Protein AF-0000000069048258 (afdb_homodimer)

InterPro domains:
  IPR024989 Major facilitator superfamily associated domain [PF12832] (3-181)
  IPR036259 MFS transporter superfamily [G3DSA:1.20.1250.20] (1-197)
  IPR036259 MFS transporter superfamily [SSF103473] (5-195)
  IPR051717 Major facilitator superfamily MFSD6 [PTHR16172] (2-197)

pLDDT: mean 91.98, std 10.92, range [29.41, 98.94]

Structure (mmCIF, N/CA/C/O backbone):
data_AF-0000000069048258-model_v1
#
loop_
_entity.id
_entity.type
_entity.pdbx_description
1 polymer 'Major facilitator superfamily associated domain-containing protein'
#
loop_
_atom_site.group_PDB
_atom_site.id
_atom_site.type_symbol
_atom_site.label_atom_id
_atom_site.label_alt_id
_atom_site.label_comp_id
_atom_site.label_asym_id
_atom_site.label_entity_id
_atom_site.label_seq_id
_atom_site.pdbx_PDB_ins_code
_atom_site.Cartn_x
_atom_site.Cartn_y
_atom_site.Cartn_z
_atom_site.occupancy
_atom_site.B_iso_or_equiv
_atom_site.auth_seq_id
_atom_site.auth_comp_id
_atom_site.auth_asym_id
_atom_site.auth_atom_id
_atom_site.pdbx_PDB_model_num
ATOM 1 N N . MET A 1 1 ? 6.012 16.172 23.219 1 64.69 1 MET A N 1
ATOM 2 C CA . MET A 1 1 ? 5.602 15.602 21.938 1 64.69 1 MET A CA 1
ATOM 3 C C . MET A 1 1 ? 4.879 14.273 22.125 1 64.69 1 MET A C 1
ATOM 5 O O . MET A 1 1 ? 3.756 14.094 21.656 1 64.69 1 MET A O 1
ATOM 9 N N . THR A 1 2 ? 5.434 13.469 23 1 71.62 2 THR A N 1
ATOM 10 C CA . THR A 1 2 ? 4.832 12.164 23.234 1 71.62 2 THR A CA 1
ATOM 11 C C . THR A 1 2 ? 3.523 12.305 24.016 1 71.62 2 THR A C 1
ATOM 13 O O . THR A 1 2 ? 2.525 11.664 23.672 1 71.62 2 THR A O 1
ATOM 16 N N . LYS A 1 3 ? 3.455 13.188 24.922 1 78.12 3 LYS A N 1
ATOM 17 C CA . LYS A 1 3 ? 2.252 13.359 25.719 1 78.12 3 LYS A CA 1
ATOM 18 C C . LYS A 1 3 ? 1.093 13.883 24.875 1 78.12 3 LYS A C 1
ATOM 20 O O . LYS A 1 3 ? -0.049 13.445 25.047 1 78.12 3 LYS A O 1
ATOM 25 N N . ASP A 1 4 ? 1.399 14.711 23.969 1 84.38 4 ASP A N 1
ATOM 26 C CA . ASP A 1 4 ? 0.374 15.281 23.094 1 84.38 4 ASP A CA 1
ATOM 27 C C . ASP A 1 4 ? -0.186 14.227 22.141 1 84.38 4 ASP A C 1
ATOM 29 O O . ASP A 1 4 ? -1.39 14.195 21.891 1 84.38 4 ASP A O 1
ATOM 33 N N . VAL A 1 5 ? 0.669 13.367 21.734 1 84.38 5 VAL A N 1
ATOM 34 C CA . VAL A 1 5 ? 0.26 12.305 20.828 1 84.38 5 VAL A CA 1
ATOM 35 C C . VAL A 1 5 ? -0.646 11.312 21.547 1 84.38 5 VAL A C 1
ATOM 37 O O . VAL A 1 5 ? -1.666 10.883 21.016 1 84.38 5 VAL A O 1
ATOM 40 N N . ILE A 1 6 ? -0.312 11.039 22.797 1 85.44 6 ILE A N 1
ATOM 41 C CA . ILE A 1 6 ? -1.091 10.094 23.578 1 85.44 6 ILE A CA 1
ATOM 42 C C . ILE A 1 6 ? -2.48 10.672 23.859 1 85.44 6 ILE A C 1
ATOM 44 O O . ILE A 1 6 ? -3.475 9.938 23.828 1 85.44 6 ILE A O 1
ATOM 48 N N . LYS A 1 7 ? -2.508 11.891 24.078 1 87.69 7 LYS A N 1
ATOM 49 C CA . LYS A 1 7 ? -3.789 12.562 24.281 1 87.69 7 LYS A CA 1
ATOM 50 C C . LYS A 1 7 ? -4.668 12.477 23.047 1 87.69 7 LYS A C 1
ATOM 52 O O . LYS A 1 7 ? -5.871 12.227 23.141 1 87.69 7 LYS A O 1
ATOM 57 N N . ILE A 1 8 ? -4.078 12.594 21.953 1 87.62 8 ILE A N 1
ATOM 58 C CA . ILE A 1 8 ? -4.805 12.539 20.688 1 87.62 8 ILE A CA 1
ATOM 59 C C . ILE A 1 8 ? -5.309 11.117 20.438 1 87.62 8 ILE A C 1
ATOM 61 O O . ILE A 1 8 ? -6.43 10.922 19.969 1 87.62 8 ILE A O 1
ATOM 65 N N . LEU A 1 9 ? -4.48 10.195 20.859 1 87 9 LEU A N 1
ATOM 66 C CA . LEU A 1 9 ? -4.824 8.797 20.625 1 87 9 LEU A CA 1
ATOM 67 C C . LEU A 1 9 ? -5.969 8.367 21.531 1 87 9 LEU A C 1
ATOM 69 O O . LEU A 1 9 ? -6.613 7.344 21.281 1 87 9 LEU A O 1
ATOM 73 N N . SER A 1 10 ? -6.238 9.141 22.516 1 89.81 10 SER A N 1
ATOM 74 C CA . SER A 1 10 ? -7.324 8.82 23.438 1 89.81 10 SER A CA 1
ATOM 75 C C . SER A 1 10 ? -8.648 9.414 22.953 1 89.81 10 SER A C 1
ATOM 77 O O . SER A 1 10 ? -9.703 9.094 23.5 1 89.81 10 SER A O 1
ATOM 79 N N . ASP A 1 11 ? -8.578 10.242 21.969 1 90.81 11 ASP A N 1
ATOM 80 C CA . ASP A 1 11 ? -9.781 10.812 21.359 1 90.81 11 ASP A CA 1
ATOM 81 C C . ASP A 1 11 ? -10.602 9.742 20.641 1 90.81 11 ASP A C 1
ATOM 83 O O . ASP A 1 11 ? -10.055 8.938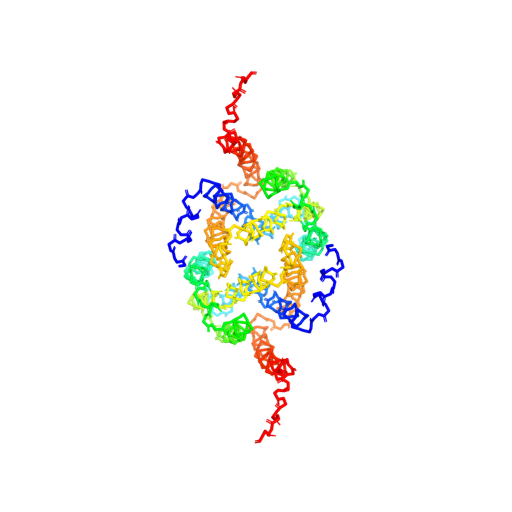 19.891 1 90.81 11 ASP A O 1
ATOM 87 N N . VAL A 1 12 ? -11.883 9.711 20.906 1 90.81 12 VAL A N 1
ATOM 88 C CA . VAL A 1 12 ? -12.773 8.672 20.406 1 90.81 12 VAL A CA 1
ATOM 89 C C . VAL A 1 12 ? -12.812 8.727 18.875 1 90.81 12 VAL A C 1
ATOM 91 O O . VAL A 1 12 ? -12.922 7.688 18.219 1 90.81 12 VAL A O 1
ATOM 94 N N . LYS A 1 13 ? -12.695 9.852 18.297 1 91.5 13 LYS A N 1
ATOM 95 C CA . LYS A 1 13 ? -12.703 10 16.844 1 91.5 13 LYS A CA 1
ATOM 96 C C . LYS A 1 13 ? -11.469 9.359 16.219 1 91.5 13 LYS A C 1
ATOM 98 O O . LYS A 1 13 ? -11.57 8.656 15.219 1 91.5 13 LYS A O 1
ATOM 103 N N . VAL A 1 14 ? -10.375 9.578 16.906 1 92.56 14 VAL A N 1
ATOM 104 C CA . VAL A 1 14 ? -9.109 9.055 16.391 1 92.56 14 VAL A CA 1
ATOM 105 C C . VAL A 1 14 ? -9.07 7.535 16.562 1 92.56 14 VAL A C 1
ATOM 107 O O . VAL A 1 14 ? -8.641 6.812 15.664 1 92.56 14 VAL A O 1
ATOM 110 N N . CYS A 1 15 ? -9.523 7.059 17.625 1 93.56 15 CYS A N 1
ATOM 111 C CA . CYS A 1 15 ? -9.578 5.621 17.875 1 93.56 15 CYS A CA 1
ATOM 112 C C . CYS A 1 15 ? -10.5 4.93 16.875 1 93.56 15 CYS A C 1
ATOM 114 O O . CYS A 1 15 ? -10.164 3.861 16.359 1 93.56 15 CYS A O 1
ATOM 116 N N . SER A 1 16 ? -11.562 5.551 16.656 1 94.44 16 SER A N 1
ATOM 117 C CA . SER A 1 16 ? -12.523 4.984 15.711 1 94.44 16 SER A CA 1
ATOM 118 C C . SER A 1 16 ? -11.938 4.906 14.305 1 94.44 16 SER A C 1
ATOM 120 O O . SER A 1 16 ? -12.117 3.91 13.602 1 94.44 16 SER A O 1
ATOM 122 N N . TYR A 1 17 ? -11.281 5.922 13.906 1 93.75 17 TYR A N 1
ATOM 123 C CA . TYR A 1 17 ? -10.75 5.926 12.547 1 93.75 17 TYR A CA 1
ATOM 124 C C . TYR A 1 17 ? -9.664 4.871 12.375 1 93.75 17 TYR A C 1
ATOM 126 O O . TYR A 1 17 ? -9.531 4.277 11.305 1 93.75 17 TYR A O 1
ATOM 134 N N . LEU A 1 18 ? -8.906 4.594 13.484 1 96.12 18 LEU A N 1
ATOM 135 C CA . LEU A 1 18 ? -7.879 3.561 13.438 1 96.12 18 LEU A CA 1
ATOM 136 C C . LEU A 1 18 ? -8.508 2.178 13.289 1 96.12 18 LEU A C 1
ATOM 138 O O . LEU A 1 18 ? -7.965 1.313 12.602 1 96.12 18 LEU A O 1
ATOM 142 N N . VAL A 1 19 ? -9.586 2.043 13.875 1 97.5 19 VAL A N 1
ATOM 143 C CA . VAL A 1 19 ? -10.32 0.785 13.742 1 97.5 19 VAL A CA 1
ATOM 144 C C . VAL A 1 19 ? -10.781 0.608 12.297 1 97.5 19 VAL A C 1
ATOM 146 O O . VAL A 1 19 ? -10.664 -0.48 11.727 1 97.5 19 VAL A O 1
ATOM 149 N N . TRP A 1 20 ? -11.289 1.69 11.68 1 98.19 20 TRP A N 1
ATOM 150 C CA . TRP A 1 20 ? -11.734 1.623 10.297 1 98.19 20 TRP A CA 1
ATOM 151 C C . TRP A 1 20 ? -10.555 1.355 9.359 1 98.19 20 TRP A C 1
ATOM 153 O O . TRP A 1 20 ? -10.711 0.681 8.336 1 98.19 20 TRP A O 1
ATOM 163 N N . ALA A 1 21 ? -9.414 1.886 9.789 1 98.12 21 ALA A N 1
ATOM 164 C CA . ALA A 1 21 ? -8.211 1.638 9 1 98.12 21 ALA A CA 1
ATOM 165 C C . ALA A 1 21 ? -7.871 0.149 8.969 1 98.12 21 ALA A C 1
ATOM 167 O O . ALA A 1 21 ? -7.469 -0.38 7.934 1 98.12 21 ALA A O 1
ATOM 168 N N . VAL A 1 22 ? -8.07 -0.519 10.055 1 97.94 22 VAL A N 1
ATOM 169 C CA . VAL A 1 22 ? -7.797 -1.95 10.133 1 97.94 22 VAL A CA 1
ATOM 170 C C . VAL A 1 22 ? -8.742 -2.707 9.203 1 97.94 22 VAL A C 1
ATOM 172 O O . VAL A 1 22 ? -8.312 -3.572 8.438 1 97.94 22 VAL A O 1
ATOM 175 N N . PHE A 1 23 ? -9.984 -2.367 9.227 1 98.69 23 PHE A N 1
ATOM 176 C CA . PHE A 1 23 ? -10.961 -3.043 8.375 1 98.69 23 PHE A CA 1
ATOM 177 C C . PHE A 1 23 ? -10.664 -2.781 6.902 1 98.69 23 PHE A C 1
ATOM 179 O O . PHE A 1 23 ? -10.781 -3.682 6.07 1 98.69 23 PHE A O 1
ATOM 186 N N . ALA A 1 24 ? -10.336 -1.526 6.594 1 98.56 24 ALA A N 1
ATOM 187 C CA . ALA A 1 24 ? -9.961 -1.209 5.219 1 98.56 24 ALA A CA 1
ATOM 188 C C . ALA A 1 24 ? -8.758 -2.041 4.777 1 98.56 24 ALA A C 1
ATOM 190 O O . ALA A 1 24 ? -8.695 -2.492 3.631 1 98.56 24 ALA A O 1
ATOM 191 N N . GLY A 1 25 ? -7.805 -2.242 5.727 1 97.12 25 GLY A N 1
ATOM 192 C CA . GLY A 1 25 ? -6.645 -3.076 5.441 1 97.12 25 GLY A CA 1
ATOM 193 C C . GLY A 1 25 ? -7.004 -4.527 5.191 1 97.12 25 GLY A C 1
ATOM 194 O O . GLY A 1 25 ? -6.477 -5.156 4.27 1 97.12 25 GLY A O 1
ATOM 195 N N . ILE A 1 26 ? -7.879 -5.027 5.953 1 97.31 26 ILE A N 1
ATOM 196 C CA . ILE A 1 26 ? -8.328 -6.406 5.793 1 97.31 26 ILE A CA 1
ATOM 197 C C . ILE A 1 26 ? -8.953 -6.59 4.41 1 97.31 26 ILE A C 1
ATOM 199 O O . ILE A 1 26 ? -8.617 -7.527 3.688 1 97.31 26 ILE A O 1
ATOM 203 N N . PHE A 1 27 ? -9.875 -5.707 4.055 1 98.62 27 PHE A N 1
ATOM 204 C CA . PHE A 1 27 ? -10.562 -5.805 2.771 1 98.62 27 PHE A CA 1
ATOM 205 C C . PHE A 1 27 ? -9.57 -5.68 1.62 1 98.62 27 PHE A C 1
ATOM 207 O O . PHE A 1 27 ? -9.656 -6.418 0.637 1 98.62 27 PHE A O 1
ATOM 214 N N . THR A 1 28 ? -8.625 -4.773 1.795 1 96.81 28 THR A N 1
ATOM 215 C CA . THR A 1 28 ? -7.609 -4.555 0.769 1 96.81 28 THR A CA 1
ATOM 216 C C . THR A 1 28 ? -6.723 -5.785 0.609 1 96.81 28 THR A C 1
ATOM 218 O O . THR A 1 28 ? -6.336 -6.137 -0.506 1 96.81 28 THR A O 1
ATOM 221 N N . ALA A 1 29 ? -6.422 -6.465 1.69 1 93.5 29 ALA A N 1
ATOM 222 C CA . ALA A 1 29 ? -5.562 -7.645 1.674 1 93.5 29 ALA A CA 1
ATOM 223 C C . ALA A 1 29 ? -6.164 -8.75 0.814 1 93.5 29 ALA A C 1
ATOM 225 O O . ALA A 1 29 ? -5.445 -9.445 0.093 1 93.5 29 ALA A O 1
ATOM 226 N N . TYR A 1 30 ? -7.457 -8.953 0.876 1 94.75 30 TYR A N 1
ATOM 227 C CA . TYR A 1 30 ? -8.125 -9.969 0.066 1 94.75 30 TYR A CA 1
ATOM 228 C C . TYR A 1 30 ? -7.852 -9.742 -1.417 1 94.75 30 TYR A C 1
ATOM 230 O O . TYR A 1 30 ? -7.625 -10.695 -2.164 1 94.75 30 TYR A O 1
ATOM 238 N N . ILE A 1 31 ? -7.879 -8.492 -1.736 1 95.38 31 ILE A N 1
ATOM 239 C CA . ILE A 1 31 ? -7.711 -8.148 -3.145 1 95.38 31 ILE A CA 1
ATOM 240 C C . ILE A 1 31 ? -6.234 -8.242 -3.527 1 95.38 31 ILE A C 1
ATOM 242 O O . ILE A 1 31 ? -5.891 -8.875 -4.531 1 95.38 31 ILE A O 1
ATOM 246 N N . TRP A 1 32 ? -5.402 -7.699 -2.74 1 89.69 32 TRP A N 1
ATOM 247 C CA . TRP A 1 32 ? -3.979 -7.621 -3.049 1 89.69 32 TRP A CA 1
ATOM 248 C C . TRP A 1 32 ? -3.363 -9.016 -3.133 1 89.69 32 TRP A C 1
ATOM 250 O O . TRP A 1 32 ? -2.523 -9.273 -3.998 1 89.69 32 TRP A O 1
ATOM 260 N N . PHE A 1 33 ? -3.801 -9.922 -2.322 1 85.44 33 PHE A N 1
ATOM 261 C CA . PHE A 1 33 ? -3.053 -11.172 -2.217 1 85.44 33 PHE A CA 1
ATOM 262 C C . PHE A 1 33 ? -3.818 -12.32 -2.867 1 85.44 33 PHE A C 1
ATOM 264 O O . PHE A 1 33 ? -3.229 -13.344 -3.225 1 85.44 33 PHE A O 1
ATOM 271 N N . TYR A 1 34 ? -5.113 -12.125 -3.129 1 91 34 TYR A N 1
ATOM 272 C CA . TYR A 1 34 ? -5.844 -13.312 -3.555 1 91 34 TYR A CA 1
ATOM 273 C C . TYR A 1 34 ? -6.605 -13.047 -4.848 1 91 34 TYR A C 1
ATOM 275 O O . TYR A 1 34 ? -7.309 -13.93 -5.355 1 91 34 TYR A O 1
ATOM 283 N N . LEU A 1 35 ? -6.477 -11.883 -5.375 1 93 35 LEU A N 1
ATOM 284 C CA . LEU A 1 35 ? -7.152 -11.57 -6.629 1 93 35 LEU A CA 1
ATOM 285 C C . LEU A 1 35 ? -6.668 -12.484 -7.75 1 93 35 LEU A C 1
ATOM 287 O O . LEU A 1 35 ? -7.465 -12.961 -8.555 1 93 35 LEU A O 1
ATOM 291 N N . PHE A 1 36 ? -5.406 -12.727 -7.848 1 87.12 36 PHE A N 1
ATOM 292 C CA . PHE A 1 36 ? -4.844 -13.555 -8.906 1 87.12 36 PHE A CA 1
ATOM 293 C C . PHE A 1 36 ? -5.348 -14.984 -8.797 1 87.12 36 PHE A C 1
ATOM 295 O O . PHE A 1 36 ? -5.703 -15.602 -9.805 1 87.12 36 PHE A O 1
ATOM 302 N N . LEU A 1 37 ? -5.348 -15.469 -7.605 1 88 37 LEU A N 1
ATOM 303 C CA . LEU A 1 37 ? -5.867 -16.812 -7.383 1 88 37 LEU A CA 1
ATOM 304 C C . LEU A 1 37 ? -7.348 -16.891 -7.746 1 88 37 LEU A C 1
ATOM 306 O O . LEU A 1 37 ? -7.801 -17.891 -8.305 1 88 37 LEU A O 1
ATOM 310 N N . TYR A 1 38 ? -8.016 -15.883 -7.398 1 96 38 TYR A N 1
ATOM 311 C CA . TYR A 1 38 ? -9.43 -15.781 -7.734 1 96 38 TYR A CA 1
ATOM 312 C C . TYR A 1 38 ? -9.633 -15.836 -9.242 1 96 38 TYR A C 1
ATOM 314 O O . TYR A 1 38 ? -10.477 -16.594 -9.734 1 96 38 TYR A O 1
ATOM 322 N N . ILE A 1 39 ? -8.883 -15.086 -9.992 1 95.56 39 ILE A N 1
ATOM 323 C CA . ILE A 1 39 ? -8.984 -15.047 -11.445 1 95.56 39 ILE A CA 1
ATOM 324 C C . ILE A 1 39 ? -8.664 -16.422 -12.016 1 95.56 39 ILE A C 1
ATOM 326 O O . ILE A 1 39 ? -9.352 -16.906 -12.922 1 95.56 39 ILE A O 1
ATOM 330 N N . GLU A 1 40 ? -7.734 -17.047 -11.492 1 93.62 40 GLU A N 1
ATOM 331 C CA . GLU A 1 40 ? -7.367 -18.391 -11.93 1 93.62 40 GLU A CA 1
ATOM 332 C C . GLU A 1 40 ? -8.484 -19.391 -11.625 1 93.62 40 GLU A C 1
ATOM 334 O O . GLU A 1 40 ? -8.773 -20.266 -12.438 1 93.62 40 GLU A O 1
ATOM 339 N N . ASP A 1 41 ? -9.031 -19.25 -10.484 1 95.44 41 ASP A N 1
ATOM 340 C CA . ASP A 1 41 ? -10.125 -20.141 -10.094 1 95.44 41 ASP A CA 1
ATOM 341 C C . ASP A 1 41 ? -11.305 -20 -11.055 1 95.44 41 ASP A C 1
ATOM 343 O O . ASP A 1 41 ? -11.914 -21 -11.43 1 95.44 41 ASP A O 1
ATOM 347 N N . LEU A 1 42 ? -11.594 -18.812 -11.383 1 96.56 42 LEU A N 1
ATOM 348 C CA . LEU A 1 42 ? -12.695 -18.578 -12.305 1 96.56 42 LEU A CA 1
ATOM 349 C C . LEU A 1 42 ? -12.445 -19.281 -13.641 1 96.56 42 LEU A C 1
ATOM 351 O O . LEU A 1 42 ? -13.352 -19.891 -14.203 1 96.56 42 LEU A O 1
ATOM 355 N N . ALA A 1 43 ? -11.242 -19.141 -14.086 1 96.31 43 ALA A N 1
ATOM 356 C CA . ALA A 1 43 ? -10.891 -19.781 -15.352 1 96.31 43 ALA A CA 1
ATOM 357 C C . ALA A 1 43 ? -10.945 -21.297 -15.234 1 96.31 43 ALA A C 1
ATOM 359 O O . ALA A 1 43 ? -11.508 -21.984 -16.094 1 96.31 43 ALA A O 1
ATOM 360 N N . ASN A 1 44 ? -10.414 -21.844 -14.219 1 95.81 44 ASN A N 1
ATOM 361 C CA . ASN A 1 44 ? -10.359 -23.281 -14.008 1 95.81 44 ASN A CA 1
ATOM 362 C C . ASN A 1 44 ? -11.75 -23.891 -13.875 1 95.81 44 ASN A C 1
ATOM 364 O O . ASN A 1 44 ? -12 -24.984 -14.375 1 95.81 44 ASN A O 1
ATOM 368 N N . ILE A 1 45 ? -12.594 -23.219 -13.25 1 95.38 45 ILE A N 1
ATOM 369 C CA . ILE A 1 45 ? -13.898 -23.781 -12.906 1 95.38 45 ILE A CA 1
ATOM 370 C C . ILE A 1 45 ? -14.875 -23.531 -14.062 1 95.38 45 ILE A C 1
ATOM 372 O O . ILE A 1 45 ? -15.617 -24.438 -14.453 1 95.38 45 ILE A O 1
ATOM 376 N N . TYR A 1 46 ? -14.797 -22.312 -14.648 1 95.88 46 TYR A N 1
ATOM 377 C CA . TYR A 1 46 ? -15.891 -21.938 -15.531 1 95.88 46 TYR A CA 1
ATOM 378 C C . TYR A 1 46 ? -15.391 -21.734 -16.953 1 95.88 46 TYR A C 1
ATOM 380 O O . TYR A 1 46 ? -16.156 -21.891 -17.922 1 95.88 46 TYR A O 1
ATOM 388 N N . HIS A 1 47 ? -14.18 -21.266 -17.125 1 95.06 47 HIS A N 1
ATOM 389 C CA . HIS A 1 47 ? -13.688 -20.875 -18.453 1 95.06 47 HIS A CA 1
ATOM 390 C C . HIS A 1 47 ? -12.258 -21.359 -18.672 1 95.06 47 HIS A C 1
ATOM 392 O O . HIS A 1 47 ? -11.352 -20.547 -18.859 1 95.06 47 HIS A O 1
ATOM 398 N N . GLN A 1 48 ? -12.07 -22.594 -18.922 1 94.5 48 GLN A N 1
ATOM 399 C CA . GLN A 1 48 ? -10.75 -23.219 -19.047 1 94.5 48 GLN A CA 1
ATOM 400 C C . GLN A 1 48 ? -10.031 -22.719 -20.297 1 94.5 48 GLN A C 1
ATOM 402 O O . GLN A 1 48 ? -8.805 -22.688 -20.344 1 94.5 48 GLN A O 1
ATOM 407 N N . GLU A 1 49 ? -10.812 -22.297 -21.266 1 93.31 49 GLU A N 1
ATOM 408 C CA . GLU A 1 49 ? -10.234 -21.812 -22.5 1 93.31 49 GLU A CA 1
ATOM 409 C C . GLU A 1 49 ? -9.398 -20.547 -22.281 1 93.31 49 GLU A C 1
ATOM 411 O O . GLU A 1 49 ? -8.602 -20.156 -23.125 1 93.31 49 GLU A O 1
ATOM 416 N N . ARG A 1 50 ? -9.594 -19.875 -21.125 1 91.69 50 ARG A N 1
ATOM 417 C CA . ARG A 1 50 ? -8.875 -18.641 -20.812 1 91.69 50 ARG A CA 1
ATOM 418 C C . ARG A 1 50 ? -7.559 -18.938 -20.109 1 91.69 50 ARG A C 1
ATOM 420 O O . ARG A 1 50 ? -6.754 -18.031 -19.891 1 91.69 50 ARG A O 1
ATOM 427 N N . LEU A 1 51 ? -7.324 -20.141 -19.828 1 90.94 51 LEU A N 1
ATOM 428 C CA . LEU A 1 51 ? -6.168 -20.5 -19.031 1 90.94 51 LEU A CA 1
ATOM 429 C C . LEU A 1 51 ? -4.871 -20.109 -19.719 1 90.94 51 LEU A C 1
ATOM 431 O O . LEU A 1 51 ? -3.936 -19.625 -19.078 1 90.94 51 LEU A O 1
ATOM 435 N N . PRO A 1 52 ? -4.844 -20.266 -21.094 1 90.62 52 PRO A N 1
ATOM 436 C CA . PRO A 1 52 ? -3.604 -19.844 -21.75 1 90.62 52 PRO A CA 1
ATOM 437 C C . PRO A 1 52 ? -3.354 -18.344 -21.625 1 90.62 52 PRO A C 1
ATOM 439 O O . PRO A 1 52 ? -2.209 -17.891 -21.719 1 90.62 52 PRO A O 1
ATOM 442 N N . LEU A 1 53 ? -4.398 -17.594 -21.359 1 90.25 53 LEU A N 1
ATOM 443 C CA . LEU A 1 53 ? -4.297 -16.141 -21.297 1 90.25 53 LEU A CA 1
ATOM 444 C C . LEU A 1 53 ? -4.41 -15.648 -19.859 1 90.25 53 LEU A C 1
ATOM 446 O O . LEU A 1 53 ? -4.582 -14.445 -19.625 1 90.25 53 LEU A O 1
ATOM 450 N N . ILE A 1 54 ? -4.234 -16.469 -18.938 1 89.62 54 ILE A N 1
ATOM 451 C CA . ILE A 1 54 ? -4.543 -16.156 -17.547 1 89.62 54 ILE A CA 1
ATOM 452 C C . ILE A 1 54 ? -3.559 -15.109 -17.016 1 89.62 54 ILE A C 1
ATOM 454 O O . ILE A 1 54 ? -3.945 -14.195 -16.297 1 89.62 54 ILE A O 1
ATOM 458 N N . LYS A 1 55 ? -2.342 -15.219 -17.375 1 83.25 55 LYS A N 1
ATOM 459 C CA . LYS A 1 55 ? -1.324 -14.273 -16.938 1 83.25 55 LYS A CA 1
ATOM 460 C C . LYS A 1 55 ? -1.577 -12.883 -17.516 1 83.25 55 LYS A C 1
ATOM 462 O O . LYS A 1 55 ? -1.337 -11.875 -16.859 1 83.25 55 LYS A O 1
ATOM 467 N N . THR A 1 56 ? -2 -12.875 -18.734 1 86.25 56 THR A N 1
ATOM 468 C CA . THR A 1 56 ? -2.336 -11.617 -19.375 1 86.25 56 THR A CA 1
ATOM 469 C C . THR A 1 56 ? -3.521 -10.945 -18.688 1 86.25 56 THR A C 1
ATOM 471 O O . THR A 1 56 ? -3.504 -9.734 -18.453 1 86.25 56 THR A O 1
ATOM 474 N N . ILE A 1 57 ? -4.473 -11.734 -18.312 1 91.25 57 ILE A N 1
ATOM 475 C CA . ILE A 1 57 ? -5.648 -11.211 -17.625 1 91.25 57 ILE A CA 1
ATOM 476 C C . ILE A 1 57 ? -5.258 -10.68 -16.25 1 91.25 57 ILE A C 1
ATOM 478 O O . ILE A 1 57 ? -5.688 -9.594 -15.844 1 91.25 57 ILE A O 1
ATOM 482 N N . GLN A 1 58 ? -4.449 -11.383 -15.578 1 87.94 58 GLN A N 1
ATOM 483 C CA . GLN A 1 58 ? -3.955 -10.969 -14.273 1 87.94 58 GLN A CA 1
ATOM 484 C C . GLN A 1 58 ? -3.162 -9.664 -14.375 1 87.94 58 GLN A C 1
ATOM 486 O O . GLN A 1 58 ? -3.371 -8.742 -13.586 1 87.94 58 GLN A O 1
ATOM 491 N N . GLY A 1 59 ? -2.277 -9.539 -15.336 1 83.62 59 GLY A N 1
ATOM 492 C CA . GLY A 1 59 ? -1.519 -8.32 -15.562 1 83.62 59 GLY A CA 1
ATOM 493 C C . GLY A 1 59 ? -2.395 -7.125 -15.875 1 83.62 59 GLY A C 1
ATOM 494 O O . GLY A 1 59 ? -2.178 -6.035 -15.336 1 83.62 59 GLY A O 1
ATOM 495 N N . PHE A 1 60 ? -3.35 -7.301 -16.609 1 89.06 60 PHE A N 1
ATOM 496 C CA . PHE A 1 60 ? -4.266 -6.227 -16.984 1 89.06 60 PHE A CA 1
ATOM 497 C C . PHE A 1 60 ? -5.109 -5.801 -15.789 1 89.06 60 PHE A C 1
ATOM 499 O O . PHE A 1 60 ? -5.457 -4.629 -15.648 1 89.06 60 PHE A O 1
ATOM 506 N N . SER A 1 61 ? -5.449 -6.789 -14.961 1 92.62 61 SER A N 1
ATOM 507 C CA . SER A 1 61 ? -6.23 -6.434 -13.781 1 92.62 61 SER A CA 1
ATOM 508 C C . SER A 1 61 ? -5.473 -5.453 -12.891 1 92.62 61 SER A C 1
ATOM 510 O O . SER A 1 61 ? -6.059 -4.504 -12.375 1 92.62 61 SER A O 1
ATOM 512 N N . VAL A 1 62 ? -4.211 -5.617 -12.797 1 87.62 62 VAL A N 1
ATOM 513 C CA . VAL A 1 62 ? -3.391 -4.727 -11.984 1 87.62 62 VAL A CA 1
ATOM 514 C C . VAL A 1 62 ? -3.281 -3.363 -12.664 1 87.62 62 VAL A C 1
ATOM 516 O O . VAL A 1 62 ? -3.354 -2.324 -12 1 87.62 62 VAL A O 1
ATOM 519 N N . THR A 1 63 ? -3.111 -3.365 -13.953 1 87.25 63 THR A N 1
ATOM 520 C CA . THR A 1 63 ? -3.002 -2.127 -14.719 1 87.25 63 THR A CA 1
ATOM 521 C C . THR A 1 63 ? -4.281 -1.306 -14.609 1 87.25 63 THR A C 1
ATOM 523 O O . THR A 1 63 ? -4.23 -0.098 -14.367 1 87.25 63 THR A O 1
ATOM 526 N N . VAL A 1 64 ? -5.371 -1.978 -14.75 1 92.69 64 VAL A N 1
ATOM 527 C CA . VAL A 1 64 ? -6.656 -1.29 -14.664 1 92.69 64 VAL A CA 1
ATOM 528 C C . VAL A 1 64 ? -6.867 -0.772 -13.242 1 92.69 64 VAL A C 1
ATOM 530 O O . VAL A 1 64 ? -7.309 0.363 -13.047 1 92.69 64 VAL A O 1
ATOM 533 N N . GLU A 1 65 ? -6.527 -1.548 -12.297 1 94.12 65 GLU A N 1
ATOM 534 C CA . GLU A 1 65 ? -6.699 -1.229 -10.883 1 94.12 65 GLU A CA 1
ATOM 535 C C . GLU A 1 65 ? -5.852 -0.023 -10.484 1 94.12 65 GLU A C 1
ATOM 537 O O . GLU A 1 65 ? -6.367 0.937 -9.906 1 94.12 65 GLU A O 1
ATOM 542 N N . CYS A 1 66 ? -4.594 -0.016 -10.797 1 89.44 66 CYS A N 1
ATOM 543 C CA . CYS A 1 66 ? -3.637 0.962 -10.289 1 89.44 66 CYS A CA 1
ATOM 544 C C . CYS A 1 66 ? -3.617 2.209 -11.164 1 89.44 66 CYS A C 1
ATOM 546 O O . CYS A 1 66 ? -3.418 3.318 -10.672 1 89.44 66 CYS A O 1
ATOM 548 N N . CYS A 1 67 ? -3.814 2.072 -12.492 1 88.12 67 CYS A N 1
ATOM 549 C CA . CYS A 1 67 ? -3.732 3.211 -13.398 1 88.12 67 CYS A CA 1
ATOM 550 C C . CYS A 1 67 ? -5.105 3.838 -13.609 1 88.12 67 CYS A C 1
ATOM 552 O O . CYS A 1 67 ? -5.332 4.988 -13.227 1 88.12 67 CYS A O 1
ATOM 554 N N . ILE A 1 68 ? -6.012 3.125 -13.992 1 91.38 68 ILE A N 1
ATOM 555 C CA . ILE A 1 68 ? -7.305 3.699 -14.359 1 91.38 68 ILE A CA 1
ATOM 556 C C . ILE A 1 68 ? -8.18 3.834 -13.117 1 91.38 68 ILE A C 1
ATOM 558 O O . ILE A 1 68 ? -8.922 4.809 -12.977 1 91.38 68 ILE A O 1
ATOM 562 N N . GLY A 1 69 ? -8.102 2.9 -12.227 1 95.56 69 GLY A N 1
ATOM 563 C CA . GLY A 1 69 ? -8.93 2.895 -11.039 1 95.56 69 GLY A CA 1
ATOM 564 C C . GLY A 1 69 ? -8.477 3.885 -9.984 1 95.56 69 GLY A C 1
ATOM 565 O O . GLY A 1 69 ? -9.289 4.602 -9.398 1 95.56 69 GLY A O 1
ATOM 566 N N . GLU A 1 70 ? -7.195 4.027 -9.797 1 96.62 70 GLU A N 1
ATOM 567 C CA . GLU A 1 70 ? -6.676 4.77 -8.656 1 96.62 70 GLU A CA 1
ATOM 568 C C . GLU A 1 70 ? -6.328 6.203 -9.039 1 96.62 70 GLU A C 1
ATOM 570 O O . GLU A 1 70 ? -6.629 7.141 -8.297 1 96.62 70 GLU A O 1
ATOM 575 N N . ILE A 1 71 ? -5.73 6.438 -10.156 1 95.62 71 ILE A N 1
ATOM 576 C CA . ILE A 1 71 ? -5.082 7.699 -10.508 1 95.62 71 ILE A CA 1
ATOM 577 C C . ILE A 1 71 ? -6.109 8.828 -10.492 1 95.62 71 ILE A C 1
ATOM 579 O O . ILE A 1 71 ? -5.879 9.875 -9.875 1 95.62 71 ILE A O 1
ATOM 583 N N . PRO A 1 72 ? -7.297 8.688 -11.094 1 96.38 72 PRO A N 1
ATOM 584 C CA . PRO A 1 72 ? -8.281 9.766 -11.039 1 96.38 72 PRO A CA 1
ATOM 585 C C . PRO A 1 72 ? -8.672 10.148 -9.609 1 96.38 72 PRO A C 1
ATOM 587 O O . PRO A 1 72 ? -8.867 11.328 -9.312 1 96.38 72 PRO A O 1
ATOM 590 N N . ILE A 1 73 ? -8.734 9.156 -8.75 1 97 73 ILE A N 1
ATOM 591 C CA . ILE A 1 73 ? -9.133 9.43 -7.375 1 97 73 ILE A CA 1
ATOM 592 C C . ILE A 1 73 ? -7.977 10.078 -6.621 1 97 73 ILE A C 1
ATOM 594 O O . ILE A 1 73 ? -8.188 10.992 -5.816 1 97 73 ILE A O 1
ATOM 598 N N . TYR A 1 74 ? -6.762 9.641 -6.871 1 95.44 74 TYR A N 1
ATOM 599 C CA . TYR A 1 74 ? -5.598 10.281 -6.262 1 95.44 74 TYR A CA 1
ATOM 600 C C . TYR A 1 74 ? -5.559 11.766 -6.582 1 95.44 74 TYR A C 1
ATOM 602 O O . TYR A 1 74 ? -5.344 12.594 -5.695 1 95.44 74 TYR A O 1
ATOM 610 N N . ILE A 1 75 ? -5.84 12.125 -7.785 1 93.56 75 ILE A N 1
ATOM 611 C CA . ILE A 1 75 ? -5.746 13.5 -8.266 1 93.56 75 ILE A CA 1
ATOM 612 C C . ILE A 1 75 ? -6.859 14.344 -7.645 1 93.56 75 ILE A C 1
ATOM 614 O O . ILE A 1 75 ? -6.648 15.516 -7.324 1 93.56 75 ILE A O 1
ATOM 618 N N . MET A 1 76 ? -7.957 13.711 -7.379 1 95.38 76 MET A N 1
ATOM 619 C CA . MET A 1 76 ? -9.125 14.477 -6.957 1 95.38 76 MET A CA 1
ATOM 620 C C . MET A 1 76 ? -9.344 14.352 -5.449 1 95.38 76 MET A C 1
ATOM 622 O O . MET A 1 76 ? -10.32 14.883 -4.914 1 95.38 76 MET A O 1
ATOM 626 N N . THR A 1 77 ? -8.508 13.742 -4.863 1 91.75 77 THR A N 1
ATOM 627 C CA . THR A 1 77 ? -8.797 13.352 -3.486 1 91.75 77 THR A CA 1
ATOM 628 C C . THR A 1 77 ? -8.906 14.586 -2.59 1 91.75 77 THR A C 1
ATOM 630 O O . THR A 1 77 ? -9.758 14.641 -1.699 1 91.75 77 THR A O 1
ATOM 633 N N . GLY A 1 78 ? -8.023 15.609 -2.775 1 89.94 78 GLY A N 1
ATOM 634 C CA . GLY A 1 78 ? -8.141 16.844 -1.998 1 89.94 78 GLY A CA 1
ATOM 635 C C . GLY A 1 78 ? -9.508 17.484 -2.104 1 89.94 78 GLY A C 1
ATOM 636 O O . GLY A 1 78 ? -10.094 17.875 -1.092 1 89.94 78 GLY A O 1
ATOM 637 N N . TYR A 1 79 ? -9.938 17.516 -3.252 1 93.38 79 TYR A N 1
ATOM 638 C CA . TYR A 1 79 ? -11.25 18.109 -3.521 1 93.38 79 TYR A CA 1
ATOM 639 C C . TYR A 1 79 ? -12.359 17.25 -2.91 1 93.38 79 TYR A C 1
ATOM 641 O O . TYR A 1 79 ? -13.266 17.781 -2.266 1 93.38 79 TYR A O 1
ATOM 649 N N . ILE A 1 80 ? -12.328 16 -3.061 1 95.88 80 ILE A N 1
ATOM 650 C CA . ILE A 1 80 ? -13.336 15.07 -2.578 1 95.88 80 ILE A CA 1
ATOM 651 C C . ILE A 1 80 ? -13.406 15.133 -1.053 1 95.88 80 ILE A C 1
ATOM 653 O O . ILE A 1 80 ? -14.492 15.242 -0.479 1 95.88 80 ILE A O 1
ATOM 657 N N . LEU A 1 81 ? -12.273 15.133 -0.464 1 95.06 81 LEU A N 1
ATOM 658 C CA . LEU A 1 81 ? -12.227 15.086 0.993 1 95.06 81 LEU A CA 1
ATOM 659 C C . LEU A 1 81 ? -12.703 16.406 1.596 1 95.06 81 LEU A C 1
ATOM 661 O O . LEU A 1 81 ? -13.312 16.422 2.666 1 95.06 81 LEU A O 1
ATOM 665 N N . LYS A 1 82 ? -12.414 17.484 0.879 1 93.06 82 LYS A N 1
ATOM 666 C CA . LYS A 1 82 ? -12.906 18.781 1.338 1 93.06 82 LYS A CA 1
ATOM 667 C C . LYS A 1 82 ? -14.438 18.844 1.286 1 93.06 82 LYS A C 1
ATOM 669 O O . LYS A 1 82 ? -15.07 19.469 2.135 1 93.06 82 LYS A O 1
ATOM 674 N N . LYS A 1 83 ? -14.977 18.172 0.39 1 95.62 83 LYS A N 1
ATOM 675 C CA . LYS A 1 83 ? -16.422 18.234 0.172 1 95.62 83 LYS A CA 1
ATOM 676 C C . LYS A 1 83 ? -17.156 17.281 1.098 1 95.62 83 LYS A C 1
ATOM 678 O O . LYS A 1 83 ? -18.203 17.625 1.662 1 95.62 83 LYS A O 1
ATOM 683 N N . ILE A 1 84 ? -16.656 16.078 1.299 1 95.75 84 ILE A N 1
ATOM 684 C CA . ILE A 1 84 ? -17.5 15.078 1.942 1 95.75 84 ILE A CA 1
ATOM 685 C C . ILE A 1 84 ? -16.953 14.773 3.338 1 95.75 84 ILE A C 1
ATOM 687 O O . ILE A 1 84 ? -17.641 14.164 4.156 1 95.75 84 ILE A O 1
ATOM 691 N N . GLY A 1 85 ? -15.688 15.039 3.574 1 94.31 85 GLY A N 1
ATOM 692 C CA . GLY A 1 85 ? -15.07 14.758 4.859 1 94.31 85 GLY A CA 1
ATOM 693 C C . GLY A 1 85 ? -14.43 13.383 4.922 1 94.31 85 GLY A C 1
ATOM 694 O O . GLY A 1 85 ? -14.727 12.516 4.094 1 94.31 85 GLY A O 1
ATOM 695 N N . HIS A 1 86 ? -13.578 13.172 5.875 1 95.31 86 HIS A N 1
ATOM 696 C CA . HIS A 1 86 ? -12.766 11.961 5.988 1 95.31 86 HIS A CA 1
ATOM 697 C C . HIS A 1 86 ? -13.625 10.766 6.387 1 95.31 86 HIS A C 1
ATOM 699 O O . HIS A 1 86 ? -13.484 9.68 5.82 1 95.31 86 HIS A O 1
ATOM 705 N N . MET A 1 87 ? -14.562 10.953 7.34 1 95.5 87 MET A N 1
ATOM 706 C CA . MET A 1 87 ? -15.344 9.836 7.852 1 95.5 87 MET A CA 1
ATOM 707 C C . MET A 1 87 ? -16.344 9.344 6.805 1 95.5 87 MET A C 1
ATOM 709 O O . MET A 1 87 ? -16.562 8.141 6.66 1 95.5 87 MET A O 1
ATOM 713 N N . THR A 1 88 ? -16.875 10.297 6.109 1 96.88 88 THR A N 1
ATOM 714 C CA . THR A 1 88 ? -17.797 9.93 5.043 1 96.88 88 THR A CA 1
ATOM 715 C C . THR A 1 88 ? -17.078 9.188 3.926 1 96.88 88 THR A C 1
ATOM 717 O O . THR A 1 88 ? -17.641 8.289 3.297 1 96.88 88 THR A O 1
ATOM 720 N N . ALA A 1 89 ? -15.859 9.547 3.689 1 97.75 89 ALA A N 1
ATOM 721 C CA . ALA A 1 89 ? -15.047 8.844 2.697 1 97.75 89 ALA A CA 1
ATOM 722 C C . ALA A 1 89 ? -14.891 7.371 3.055 1 97.75 89 ALA A C 1
ATOM 724 O O . ALA A 1 89 ? -14.977 6.504 2.182 1 97.75 89 ALA A O 1
ATOM 725 N N . PHE A 1 90 ? -14.695 7.082 4.328 1 98 90 PHE A N 1
ATOM 726 C CA . PHE A 1 90 ? -14.625 5.695 4.773 1 98 90 PHE A CA 1
ATOM 727 C C . PHE A 1 90 ? -15.945 4.977 4.508 1 98 90 PHE A C 1
ATOM 729 O O . PHE A 1 90 ? -15.953 3.834 4.043 1 98 90 PHE A O 1
ATOM 736 N N . SER A 1 91 ? -17.031 5.664 4.801 1 98.38 91 SER A N 1
ATOM 737 C CA . SER A 1 91 ? -18.344 5.066 4.582 1 98.38 91 SER A CA 1
ATOM 738 C C . SER A 1 91 ? -18.531 4.688 3.115 1 98.38 91 SER A C 1
ATOM 740 O O . SER A 1 91 ? -18.984 3.578 2.809 1 98.38 91 SER A O 1
ATOM 742 N N . ILE A 1 92 ? -18.203 5.586 2.27 1 98.62 92 ILE A N 1
ATOM 743 C CA . ILE A 1 92 ? -18.359 5.371 0.835 1 98.62 92 ILE A CA 1
ATOM 744 C C . ILE A 1 92 ? -17.469 4.219 0.383 1 98.62 92 ILE A C 1
ATOM 746 O O . ILE A 1 92 ? -17.891 3.369 -0.405 1 98.62 92 ILE A O 1
ATOM 750 N N . SER A 1 93 ? -16.266 4.16 0.885 1 98.81 93 SER A N 1
ATOM 751 C CA . SER A 1 93 ? -15.336 3.1 0.526 1 98.81 93 SER A CA 1
ATOM 752 C C . SER A 1 93 ? -15.852 1.735 0.973 1 98.81 93 SER A C 1
ATOM 754 O O . SER A 1 93 ? -15.797 0.766 0.214 1 98.81 93 SER A O 1
ATOM 756 N N . PHE A 1 94 ? -16.359 1.679 2.191 1 98.88 94 PHE A N 1
ATOM 757 C CA . PHE A 1 94 ? -16.828 0.4 2.703 1 98.88 94 PHE A CA 1
ATOM 758 C C . PHE A 1 94 ? -18.062 -0.067 1.931 1 98.88 94 PHE A C 1
ATOM 760 O O . PHE A 1 94 ? -18.234 -1.264 1.687 1 98.88 94 PHE A O 1
ATOM 767 N N . ALA A 1 95 ? -18.891 0.895 1.561 1 98.88 95 ALA A N 1
ATOM 768 C CA . ALA A 1 95 ? -20.031 0.545 0.709 1 98.88 95 ALA A CA 1
ATOM 769 C C . ALA A 1 95 ? -19.562 -0.014 -0.63 1 98.88 95 ALA A C 1
ATOM 771 O O . ALA A 1 95 ? -20.094 -1.015 -1.114 1 98.88 95 ALA A O 1
ATOM 772 N N . MET A 1 96 ? -18.625 0.649 -1.178 1 98.94 96 MET A N 1
ATOM 773 C CA . MET A 1 96 ? -18.109 0.205 -2.467 1 98.94 96 MET A CA 1
ATOM 774 C C . MET A 1 96 ? -17.391 -1.138 -2.332 1 98.94 96 MET A C 1
ATOM 776 O O . MET A 1 96 ? -17.469 -1.972 -3.238 1 98.94 96 MET A O 1
ATOM 780 N N . PHE A 1 97 ? -16.672 -1.356 -1.204 1 98.88 97 PHE A N 1
ATOM 781 C CA . PHE A 1 97 ? -16.078 -2.662 -0.95 1 98.88 97 PHE A CA 1
ATOM 782 C C . PHE A 1 97 ? -17.141 -3.754 -0.957 1 98.88 97 PHE A C 1
ATOM 784 O O . PHE A 1 97 ? -16.938 -4.828 -1.528 1 98.88 97 PHE A O 1
ATOM 791 N N . SER A 1 98 ? -18.188 -3.465 -0.243 1 98.94 98 SER A N 1
ATOM 792 C CA . SER A 1 98 ? -19.266 -4.445 -0.191 1 98.94 98 SER A CA 1
ATOM 793 C C . SER A 1 98 ? -19.766 -4.797 -1.59 1 98.94 98 SER A C 1
ATOM 795 O O . SER A 1 98 ? -19.906 -5.977 -1.928 1 98.94 98 SER A O 1
ATOM 797 N N . MET A 1 99 ? -20 -3.84 -2.406 1 98.88 99 MET A N 1
ATOM 798 C CA . MET A 1 99 ? -20.469 -4.051 -3.775 1 98.88 99 MET A CA 1
ATOM 799 C C . MET A 1 99 ? -19.422 -4.785 -4.602 1 98.88 99 MET A C 1
ATOM 801 O O . MET A 1 99 ? -19.75 -5.695 -5.359 1 98.88 99 MET A O 1
ATOM 805 N N . ARG A 1 100 ? -18.188 -4.383 -4.465 1 98.81 100 ARG A N 1
ATOM 806 C CA . ARG A 1 100 ? -17.078 -4.988 -5.184 1 98.81 100 ARG A CA 1
ATOM 807 C C . ARG A 1 100 ? -16.969 -6.477 -4.875 1 98.81 100 ARG A C 1
ATOM 809 O O . ARG A 1 100 ? -16.859 -7.301 -5.785 1 98.81 100 ARG A O 1
ATOM 816 N N . PHE A 1 101 ? -17.047 -6.789 -3.59 1 98.88 101 PHE A N 1
ATOM 817 C CA . PHE A 1 101 ? -16.938 -8.18 -3.174 1 98.88 101 PHE A CA 1
ATOM 818 C C . PHE A 1 101 ? -18.156 -8.977 -3.627 1 98.88 101 PHE A C 1
ATOM 820 O O . PHE A 1 101 ? -18.031 -10.156 -3.967 1 98.88 101 PHE A O 1
ATOM 827 N N . PHE A 1 102 ? -19.281 -8.336 -3.6 1 98.88 102 PHE A N 1
ATOM 828 C CA . PHE A 1 102 ? -20.484 -9.008 -4.109 1 98.88 102 PHE A CA 1
ATOM 829 C C . PHE A 1 102 ? -20.328 -9.328 -5.59 1 98.88 102 PHE A C 1
ATOM 831 O O . PHE A 1 102 ? -20.656 -10.438 -6.027 1 98.88 102 PHE A O 1
ATOM 838 N N . LEU A 1 103 ? -19.875 -8.391 -6.375 1 98.88 103 LEU A N 1
ATOM 839 C CA . LEU A 1 103 ? -19.656 -8.625 -7.801 1 98.88 103 LEU A CA 1
ATOM 840 C C . LEU A 1 10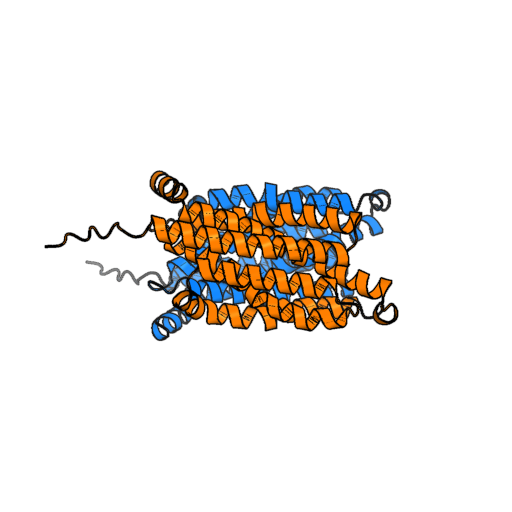3 ? -18.672 -9.773 -8.023 1 98.88 103 LEU A C 1
ATOM 842 O O . LEU A 1 103 ? -18.906 -10.641 -8.867 1 98.88 103 LEU A O 1
ATOM 846 N N . TYR A 1 104 ? -17.609 -9.797 -7.238 1 98.62 104 TYR A N 1
ATOM 847 C CA . TYR A 1 104 ? -16.656 -10.898 -7.344 1 98.62 104 TYR A CA 1
ATOM 848 C C . TYR A 1 104 ? -17.328 -12.234 -7.074 1 98.62 104 TYR A C 1
ATOM 850 O O . TYR A 1 104 ? -16.953 -13.258 -7.645 1 98.62 104 TYR A O 1
ATOM 858 N N . SER A 1 105 ? -18.297 -12.234 -6.188 1 98.62 105 SER A N 1
ATOM 859 C CA . SER A 1 105 ? -18.922 -13.484 -5.77 1 98.62 105 SER A CA 1
ATOM 860 C C . SER A 1 105 ? -19.797 -14.062 -6.883 1 98.62 105 SER A C 1
ATOM 862 O O . SER A 1 105 ? -20.031 -15.273 -6.918 1 98.62 105 SER A O 1
ATOM 864 N N . ILE A 1 106 ? -20.234 -13.273 -7.828 1 98.38 106 ILE A N 1
ATOM 865 C CA . ILE A 1 106 ? -21.188 -13.773 -8.805 1 98.38 106 ILE A CA 1
ATOM 866 C C . ILE A 1 106 ? -20.531 -13.883 -10.172 1 98.38 106 ILE A C 1
ATOM 868 O O . ILE A 1 106 ? -21.078 -14.516 -11.078 1 98.38 106 ILE A O 1
ATOM 872 N N . ILE A 1 107 ? -19.406 -13.227 -10.383 1 98.38 107 ILE A N 1
ATOM 873 C CA . ILE A 1 107 ? -18.688 -13.266 -11.648 1 98.38 107 ILE A CA 1
ATOM 874 C C . ILE A 1 107 ? -18.234 -14.695 -11.938 1 98.38 107 ILE A C 1
ATOM 876 O O . ILE A 1 107 ? -17.766 -15.398 -11.039 1 98.38 107 ILE A O 1
ATOM 880 N N . LYS A 1 108 ? -18.375 -15.078 -13.219 1 97.81 108 LYS A N 1
ATOM 881 C CA . LYS A 1 108 ? -17.953 -16.422 -13.617 1 97.81 108 LYS A CA 1
ATOM 882 C C . LYS A 1 108 ? -16.844 -16.359 -14.664 1 97.81 108 LYS A C 1
ATOM 884 O O . LYS A 1 108 ? -15.984 -17.234 -14.719 1 97.81 108 LYS A O 1
ATOM 889 N N . ASP A 1 109 ? -16.875 -15.312 -15.484 1 97.62 109 ASP A N 1
ATOM 890 C CA . ASP A 1 109 ? -15.836 -15.086 -16.484 1 97.62 109 ASP A CA 1
ATOM 891 C C . ASP A 1 109 ? -14.758 -14.148 -15.945 1 97.62 109 ASP A C 1
ATOM 893 O O . ASP A 1 109 ? -15.039 -13.008 -15.578 1 97.62 109 ASP A O 1
ATOM 897 N N . PRO A 1 110 ? -13.477 -14.633 -15.961 1 97.31 110 PRO A N 1
ATOM 898 C CA . PRO A 1 110 ? -12.391 -13.82 -15.406 1 97.31 110 PRO A CA 1
ATOM 899 C C . PRO A 1 110 ? -12.281 -12.445 -16.078 1 97.31 110 PRO A C 1
ATOM 901 O O . PRO A 1 110 ? -11.805 -11.492 -15.461 1 97.31 110 PRO A O 1
ATOM 904 N N . LEU A 1 111 ? -12.75 -12.289 -17.281 1 96.94 111 LEU A N 1
ATOM 905 C CA . LEU A 1 111 ? -12.656 -11.016 -17.984 1 96.94 111 LEU A CA 1
ATOM 906 C C . LEU A 1 111 ? -13.508 -9.953 -17.297 1 96.94 111 LEU A C 1
ATOM 908 O O . LEU A 1 111 ? -13.211 -8.758 -17.391 1 96.94 111 LEU A O 1
ATOM 912 N N . TRP A 1 112 ? -14.484 -10.352 -16.609 1 97.94 112 TRP A N 1
ATOM 913 C CA . TRP A 1 112 ? -15.406 -9.406 -15.969 1 97.94 112 TRP A CA 1
ATOM 914 C C . TRP A 1 112 ? -14.812 -8.867 -14.672 1 97.94 112 TRP A C 1
ATOM 916 O O . TRP A 1 112 ? -15.352 -7.926 -14.078 1 97.94 112 TRP A O 1
ATOM 926 N N . VAL A 1 113 ? -13.695 -9.367 -14.258 1 98.06 113 VAL A N 1
ATOM 927 C CA . VAL A 1 113 ? -12.977 -8.828 -13.109 1 98.06 113 VAL A CA 1
ATOM 928 C C . VAL A 1 113 ? -12.383 -7.469 -13.461 1 98.06 113 VAL A C 1
ATOM 930 O O . VAL A 1 113 ? -12.273 -6.594 -12.602 1 98.06 113 VAL A O 1
ATOM 933 N N . LEU A 1 114 ? -12.086 -7.25 -14.75 1 97.19 114 LEU A N 1
ATOM 934 C CA . LEU A 1 114 ? -11.367 -6.059 -15.195 1 97.19 114 LEU A CA 1
ATOM 935 C C . LEU A 1 114 ? -12.188 -4.801 -14.93 1 97.19 114 LEU A C 1
ATOM 937 O O . LEU A 1 114 ? -11.695 -3.85 -14.32 1 97.19 114 LEU A O 1
ATOM 941 N N . PRO A 1 115 ? -13.438 -4.73 -15.305 1 97.94 115 PRO A N 1
ATOM 942 C CA . PRO A 1 115 ? -14.203 -3.521 -15 1 97.94 115 PRO A CA 1
ATOM 943 C C . PRO A 1 115 ? -14.406 -3.309 -13.5 1 97.94 115 PRO A C 1
ATOM 945 O O . PRO A 1 115 ? -14.508 -2.168 -13.039 1 97.94 115 PRO A O 1
ATOM 948 N N . VAL A 1 116 ? -14.484 -4.367 -12.711 1 98.5 116 VAL A N 1
ATOM 949 C CA . VAL A 1 116 ? -14.656 -4.254 -11.266 1 98.5 116 VAL A CA 1
ATOM 950 C C . VAL A 1 116 ? -13.422 -3.6 -10.648 1 98.5 116 VAL A C 1
ATOM 952 O O . VAL A 1 116 ? -13.523 -2.881 -9.656 1 98.5 116 VAL A O 1
ATOM 955 N N . GLU A 1 117 ? -12.25 -3.762 -11.305 1 97.75 117 GLU A N 1
ATOM 956 C CA . GLU A 1 117 ? -10.992 -3.211 -10.805 1 97.75 117 GLU A CA 1
ATOM 957 C C . GLU A 1 117 ? -11.008 -1.685 -10.852 1 97.75 117 GLU A C 1
ATOM 959 O O . GLU A 1 117 ? -10.25 -1.033 -10.125 1 97.75 117 GLU A O 1
ATOM 964 N N . LEU A 1 118 ? -11.914 -1.111 -11.633 1 97.38 118 LEU A N 1
ATOM 965 C CA . LEU A 1 118 ? -12.039 0.339 -11.727 1 97.38 118 LEU A CA 1
ATOM 966 C C . LEU A 1 118 ? -12.508 0.933 -10.398 1 97.38 118 LEU A C 1
ATOM 968 O O . LEU A 1 118 ? -12.312 2.123 -10.141 1 97.38 118 LEU A O 1
ATOM 972 N N . THR A 1 119 ? -13.07 0.092 -9.555 1 98.25 119 THR A N 1
ATOM 973 C CA . THR A 1 119 ? -13.633 0.573 -8.297 1 98.25 119 THR A CA 1
ATOM 974 C C . THR A 1 119 ? -12.539 0.717 -7.238 1 98.25 119 THR A C 1
ATOM 976 O O . THR A 1 119 ? -12.789 1.233 -6.148 1 98.25 119 THR A O 1
ATOM 979 N N . ASN A 1 120 ? -11.297 0.337 -7.59 1 97.62 120 ASN A N 1
ATOM 980 C CA . ASN A 1 120 ? -10.211 0.34 -6.613 1 97.62 120 ASN A CA 1
ATOM 981 C C . ASN A 1 120 ? -9.906 1.753 -6.125 1 97.62 120 ASN A C 1
ATOM 983 O O . ASN A 1 120 ? -9.453 1.938 -4.992 1 97.62 120 ASN A O 1
ATOM 987 N N . GLY A 1 121 ? -10.172 2.682 -6.961 1 97.44 121 GLY A N 1
ATOM 988 C CA . GLY A 1 121 ? -10 4.062 -6.539 1 97.44 121 GLY A CA 1
ATOM 989 C C . GLY A 1 121 ? -10.914 4.453 -5.391 1 97.44 121 GLY A C 1
ATOM 990 O O . GLY A 1 121 ? -10.492 5.152 -4.465 1 97.44 121 GLY A O 1
ATOM 991 N N . ILE A 1 122 ? -12.078 4.008 -5.406 1 98.06 122 ILE A N 1
ATOM 992 C CA . ILE A 1 122 ? -13.055 4.359 -4.383 1 98.06 122 ILE A CA 1
ATOM 993 C C . ILE A 1 122 ? -12.867 3.469 -3.158 1 98.06 122 ILE A C 1
ATOM 995 O O . ILE A 1 122 ? -13.039 3.918 -2.023 1 98.06 122 ILE A O 1
ATOM 999 N N . THR A 1 123 ? -12.469 2.23 -3.383 1 98.25 123 THR A N 1
ATOM 1000 C CA . THR A 1 123 ? -12.281 1.32 -2.26 1 98.25 123 THR A CA 1
ATOM 1001 C C . THR A 1 123 ? -10.953 1.596 -1.558 1 98.25 123 THR A C 1
ATOM 1003 O O . THR A 1 123 ? -10.922 2.25 -0.513 1 98.25 123 THR A O 1
ATOM 1006 N N . PHE A 1 124 ? -9.945 1.458 -2.221 1 97.62 124 PHE A N 1
ATOM 1007 C CA . PHE A 1 124 ? -8.625 1.557 -1.603 1 97.62 124 PHE A CA 1
ATOM 1008 C C . PHE A 1 124 ? -8.18 3.01 -1.519 1 97.62 124 PHE A C 1
ATOM 1010 O O . PHE A 1 124 ? -7.953 3.533 -0.425 1 97.62 124 PHE A O 1
ATOM 1017 N N . THR A 1 125 ? -8.086 3.686 -2.627 1 97.75 125 THR A N 1
ATOM 1018 C CA . THR A 1 125 ? -7.441 4.992 -2.695 1 97.75 125 THR A CA 1
ATOM 1019 C C . THR A 1 125 ? -8.164 5.996 -1.802 1 97.75 125 THR A C 1
ATOM 1021 O O . THR A 1 125 ? -7.527 6.707 -1.019 1 97.75 125 THR A O 1
ATOM 1024 N N . LEU A 1 126 ? -9.422 6.027 -1.885 1 97.69 126 LEU A N 1
ATOM 1025 C CA . LEU A 1 126 ? -10.203 6.996 -1.125 1 97.69 126 LEU A CA 1
ATOM 1026 C C . LEU A 1 126 ? -10.078 6.742 0.374 1 97.69 126 LEU A C 1
ATOM 1028 O O . LEU A 1 126 ? -9.844 7.672 1.148 1 97.69 126 LEU A O 1
ATOM 1032 N N . ALA A 1 127 ? -10.18 5.492 0.787 1 97.62 127 ALA A N 1
ATOM 1033 C CA . ALA A 1 127 ? -10.047 5.16 2.203 1 97.62 127 ALA A CA 1
ATOM 1034 C C . ALA A 1 127 ? -8.641 5.449 2.709 1 97.62 127 ALA A C 1
ATOM 1036 O O . ALA A 1 127 ? -8.461 6.023 3.787 1 97.62 127 ALA A O 1
ATOM 1037 N N . PHE A 1 128 ? -7.723 5.152 1.913 1 97.25 128 PHE A N 1
ATOM 1038 C CA . PHE A 1 128 ? -6.332 5.289 2.32 1 97.25 128 PHE A CA 1
ATOM 1039 C C . PHE A 1 128 ? -5.953 6.762 2.467 1 97.25 128 PHE A C 1
ATOM 1041 O O . PHE A 1 128 ? -5.41 7.168 3.494 1 97.25 128 PHE A O 1
ATOM 1048 N N . VAL A 1 129 ? -6.258 7.527 1.455 1 96.38 129 VAL A N 1
ATOM 1049 C CA . VAL A 1 129 ? -5.871 8.938 1.487 1 96.38 129 VAL A CA 1
ATOM 1050 C C . VAL A 1 129 ? -6.684 9.672 2.549 1 96.38 129 VAL A C 1
ATOM 1052 O O . VAL A 1 129 ? -6.176 10.578 3.209 1 96.38 129 VAL A O 1
ATOM 1055 N N . ALA A 1 130 ? -7.957 9.242 2.699 1 96.81 130 ALA A N 1
ATOM 1056 C CA . ALA A 1 130 ? -8.758 9.82 3.777 1 96.81 130 ALA A CA 1
ATOM 1057 C C . ALA A 1 130 ? -8.117 9.562 5.137 1 96.81 130 ALA A C 1
ATOM 1059 O O . ALA A 1 130 ? -8.031 10.461 5.973 1 96.81 130 ALA A O 1
ATOM 1060 N N . GLY A 1 131 ? -7.629 8.367 5.293 1 96.94 131 GLY A N 1
ATOM 1061 C CA . GLY A 1 131 ? -7.02 8 6.566 1 96.94 131 GLY A CA 1
ATOM 1062 C C . GLY A 1 131 ? -5.707 8.719 6.824 1 96.94 131 GLY A C 1
ATOM 1063 O O . GLY A 1 131 ? -5.496 9.273 7.906 1 96.94 131 GLY A O 1
ATOM 1064 N N . ILE A 1 132 ? -4.879 8.727 5.82 1 95.69 132 ILE A N 1
ATOM 1065 C CA . ILE A 1 132 ? -3.543 9.281 6.008 1 95.69 132 ILE A CA 1
ATOM 1066 C C . ILE A 1 132 ? -3.627 10.797 6.152 1 95.69 132 ILE A C 1
ATOM 1068 O O . ILE A 1 132 ? -2.871 11.398 6.918 1 95.69 132 ILE A O 1
ATOM 1072 N N . SER A 1 133 ? -4.512 11.477 5.445 1 95.19 133 SER A N 1
ATOM 1073 C CA . SER A 1 133 ? -4.641 12.922 5.531 1 95.19 133 SER A CA 1
ATOM 1074 C C . SER A 1 133 ? -5.324 13.344 6.824 1 95.19 133 SER A C 1
ATOM 1076 O O . SER A 1 133 ? -5.035 14.406 7.371 1 95.19 133 SER A O 1
ATOM 1078 N N . TYR A 1 134 ? -6.246 12.531 7.309 1 95.06 134 TYR A N 1
ATOM 1079 C CA . TYR A 1 134 ? -6.84 12.797 8.617 1 95.06 134 TYR A CA 1
ATOM 1080 C C . TYR A 1 134 ? -5.781 12.758 9.711 1 95.06 134 TYR A C 1
ATOM 1082 O O . TYR A 1 134 ? -5.762 13.617 10.594 1 95.06 134 TYR A O 1
ATOM 1090 N N . ALA A 1 135 ? -4.918 11.766 9.641 1 94.69 135 ALA A N 1
ATOM 1091 C CA . ALA A 1 135 ? -3.82 11.648 10.594 1 94.69 135 ALA A CA 1
ATOM 1092 C C . ALA A 1 135 ? -2.949 12.906 10.578 1 94.69 135 ALA A C 1
ATOM 1094 O O . ALA A 1 135 ? -2.549 13.398 11.641 1 94.69 135 ALA A O 1
ATOM 1095 N N . ALA A 1 136 ? -2.688 13.383 9.398 1 92.94 136 ALA A N 1
ATOM 1096 C CA . ALA A 1 136 ? -1.874 14.586 9.266 1 92.94 136 ALA A CA 1
ATOM 1097 C C . ALA A 1 136 ? -2.592 15.805 9.844 1 92.94 136 ALA A C 1
ATOM 1099 O O . ALA A 1 136 ? -1.965 16.672 10.461 1 92.94 136 ALA A O 1
ATOM 1100 N N . GLU A 1 137 ? -3.859 15.844 9.641 1 91.69 137 GLU A N 1
ATOM 1101 C CA . GLU A 1 137 ? -4.656 17 10.055 1 91.69 137 GLU A CA 1
ATOM 1102 C C . GLU A 1 137 ? -4.762 17.078 11.578 1 91.69 137 GLU A C 1
ATOM 1104 O O . GLU A 1 137 ? -4.758 18.156 12.156 1 91.69 137 GLU A O 1
ATOM 1109 N N . VAL A 1 138 ? -4.859 15.984 12.242 1 91.62 138 VAL A N 1
ATOM 1110 C CA . VAL A 1 138 ? -5.105 16 13.68 1 91.62 138 VAL A CA 1
ATOM 1111 C C . VAL A 1 138 ? -3.777 15.977 14.43 1 91.62 138 VAL A C 1
ATOM 1113 O O . VAL A 1 138 ? -3.744 16.156 15.648 1 91.62 138 VAL A O 1
ATOM 1116 N N . ALA A 1 139 ? -2.711 15.797 13.68 1 91.31 139 ALA A N 1
ATOM 1117 C CA . ALA A 1 139 ? -1.394 15.719 14.312 1 91.31 139 ALA A CA 1
ATOM 1118 C C . ALA A 1 139 ? -0.945 17.094 14.812 1 91.31 139 ALA A C 1
ATOM 1120 O O . ALA A 1 139 ? -1.115 18.094 14.117 1 91.31 139 ALA A O 1
ATOM 1121 N N . PRO A 1 140 ? -0.439 17.125 16.109 1 88.25 140 PRO A N 1
ATOM 1122 C CA . PRO A 1 140 ? 0.24 18.359 16.516 1 88.25 140 PRO A CA 1
ATOM 1123 C C . PRO A 1 140 ? 1.384 18.734 15.578 1 88.25 140 PRO A C 1
ATOM 1125 O O . PRO A 1 140 ? 1.869 17.891 14.82 1 88.25 140 PRO A O 1
ATOM 1128 N N . SER A 1 141 ? 1.732 19.984 15.617 1 84.12 141 SER A N 1
ATOM 1129 C CA . SER A 1 141 ? 2.785 20.484 14.742 1 84.12 141 SER A CA 1
ATOM 1130 C C . SER A 1 141 ? 4.047 19.641 14.852 1 84.12 141 SER A C 1
ATOM 1132 O O . SER A 1 141 ? 4.508 19.344 15.961 1 84.12 141 SER A O 1
ATOM 1134 N N . GLY A 1 142 ? 4.434 19.094 13.758 1 82.81 142 GLY A N 1
ATOM 1135 C CA . GLY A 1 142 ? 5.684 18.344 13.727 1 82.81 142 GLY A CA 1
ATOM 1136 C C . GLY A 1 142 ? 5.508 16.875 14.008 1 82.81 142 GLY A C 1
ATOM 1137 O O . GLY A 1 142 ? 6.484 16.125 14.055 1 82.81 142 GLY A O 1
ATOM 1138 N N . SER A 1 143 ? 4.23 16.438 14.18 1 88.19 143 SER A N 1
ATOM 1139 C CA . SER A 1 143 ? 4.027 15.039 14.555 1 88.19 143 SER A CA 1
ATOM 1140 C C . SER A 1 143 ? 3.201 14.297 13.508 1 88.19 143 SER A C 1
ATOM 1142 O O . SER A 1 143 ? 2.578 13.273 13.812 1 88.19 143 SER A O 1
ATOM 1144 N N . ALA A 1 144 ? 3.15 14.789 12.312 1 90.56 144 ALA A N 1
ATOM 1145 C CA . ALA A 1 144 ? 2.385 14.141 11.25 1 90.56 144 ALA A CA 1
ATOM 1146 C C . ALA A 1 144 ? 2.9 12.727 10.984 1 90.56 144 ALA A C 1
ATOM 1148 O O . ALA A 1 144 ? 2.113 11.789 10.844 1 90.56 144 ALA A O 1
ATOM 1149 N N . GLY A 1 145 ? 4.207 12.594 10.977 1 91.56 145 GLY A N 1
ATOM 1150 C CA . GLY A 1 145 ? 4.809 11.289 10.734 1 91.56 145 GLY A CA 1
ATOM 1151 C C . GLY A 1 145 ? 4.426 10.25 11.766 1 91.56 145 GLY A C 1
ATOM 1152 O O . GLY A 1 145 ? 4.242 9.078 11.438 1 91.56 145 GLY A O 1
ATOM 1153 N N . THR A 1 146 ? 4.273 10.68 12.953 1 92 146 THR A N 1
ATOM 1154 C CA . THR A 1 146 ? 3.924 9.766 14.039 1 92 146 THR A CA 1
ATOM 1155 C C . THR A 1 146 ? 2.504 9.234 13.867 1 92 146 THR A C 1
ATOM 1157 O O . THR A 1 146 ? 2.277 8.023 13.922 1 92 146 THR A O 1
ATOM 1160 N N . LEU A 1 147 ? 1.589 10.117 13.648 1 93.81 147 LEU A N 1
ATOM 1161 C CA . LEU A 1 147 ? 0.2 9.695 13.516 1 93.81 147 LEU A CA 1
ATOM 1162 C C . LEU A 1 147 ? -0.015 8.945 12.211 1 93.81 147 LEU A C 1
ATOM 1164 O O . LEU A 1 147 ? -0.83 8.023 12.141 1 93.81 147 LEU A O 1
ATOM 1168 N N . GLN A 1 148 ? 0.665 9.336 11.203 1 94.56 148 GLN A N 1
ATOM 1169 C CA . GLN A 1 148 ? 0.58 8.617 9.938 1 94.56 148 GLN A CA 1
ATOM 1170 C C . GLN A 1 148 ? 1.238 7.242 10.039 1 94.56 148 GLN A C 1
ATOM 1172 O O . GLN A 1 148 ? 0.795 6.285 9.398 1 94.56 148 GLN A O 1
ATOM 1177 N N . GLY A 1 149 ? 2.303 7.18 10.836 1 94.38 149 GLY A N 1
ATOM 1178 C CA . GLY A 1 149 ? 2.846 5.871 11.164 1 94.38 149 GLY A CA 1
ATOM 1179 C C . GLY A 1 149 ? 1.842 4.965 11.852 1 94.38 149 GLY A C 1
ATOM 1180 O O . GLY A 1 149 ? 1.73 3.783 11.508 1 94.38 149 GLY A O 1
ATOM 1181 N N . LEU A 1 150 ? 1.101 5.484 12.711 1 94.38 150 LEU A N 1
ATOM 1182 C CA . LEU A 1 150 ? 0.092 4.715 13.43 1 94.38 150 LEU A CA 1
ATOM 1183 C C . LEU A 1 150 ? -1.021 4.266 12.484 1 94.38 150 LEU A C 1
ATOM 1185 O O . LEU A 1 150 ? -1.521 3.143 12.602 1 94.38 150 LEU A O 1
ATOM 1189 N N . PHE A 1 151 ? -1.395 5.184 11.664 1 96.12 151 PHE A N 1
ATOM 1190 C CA . PHE A 1 151 ? -2.355 4.781 10.641 1 96.12 151 PHE A CA 1
ATOM 1191 C C . PHE A 1 151 ? -1.801 3.643 9.797 1 96.12 151 PHE A C 1
ATOM 1193 O O . PHE A 1 151 ? -2.504 2.668 9.516 1 96.12 151 PHE A O 1
ATOM 1200 N N . GLY A 1 152 ? -0.567 3.812 9.312 1 95.44 152 GLY A N 1
ATOM 1201 C CA . GLY A 1 152 ? 0.067 2.764 8.531 1 95.44 152 GLY A CA 1
ATOM 1202 C C . GLY A 1 152 ? 0.119 1.43 9.25 1 95.44 152 GLY A C 1
ATOM 1203 O O . GLY A 1 152 ? -0.104 0.381 8.641 1 95.44 152 GLY A O 1
ATOM 1204 N N . MET A 1 153 ? 0.421 1.496 10.484 1 95.25 153 MET A N 1
ATOM 1205 C CA . MET A 1 153 ? 0.445 0.286 11.305 1 95.25 153 MET A CA 1
ATOM 1206 C C . MET A 1 153 ? -0.932 -0.368 11.344 1 95.25 153 MET A C 1
ATOM 1208 O O . MET A 1 153 ? -1.052 -1.584 11.188 1 95.25 153 MET A O 1
ATOM 1212 N N . ALA A 1 154 ? -1.945 0.39 11.555 1 96.56 154 ALA A N 1
ATOM 1213 C CA . ALA A 1 154 ? -3.307 -0.133 11.633 1 96.56 154 ALA A CA 1
ATOM 1214 C C . ALA A 1 154 ? -3.746 -0.719 10.297 1 96.56 154 ALA A C 1
ATOM 1216 O O . ALA A 1 154 ? -4.254 -1.841 10.234 1 96.56 154 ALA A O 1
ATOM 1217 N N . PHE A 1 155 ? -3.506 0.032 9.258 1 96.38 155 PHE A N 1
ATOM 1218 C CA . PHE A 1 155 ? -3.971 -0.346 7.93 1 96.38 155 PHE A CA 1
ATOM 1219 C C . PHE A 1 155 ? -3.131 -1.487 7.367 1 96.38 155 PHE A C 1
ATOM 1221 O O . PHE A 1 155 ? -3.66 -2.555 7.047 1 96.38 155 PHE A O 1
ATOM 1228 N N . HIS A 1 156 ? -1.867 -1.202 7.266 1 93.31 156 HIS A N 1
ATOM 1229 C CA . HIS A 1 156 ? -0.972 -2.156 6.621 1 93.31 156 HIS A CA 1
ATOM 1230 C C . HIS A 1 156 ? -0.469 -3.199 7.613 1 93.31 156 HIS A C 1
ATOM 1232 O O . HIS A 1 156 ? -0.597 -4.402 7.375 1 93.31 156 HIS A O 1
ATOM 1238 N N . GLY A 1 157 ? 0.036 -2.822 8.734 1 91 157 GLY A N 1
ATOM 1239 C CA . GLY A 1 157 ? 0.624 -3.723 9.719 1 91 157 GLY A CA 1
ATOM 1240 C C . GLY A 1 157 ? -0.369 -4.727 10.273 1 91 157 GLY A C 1
ATOM 1241 O O . GLY A 1 157 ? -0.169 -5.938 10.156 1 91 157 GLY A O 1
ATOM 1242 N N . ILE A 1 158 ? -1.416 -4.246 10.711 1 93.75 158 ILE A N 1
ATOM 1243 C CA . ILE A 1 158 ? -2.398 -5.105 11.359 1 93.75 158 ILE A CA 1
ATOM 1244 C C . ILE A 1 158 ? -3.457 -5.539 10.352 1 93.75 158 ILE A C 1
ATOM 1246 O O . ILE A 1 158 ? -3.707 -6.734 10.18 1 93.75 158 ILE A O 1
ATOM 1250 N N . GLY A 1 159 ? -4.031 -4.602 9.648 1 95.31 159 GLY A N 1
ATOM 1251 C CA . GLY A 1 159 ? -5.133 -4.875 8.734 1 95.31 159 GLY A CA 1
ATOM 1252 C C . GLY A 1 159 ? -4.762 -5.832 7.621 1 95.31 159 GLY A C 1
ATOM 1253 O O . GLY A 1 159 ? -5.348 -6.91 7.5 1 95.31 159 GLY A O 1
ATOM 1254 N N . VAL A 1 160 ? -3.795 -5.457 6.879 1 92.12 160 VAL A N 1
ATOM 1255 C CA . VAL A 1 160 ? -3.406 -6.262 5.727 1 92.12 160 VAL A CA 1
ATOM 1256 C C . VAL A 1 160 ? -2.912 -7.629 6.188 1 92.12 160 VAL A C 1
ATOM 1258 O O . VAL A 1 160 ? -3.217 -8.648 5.566 1 92.12 160 VAL A O 1
ATOM 1261 N N . SER A 1 161 ? -2.184 -7.637 7.301 1 89.19 161 SER A N 1
ATOM 1262 C CA . SER A 1 161 ? -1.702 -8.914 7.828 1 89.19 161 SER A CA 1
ATOM 1263 C C . SER A 1 161 ? -2.861 -9.82 8.219 1 89.19 161 SER A C 1
ATOM 1265 O O . SER A 1 161 ? -2.916 -10.984 7.809 1 89.19 161 SER A O 1
ATOM 1267 N N . LEU A 1 162 ? -3.721 -9.367 8.961 1 92.62 162 LEU A N 1
ATOM 1268 C CA . LEU A 1 162 ? -4.879 -10.148 9.383 1 92.62 162 LEU A CA 1
ATOM 1269 C C . LEU A 1 162 ? -5.727 -10.555 8.18 1 92.62 162 LEU A C 1
ATOM 1271 O O . LEU A 1 162 ? -6.219 -11.68 8.117 1 92.62 162 LEU A O 1
ATOM 1275 N N . GLY A 1 163 ? -5.891 -9.625 7.301 1 93.81 163 GLY A N 1
ATOM 1276 C CA . GLY A 1 163 ? -6.672 -9.906 6.105 1 93.81 163 GLY A CA 1
ATOM 1277 C C . GLY A 1 163 ? -6.082 -11.008 5.25 1 93.81 163 GLY A C 1
ATOM 1278 O O . GLY A 1 163 ? -6.812 -11.836 4.703 1 93.81 163 GLY A O 1
ATOM 1279 N N . SER A 1 164 ? -4.75 -10.938 5.117 1 89 164 SER A N 1
ATOM 1280 C CA . SER A 1 164 ? -4.098 -11.961 4.301 1 89 164 SER A CA 1
ATOM 1281 C C . SER A 1 164 ? -4.312 -13.352 4.887 1 89 164 SER A C 1
ATOM 1283 O O . SER A 1 164 ? -4.531 -14.312 4.148 1 89 164 SER A O 1
ATOM 1285 N N . PHE A 1 165 ? -4.266 -13.438 6.152 1 87.75 165 PHE A N 1
ATOM 1286 C CA . PHE A 1 165 ? -4.492 -14.711 6.816 1 87.75 165 PHE A CA 1
ATOM 1287 C C . PHE A 1 165 ? -5.949 -15.141 6.691 1 87.75 165 PHE A C 1
ATOM 1289 O O . PHE A 1 165 ? -6.238 -16.312 6.434 1 87.75 165 PHE A O 1
ATOM 1296 N N . MET A 1 166 ? -6.805 -14.273 6.875 1 93.19 166 MET A N 1
ATOM 1297 C CA . MET A 1 166 ? -8.234 -14.57 6.762 1 93.19 166 MET A CA 1
ATOM 1298 C C . MET A 1 166 ? -8.586 -15 5.344 1 93.19 166 MET A C 1
ATOM 1300 O O . MET A 1 166 ? -9.367 -15.93 5.152 1 93.19 166 MET A O 1
ATOM 1304 N N . ALA A 1 167 ? -8 -14.281 4.477 1 93.12 167 ALA A N 1
ATOM 1305 C CA . ALA A 1 167 ? -8.25 -14.617 3.076 1 93.12 167 ALA A CA 1
ATOM 1306 C C . ALA A 1 167 ? -7.766 -16.031 2.754 1 93.12 167 ALA A C 1
ATOM 1308 O O . ALA A 1 167 ? -8.477 -16.79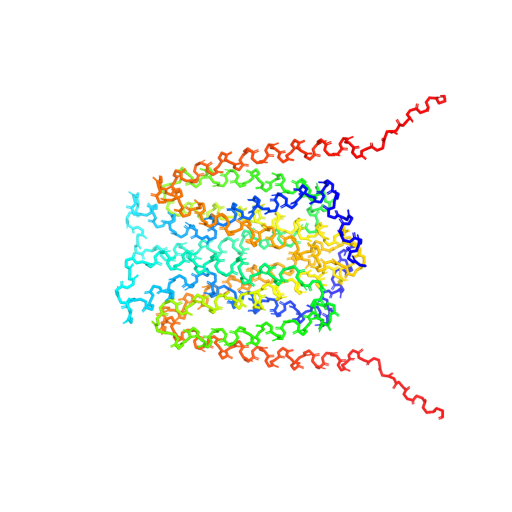7 2.104 1 93.12 167 ALA A O 1
ATOM 1309 N N . GLY A 1 168 ? -6.543 -16.344 3.168 1 88.31 168 GLY A N 1
ATOM 1310 C CA . GLY A 1 168 ? -6.039 -17.688 2.951 1 88.31 168 GLY A CA 1
ATOM 1311 C C . GLY A 1 168 ? -6.922 -18.766 3.568 1 88.31 168 GLY A C 1
ATOM 1312 O O . GLY A 1 168 ? -7.199 -19.781 2.936 1 88.31 168 GLY A O 1
ATOM 1313 N N . TYR A 1 169 ? -7.328 -18.5 4.699 1 91.69 169 TYR A N 1
ATOM 1314 C CA . TYR A 1 169 ? -8.164 -19.453 5.418 1 91.69 169 TYR A CA 1
ATOM 1315 C C . TYR A 1 169 ? -9.5 -19.641 4.715 1 91.69 169 TYR A C 1
ATOM 1317 O O . TYR A 1 169 ? -9.93 -20.781 4.488 1 91.69 169 TYR A O 1
ATOM 1325 N N . THR A 1 170 ? -10.195 -18.641 4.316 1 96 170 THR A N 1
ATOM 1326 C CA . THR A 1 170 ? -11.523 -18.734 3.721 1 96 170 THR A CA 1
ATOM 1327 C C . THR A 1 170 ? -11.438 -19.281 2.299 1 96 170 THR A C 1
ATOM 1329 O O . THR A 1 170 ? -12.305 -20.047 1.866 1 96 170 THR A O 1
ATOM 1332 N N . PHE A 1 171 ? -10.414 -18.906 1.604 1 93.88 171 PHE A N 1
ATOM 1333 C CA . PHE A 1 171 ? -10.234 -19.422 0.254 1 93.88 171 PHE A CA 1
ATOM 1334 C C . PHE A 1 171 ? -10.031 -20.938 0.278 1 93.88 171 PHE A C 1
ATOM 1336 O O . PHE A 1 171 ? -10.555 -21.641 -0.579 1 93.88 171 PHE A O 1
ATOM 1343 N N . GLU A 1 172 ? -9.281 -21.375 1.247 1 91.62 172 GLU A N 1
ATOM 1344 C CA . GLU A 1 172 ? -9.008 -22.797 1.366 1 91.62 172 GLU A CA 1
ATOM 1345 C C . GLU A 1 172 ? -10.258 -23.562 1.809 1 91.62 172 GLU A C 1
ATOM 1347 O O . GLU A 1 172 ? -10.531 -24.656 1.305 1 91.62 172 GLU A O 1
ATOM 1352 N N . ARG A 1 173 ? -11.008 -23.016 2.609 1 94.44 173 ARG A N 1
ATOM 1353 C CA . ARG A 1 173 ? -12.102 -23.75 3.242 1 94.44 173 ARG A CA 1
ATOM 1354 C C . ARG A 1 173 ? -13.367 -23.688 2.389 1 94.44 173 ARG A C 1
ATOM 1356 O O . ARG A 1 173 ? -14.125 -24.656 2.322 1 94.44 173 ARG A O 1
ATOM 1363 N N . MET A 1 174 ? -13.586 -22.547 1.739 1 96.56 174 MET A N 1
ATOM 1364 C CA . MET A 1 174 ? -14.898 -22.438 1.111 1 96.56 174 MET A CA 1
ATOM 1365 C C . MET A 1 174 ? -14.766 -22.062 -0.362 1 96.56 174 MET A C 1
ATOM 1367 O O . MET A 1 174 ? -15.766 -21.984 -1.08 1 96.56 174 MET A O 1
ATOM 1371 N N . GLY A 1 175 ? -13.594 -21.828 -0.798 1 95.44 175 GLY A N 1
ATOM 1372 C CA . GLY A 1 175 ? -13.406 -21.422 -2.182 1 95.44 175 GLY A CA 1
ATOM 1373 C C . GLY A 1 175 ? -13.406 -19.906 -2.365 1 95.44 175 GLY A C 1
ATOM 1374 O O . GLY A 1 175 ? -13.812 -19.172 -1.467 1 95.44 175 GLY A O 1
ATOM 1375 N N . SER A 1 176 ? -13.016 -19.5 -3.525 1 96.69 176 SER A N 1
ATOM 1376 C CA . SER A 1 176 ? -12.773 -18.078 -3.791 1 96.69 176 SER A CA 1
ATOM 1377 C C . SER A 1 176 ? -14.086 -17.312 -3.863 1 96.69 176 SER A C 1
ATOM 1379 O O . SER A 1 176 ? -14.273 -16.328 -3.129 1 96.69 176 SER A O 1
ATOM 1381 N N . SER A 1 177 ? -15.062 -17.734 -4.648 1 98.06 177 SER A N 1
ATOM 1382 C CA . SER A 1 177 ? -16.312 -17 -4.84 1 98.06 177 SER A CA 1
ATOM 1383 C C . SER A 1 177 ? -17.094 -16.906 -3.539 1 98.06 177 SER A C 1
ATOM 1385 O O . SER A 1 177 ? -17.625 -15.836 -3.205 1 98.06 177 SER A O 1
ATOM 1387 N N . ALA A 1 178 ? -17.109 -17.969 -2.799 1 98.25 178 ALA A N 1
ATOM 1388 C CA . ALA A 1 178 ? -17.828 -17.984 -1.525 1 98.25 178 ALA A CA 1
ATOM 1389 C C . ALA A 1 178 ? -17.141 -17.094 -0.501 1 98.25 178 ALA A C 1
ATOM 1391 O O . ALA A 1 178 ? -17.797 -16.469 0.331 1 98.25 178 ALA A O 1
ATOM 1392 N N . SER A 1 179 ? -15.859 -17.094 -0.559 1 98.38 179 SER A N 1
ATOM 1393 C CA . SER A 1 179 ? -15.109 -16.203 0.326 1 98.38 179 SER A CA 1
ATOM 1394 C C . SER A 1 179 ? -15.461 -14.742 0.071 1 98.38 179 SER A C 1
ATOM 1396 O O . SER A 1 179 ? -15.664 -13.977 1.013 1 98.38 179 SER A O 1
ATOM 1398 N N . PHE A 1 180 ? -15.547 -14.391 -1.203 1 98.75 180 PHE A N 1
ATOM 1399 C CA . PHE A 1 180 ? -15.883 -13.016 -1.538 1 98.75 180 PHE A CA 1
ATOM 1400 C C . PHE A 1 180 ? -17.328 -12.711 -1.197 1 98.75 180 PHE A C 1
ATOM 1402 O O . PHE A 1 180 ? -17.672 -11.586 -0.822 1 98.75 180 PHE A O 1
ATOM 1409 N N . GLU A 1 181 ? -18.156 -13.695 -1.269 1 98.81 181 GLU A N 1
ATOM 1410 C CA . GLU A 1 181 ? -19.547 -13.5 -0.842 1 98.81 181 GLU A CA 1
ATOM 1411 C C . GLU A 1 181 ? -19.625 -13.188 0.649 1 98.81 181 GLU A C 1
ATOM 1413 O O . GLU A 1 181 ? -20.281 -12.227 1.055 1 98.81 181 GLU A O 1
ATOM 1418 N N . LEU A 1 182 ? -18.969 -13.984 1.379 1 98.75 182 LEU A N 1
ATOM 1419 C CA . LEU A 1 182 ? -18.922 -13.742 2.818 1 98.75 182 LEU A CA 1
ATOM 1420 C C . LEU A 1 182 ? -18.375 -12.359 3.121 1 98.75 182 LEU A C 1
ATOM 1422 O O . LEU A 1 182 ? -18.922 -11.633 3.953 1 98.75 182 LEU A O 1
ATOM 1426 N N . LEU A 1 183 ? -17.297 -12.023 2.453 1 98.81 183 LEU A N 1
ATOM 1427 C CA . LEU A 1 183 ? -16.656 -10.734 2.686 1 98.81 183 LEU A CA 1
ATOM 1428 C C . LEU A 1 183 ? -17.562 -9.578 2.307 1 98.81 183 LEU A C 1
ATOM 1430 O O . LEU A 1 183 ? -17.484 -8.5 2.889 1 98.81 183 LEU A O 1
ATOM 1434 N N . SER A 1 184 ? -18.391 -9.828 1.291 1 98.88 184 SER A N 1
ATOM 1435 C CA . SER A 1 184 ? -19.344 -8.797 0.901 1 98.88 184 SER A CA 1
ATOM 1436 C C . SER A 1 184 ? -20.297 -8.469 2.043 1 98.88 184 SER A C 1
ATOM 1438 O O . SER A 1 184 ? -20.609 -7.301 2.285 1 98.88 184 SER A O 1
ATOM 1440 N N . TYR A 1 185 ? -20.703 -9.438 2.777 1 98.88 185 TYR A N 1
ATOM 1441 C CA . TYR A 1 185 ? -21.594 -9.219 3.92 1 98.88 185 TYR A CA 1
ATOM 1442 C C . TYR A 1 185 ? -20.844 -8.539 5.062 1 98.88 185 TYR A C 1
ATOM 1444 O O . TYR A 1 185 ? -21.375 -7.668 5.738 1 98.88 185 TYR A O 1
ATOM 1452 N N . VAL A 1 186 ? -19.641 -8.969 5.258 1 98.88 186 VAL A N 1
ATOM 1453 C CA . VAL A 1 186 ? -18.828 -8.359 6.312 1 98.88 186 VAL A CA 1
ATOM 1454 C C . VAL A 1 186 ? -18.609 -6.887 6.004 1 98.88 186 VAL A C 1
ATOM 1456 O O . VAL A 1 186 ? -18.703 -6.035 6.887 1 98.88 186 VAL A O 1
ATOM 1459 N N . ALA A 1 187 ? -18.281 -6.598 4.742 1 98.88 187 ALA A N 1
ATOM 1460 C CA . ALA A 1 187 ? -18.047 -5.219 4.332 1 98.88 187 ALA A CA 1
ATOM 1461 C C . ALA A 1 187 ? -19.312 -4.379 4.457 1 98.88 187 ALA A C 1
ATOM 1463 O O . ALA A 1 187 ? -19.266 -3.209 4.836 1 98.88 187 ALA A O 1
ATOM 1464 N N . PHE A 1 188 ? -20.422 -4.965 4.133 1 98.88 188 PHE A N 1
ATOM 1465 C CA . PHE A 1 188 ? -21.703 -4.262 4.254 1 98.88 188 PHE A CA 1
ATOM 1466 C C . PHE A 1 188 ? -22 -3.945 5.711 1 98.88 188 PHE A C 1
ATOM 1468 O O . PHE A 1 188 ? -22.422 -2.83 6.039 1 98.88 188 PHE A O 1
ATOM 1475 N N . THR A 1 189 ? -21.781 -4.91 6.531 1 98.88 189 THR A N 1
ATOM 1476 C CA . THR A 1 189 ? -22 -4.703 7.961 1 98.88 189 THR A CA 1
ATOM 1477 C C . THR A 1 189 ? -21.047 -3.635 8.492 1 98.88 189 THR A C 1
ATOM 1479 O O . THR A 1 189 ? -21.438 -2.783 9.289 1 98.88 189 THR A O 1
ATOM 1482 N N . THR A 1 190 ? -19.797 -3.721 8.062 1 98.81 190 THR A N 1
ATOM 1483 C CA . THR A 1 190 ? -18.812 -2.713 8.461 1 98.81 190 THR A CA 1
ATOM 1484 C C . THR A 1 190 ? -19.281 -1.32 8.039 1 98.81 190 THR A C 1
ATOM 1486 O O . THR A 1 190 ? -19.125 -0.355 8.789 1 98.81 190 THR A O 1
ATOM 1489 N N . PHE A 1 191 ? -19.797 -1.227 6.793 1 98.81 191 PHE A N 1
ATOM 1490 C CA . PHE A 1 191 ? -20.344 0.032 6.293 1 98.81 191 PHE A CA 1
ATOM 1491 C C . PHE A 1 191 ? -21.438 0.56 7.215 1 98.81 191 PHE A C 1
ATOM 1493 O O . PHE A 1 191 ? -21.375 1.712 7.652 1 98.81 191 PHE A O 1
ATOM 1500 N N . LEU A 1 192 ? -22.344 -0.268 7.633 1 98.75 192 LEU A N 1
ATOM 1501 C CA . LEU A 1 192 ? -23.469 0.14 8.477 1 98.75 192 LEU A CA 1
ATOM 1502 C C . LEU A 1 192 ? -22.984 0.547 9.867 1 98.75 192 LEU A C 1
ATOM 1504 O O . LEU A 1 192 ? -23.438 1.553 10.414 1 98.75 192 LEU A O 1
ATOM 1508 N N . VAL A 1 193 ? -22.109 -0.219 10.406 1 98.62 193 VAL A N 1
ATOM 1509 C CA . VAL A 1 193 ? -21.578 0.078 11.734 1 98.62 193 VAL A CA 1
ATOM 1510 C C . VAL A 1 193 ? -20.797 1.383 11.695 1 98.62 193 VAL A C 1
ATOM 1512 O O . VAL A 1 193 ? -20.906 2.207 12.609 1 98.62 193 VAL A O 1
ATOM 1515 N N . GLN A 1 194 ? -20 1.52 10.688 1 98.19 194 GLN A N 1
ATOM 1516 C CA . GLN A 1 194 ? -19.188 2.719 10.547 1 98.19 194 GLN A CA 1
ATOM 1517 C C . GLN A 1 194 ? -20.047 3.971 10.453 1 98.19 194 GLN A C 1
ATOM 1519 O O . GLN A 1 194 ? -19.766 4.984 11.094 1 98.19 194 GLN A O 1
ATOM 1524 N N . VAL A 1 195 ? -21.125 3.941 9.656 1 97.81 195 VAL A N 1
ATOM 1525 C CA . VAL A 1 195 ? -22.031 5.074 9.508 1 97.81 195 VAL A CA 1
ATOM 1526 C C . VAL A 1 195 ? -22.719 5.363 10.844 1 97.81 195 VAL A C 1
ATOM 1528 O O . VAL A 1 195 ? -22.828 6.52 11.25 1 97.81 195 VAL A O 1
ATOM 1531 N N . SER A 1 196 ? -23.141 4.309 11.531 1 97.69 196 SER A N 1
ATOM 1532 C CA . SER A 1 196 ? -23.828 4.465 12.812 1 97.69 196 SER A CA 1
ATOM 1533 C C . SER A 1 196 ? -22.906 5.074 13.867 1 97.69 196 SER A C 1
ATOM 1535 O O . SER A 1 196 ? -23.312 5.98 14.594 1 97.69 196 SER A O 1
ATOM 1537 N N . VAL A 1 197 ? -21.719 4.547 13.953 1 96.31 197 VAL A N 1
ATOM 1538 C CA . VAL A 1 197 ? -20.75 5.035 14.93 1 96.31 197 VAL A CA 1
ATOM 1539 C C . VAL A 1 197 ? -20.406 6.492 14.625 1 96.31 197 VAL A C 1
ATOM 1541 O O . VAL A 1 197 ? -20.297 7.316 15.539 1 96.31 197 VAL A O 1
ATOM 1544 N N . ASN A 1 198 ? -20.188 6.777 13.305 1 94.12 198 ASN A N 1
ATOM 1545 C CA . ASN A 1 198 ? -19.875 8.148 12.906 1 94.12 198 ASN A CA 1
ATOM 1546 C C . ASN A 1 198 ? -21 9.109 13.281 1 94.12 198 ASN A C 1
ATOM 1548 O O . ASN A 1 198 ? -20.734 10.219 13.742 1 94.12 198 ASN A O 1
ATOM 1552 N N . GLN A 1 199 ? -22.234 8.766 13.148 1 93.88 199 GLN A N 1
ATOM 1553 C CA . GLN A 1 199 ? -23.375 9.586 13.523 1 93.88 199 GLN A CA 1
ATOM 1554 C C . GLN A 1 199 ? -23.438 9.773 15.039 1 93.88 199 GLN A C 1
ATOM 1556 O O . GLN A 1 199 ? -23.766 10.867 15.516 1 93.88 199 GLN A O 1
ATOM 1561 N N . LEU A 1 200 ? -23.156 8.719 15.742 1 92.75 200 LEU A N 1
ATOM 1562 C CA . LEU A 1 200 ? -23.172 8.781 17.203 1 92.75 200 LEU A CA 1
ATOM 1563 C C . LEU A 1 200 ? -22.109 9.734 17.719 1 92.75 200 LEU A C 1
ATOM 1565 O O . LEU A 1 200 ? -22.359 10.531 18.625 1 92.75 200 LEU A O 1
ATOM 1569 N N . ILE A 1 201 ? -20.922 9.656 17.156 1 91.25 201 ILE A N 1
ATOM 1570 C CA . ILE A 1 201 ? -19.812 10.5 17.578 1 91.25 201 ILE A CA 1
ATOM 1571 C C . ILE A 1 201 ? -20.109 11.961 17.266 1 91.25 201 ILE A C 1
ATOM 1573 O O . ILE A 1 201 ? -19.828 12.844 18.078 1 91.25 201 ILE A O 1
ATOM 1577 N N . MET A 1 202 ? -20.656 12.242 16.094 1 86.94 202 MET A N 1
ATOM 1578 C CA . MET A 1 202 ? -21 13.602 15.688 1 86.94 202 MET A CA 1
ATOM 1579 C C . MET A 1 202 ? -22.078 14.188 16.609 1 86.94 202 MET A C 1
ATOM 1581 O O . MET A 1 202 ? -22.062 15.383 16.906 1 86.94 202 MET A O 1
ATOM 1585 N N . ARG A 1 203 ? -22.906 13.414 17.141 1 86.31 203 ARG A N 1
ATOM 1586 C CA . ARG A 1 203 ? -23.984 13.844 18.031 1 86.31 203 ARG A CA 1
ATOM 1587 C C . ARG A 1 203 ? -23.453 14.18 19.422 1 86.31 203 ARG A C 1
ATOM 1589 O O . ARG A 1 203 ? -23.906 15.133 20.062 1 86.31 203 ARG A O 1
ATOM 1596 N N . ILE A 1 204 ? -22.484 13.414 19.828 1 86.19 204 ILE A N 1
ATOM 1597 C CA . ILE A 1 204 ? -21.953 13.602 21.172 1 86.19 204 ILE A CA 1
ATOM 1598 C C . ILE A 1 204 ? -20.984 14.789 21.188 1 86.19 204 ILE A C 1
ATOM 1600 O O . ILE A 1 204 ? -20.875 15.492 22.188 1 86.19 204 ILE A O 1
ATOM 1604 N N . SER A 1 205 ? -20.266 14.992 20.062 1 75.31 205 SER A N 1
ATOM 1605 C CA . SER A 1 205 ? -19.297 16.078 19.984 1 75.31 205 SER A CA 1
ATOM 1606 C C . SER A 1 205 ? -19.984 17.422 19.781 1 75.31 205 SER A C 1
ATOM 1608 O O . SER A 1 205 ? -19.344 18.469 19.828 1 75.31 205 SER A O 1
ATOM 1610 N N . LYS A 1 206 ? -21.188 17.625 19.422 1 68.56 206 LYS A N 1
ATOM 1611 C CA . LYS A 1 206 ? -21.938 18.875 19.266 1 68.56 206 LYS A CA 1
ATOM 1612 C C . LYS A 1 206 ? -22.141 19.547 20.625 1 68.56 206 LYS A C 1
ATOM 1614 O O . LYS A 1 206 ? -22.562 18.906 21.594 1 68.56 206 LYS A O 1
ATOM 1619 N N . PRO A 1 207 ? -21.406 20.766 20.766 1 59.72 207 PRO A N 1
ATOM 1620 C CA . PRO A 1 207 ? -21.656 21.5 22 1 59.72 207 PRO A CA 1
ATOM 1621 C C . PRO A 1 207 ? -23.141 21.609 22.344 1 59.72 207 PRO A C 1
ATOM 1623 O O . PRO A 1 207 ? -23.984 21.641 21.438 1 59.72 207 PRO A O 1
ATOM 1626 N N . ILE A 1 208 ? -23.516 21.219 23.547 1 50.56 208 ILE A N 1
ATOM 1627 C CA . ILE A 1 208 ? -24.844 21.5 24.078 1 50.56 208 ILE A CA 1
ATOM 1628 C C . ILE A 1 208 ? -25.188 22.969 23.859 1 50.56 208 ILE A C 1
ATOM 1630 O O . ILE A 1 208 ? -24.516 23.859 24.375 1 50.56 208 ILE A O 1
ATOM 1634 N N . GLU A 1 209 ? -25.422 23.406 22.703 1 47.78 209 GLU A N 1
ATOM 1635 C CA . GLU A 1 209 ? -26.047 24.719 22.672 1 47.78 209 GLU A CA 1
ATOM 1636 C C . GLU A 1 209 ? -27.062 24.859 23.812 1 47.78 209 GLU A C 1
ATOM 1638 O O . GLU A 1 209 ? -28.031 24.125 23.875 1 47.78 209 GLU A O 1
ATOM 1643 N N . ASN A 1 210 ? -26.531 25.078 24.953 1 43.91 210 ASN A N 1
ATOM 1644 C CA . ASN A 1 210 ? -27.453 25.609 25.953 1 43.91 210 ASN A CA 1
ATOM 1645 C C . ASN A 1 210 ? -28.422 26.625 25.344 1 43.91 210 ASN A C 1
ATOM 1647 O O . ASN A 1 210 ? -28 27.609 24.75 1 43.91 210 ASN A O 1
ATOM 1651 N N . GLY A 1 211 ? -29.438 26.234 24.719 1 42.66 211 GLY A N 1
ATOM 1652 C CA . GLY A 1 211 ? -30.609 27.078 24.547 1 42.66 211 GLY A CA 1
ATOM 1653 C C . GLY A 1 211 ? -30.828 28.047 25.703 1 42.66 211 GLY A C 1
ATOM 1654 O O . GLY A 1 211 ? -31.5 27.719 26.672 1 42.66 211 GLY A O 1
ATOM 1655 N N . ILE A 1 212 ? -29.828 28.766 26.156 1 40.78 212 ILE A N 1
ATOM 1656 C CA . ILE A 1 212 ? -30.297 29.875 26.984 1 40.78 212 ILE A CA 1
ATOM 1657 C C . ILE A 1 212 ? -31.375 30.672 26.234 1 40.78 212 ILE A C 1
ATOM 1659 O O . ILE A 1 212 ? -31.109 31.234 25.172 1 40.78 212 ILE A O 1
ATOM 1663 N N . MET A 1 213 ? -32.594 30.172 26.219 1 38.69 213 MET A N 1
ATOM 1664 C CA . MET A 1 213 ? -33.781 30.984 26.141 1 38.69 213 MET A CA 1
ATOM 1665 C C . MET A 1 213 ? -33.625 32.312 26.891 1 38.69 213 MET A C 1
ATOM 1667 O O . MET A 1 213 ? -33.406 32.312 28.094 1 38.69 213 MET A O 1
ATOM 1671 N N . ASP A 1 214 ? -33 33.312 26.25 1 29.86 214 ASP A N 1
ATOM 1672 C CA . ASP A 1 214 ? -33.594 34.594 26.578 1 29.86 214 ASP A CA 1
ATOM 1673 C C . ASP A 1 214 ? -35.062 34.625 26.188 1 29.86 214 ASP A C 1
ATOM 1675 O O . ASP A 1 214 ? -35.469 34.094 25.156 1 29.86 214 ASP A O 1
ATOM 1679 N N . MET B 1 1 ? -6.277 27.969 -3.768 1 65.19 1 MET B N 1
ATOM 1680 C CA . MET B 1 1 ? -5.855 26.641 -3.318 1 65.19 1 MET B CA 1
ATOM 1681 C C . MET B 1 1 ? -5.109 25.906 -4.426 1 65.19 1 MET B C 1
ATOM 1683 O O . MET B 1 1 ? -3.984 25.438 -4.223 1 65.19 1 MET B O 1
ATOM 1687 N N . THR B 1 2 ? -5.664 26 -5.598 1 71.5 2 THR B N 1
ATOM 1688 C CA . THR B 1 2 ? -5.039 25.312 -6.719 1 71.5 2 THR B CA 1
ATOM 1689 C C . THR B 1 2 ? -3.738 26 -7.125 1 71.5 2 THR B C 1
ATOM 1691 O O . THR B 1 2 ? -2.73 25.328 -7.375 1 71.5 2 THR B O 1
ATOM 1694 N N . LYS B 1 3 ? -3.676 27.281 -7.07 1 76.81 3 LYS B N 1
ATOM 1695 C CA . LYS B 1 3 ? -2.482 28.016 -7.484 1 76.81 3 LYS B CA 1
ATOM 1696 C C . LYS B 1 3 ? -1.33 27.766 -6.512 1 76.81 3 LYS B C 1
ATOM 1698 O O . LYS B 1 3 ? -0.181 27.609 -6.926 1 76.81 3 LYS B O 1
ATOM 1703 N N . ASP B 1 4 ? -1.65 27.656 -5.312 1 84 4 ASP B N 1
ATOM 1704 C CA . ASP B 1 4 ? -0.634 27.406 -4.293 1 84 4 ASP B CA 1
ATOM 1705 C C . ASP B 1 4 ? -0.047 26.016 -4.422 1 84 4 ASP B C 1
ATOM 1707 O O . ASP B 1 4 ? 1.159 25.812 -4.258 1 84 4 ASP B O 1
ATOM 1711 N N . VAL B 1 5 ? -0.879 25.109 -4.801 1 84.38 5 VAL B N 1
ATOM 1712 C CA . VAL B 1 5 ? -0.445 23.719 -4.965 1 84.38 5 VAL B CA 1
ATOM 1713 C C . VAL B 1 5 ? 0.477 23.609 -6.18 1 84.38 5 VAL B C 1
ATOM 1715 O O . VAL B 1 5 ? 1.511 22.938 -6.121 1 84.38 5 VAL B O 1
ATOM 1718 N N . ILE B 1 6 ? 0.135 24.328 -7.219 1 85.12 6 ILE B N 1
ATOM 1719 C CA . ILE B 1 6 ? 0.928 24.297 -8.445 1 85.12 6 ILE B CA 1
ATOM 1720 C C . ILE B 1 6 ? 2.303 24.906 -8.188 1 85.12 6 ILE B C 1
ATOM 1722 O O . ILE B 1 6 ? 3.312 24.422 -8.703 1 85.12 6 ILE B O 1
ATOM 1726 N N . LYS B 1 7 ? 2.312 25.891 -7.43 1 87.44 7 LYS B N 1
ATOM 1727 C CA . LYS B 1 7 ? 3.576 26.516 -7.066 1 87.44 7 LYS B CA 1
ATOM 1728 C C . LYS B 1 7 ? 4.469 25.562 -6.285 1 87.44 7 LYS B C 1
ATOM 1730 O O . LYS B 1 7 ? 5.676 25.5 -6.523 1 87.44 7 LYS B O 1
ATOM 1735 N N . ILE B 1 8 ? 3.869 24.828 -5.473 1 87.44 8 ILE B N 1
ATOM 1736 C CA . ILE B 1 8 ? 4.609 23.875 -4.656 1 87.44 8 ILE B CA 1
ATOM 1737 C C . ILE B 1 8 ? 5.145 22.75 -5.535 1 87.44 8 ILE B C 1
ATOM 1739 O O . ILE B 1 8 ? 6.277 22.297 -5.352 1 87.44 8 ILE B O 1
ATOM 1743 N N . LEU B 1 9 ? 4.332 22.422 -6.496 1 86.88 9 LEU B N 1
ATOM 1744 C CA . LEU B 1 9 ? 4.707 21.312 -7.367 1 86.88 9 LEU B CA 1
ATOM 1745 C C . LEU B 1 9 ? 5.852 21.719 -8.297 1 86.88 9 LEU B C 1
ATOM 1747 O O . LEU B 1 9 ? 6.52 20.859 -8.875 1 86.88 9 LEU B O 1
ATOM 1751 N N . SER B 1 10 ? 6.098 22.969 -8.383 1 89.56 10 SER B N 1
ATOM 1752 C CA . SER B 1 10 ? 7.184 23.453 -9.227 1 89.56 10 SER B CA 1
ATOM 1753 C C . SER B 1 10 ? 8.5 23.531 -8.453 1 89.56 10 SER B C 1
ATOM 1755 O O . SER B 1 10 ? 9.562 23.719 -9.047 1 89.56 10 SER B O 1
ATOM 1757 N N . ASP B 1 11 ? 8.406 23.344 -7.172 1 90.62 11 ASP B N 1
ATOM 1758 C CA . ASP B 1 11 ? 9.602 23.312 -6.332 1 90.62 11 ASP B CA 1
ATOM 1759 C C . ASP B 1 11 ? 10.453 22.078 -6.629 1 90.62 11 ASP B C 1
ATOM 1761 O O . ASP B 1 11 ? 9.93 20.969 -6.723 1 90.62 11 ASP B O 1
ATOM 1765 N N . VAL B 1 12 ? 11.742 22.281 -6.816 1 90.69 12 VAL B N 1
ATOM 1766 C CA . VAL B 1 12 ? 12.664 21.234 -7.234 1 90.69 12 VAL B CA 1
ATOM 1767 C C . VAL B 1 12 ? 12.711 20.141 -6.172 1 90.69 12 VAL B C 1
ATOM 1769 O O . VAL B 1 12 ? 12.852 18.953 -6.492 1 90.69 12 VAL B O 1
ATOM 1772 N N . LYS B 1 13 ? 12.578 20.453 -4.949 1 91.44 13 LYS B N 1
ATOM 1773 C CA . LYS B 1 13 ? 12.594 19.484 -3.859 1 91.44 13 LYS B CA 1
ATOM 1774 C C . LYS B 1 13 ? 11.375 18.562 -3.93 1 91.44 13 LYS B C 1
ATOM 1776 O O . LYS B 1 13 ? 11.5 17.344 -3.768 1 91.44 13 LYS B O 1
ATOM 1781 N N . VAL B 1 14 ? 10.258 19.188 -4.242 1 92.44 14 VAL B N 1
ATOM 1782 C CA . VAL B 1 14 ? 9.008 18.438 -4.301 1 92.44 14 VAL B CA 1
ATOM 1783 C C . VAL B 1 14 ? 9 17.547 -5.543 1 92.44 14 VAL B C 1
ATOM 1785 O O . VAL B 1 14 ? 8.602 16.391 -5.477 1 92.44 14 VAL B O 1
ATOM 1788 N N . CYS B 1 15 ? 9.461 18.016 -6.602 1 93.38 15 CYS B N 1
ATOM 1789 C CA . CYS B 1 15 ? 9.547 17.234 -7.832 1 93.38 15 CYS B CA 1
ATOM 1790 C C . CYS B 1 15 ? 10.484 16.062 -7.664 1 93.38 15 CYS B C 1
ATOM 1792 O O . CYS B 1 15 ? 10.188 14.945 -8.109 1 93.38 15 CYS B O 1
ATOM 1794 N N . SER B 1 16 ? 11.539 16.328 -7.043 1 94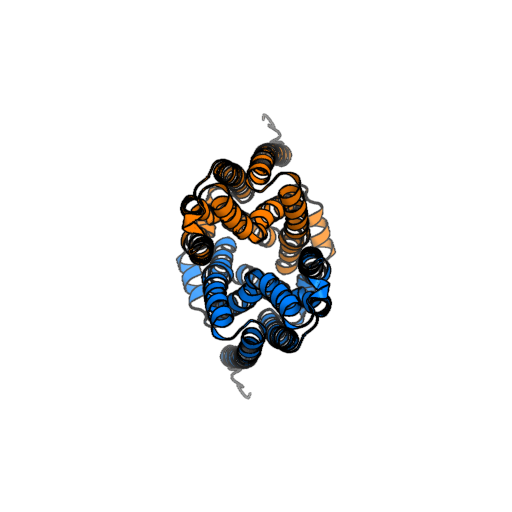.25 16 SER B N 1
ATOM 1795 C CA . SER B 1 16 ? 12.516 15.273 -6.82 1 94.25 16 SER B CA 1
ATOM 1796 C C . SER B 1 16 ? 11.945 14.172 -5.938 1 94.25 16 SER B C 1
ATOM 1798 O O . SER B 1 16 ? 12.164 12.984 -6.199 1 94.25 16 SER B O 1
ATOM 1800 N N . TYR B 1 17 ? 11.273 14.539 -4.918 1 93.81 17 TYR B N 1
ATOM 1801 C CA . TYR B 1 17 ? 10.766 13.523 -4.004 1 93.81 17 TYR B CA 1
ATOM 1802 C C . TYR B 1 17 ? 9.695 12.672 -4.676 1 93.81 17 TYR B C 1
ATOM 1804 O O . TYR B 1 17 ? 9.578 11.477 -4.391 1 93.81 17 TYR B O 1
ATOM 1812 N N . LEU B 1 18 ? 8.945 13.281 -5.637 1 96.06 18 LEU B N 1
ATOM 1813 C CA . LEU B 1 18 ? 7.938 12.523 -6.375 1 96.06 18 LEU B CA 1
ATOM 1814 C C . LEU B 1 18 ? 8.594 11.5 -7.293 1 96.06 18 LEU B C 1
ATOM 1816 O O . LEU B 1 18 ? 8.07 10.398 -7.473 1 96.06 18 LEU B O 1
ATOM 1820 N N . VAL B 1 19 ? 9.68 11.859 -7.785 1 97.44 19 VAL B N 1
ATOM 1821 C CA . VAL B 1 19 ? 10.438 10.93 -8.617 1 97.44 19 VAL B CA 1
ATOM 1822 C C . VAL B 1 19 ? 10.914 9.758 -7.77 1 97.44 19 VAL B C 1
ATOM 1824 O O . VAL B 1 19 ? 10.82 8.602 -8.188 1 97.44 19 VAL B O 1
ATOM 1827 N N . TRP B 1 20 ? 11.383 10.039 -6.555 1 98.19 20 TRP B N 1
ATOM 1828 C CA . TRP B 1 20 ? 11.844 8.977 -5.668 1 98.19 20 TRP B CA 1
ATOM 1829 C C . TRP B 1 20 ? 10.68 8.086 -5.246 1 98.19 20 TRP B C 1
ATOM 1831 O O . TRP B 1 20 ? 10.852 6.879 -5.055 1 98.19 20 TRP B O 1
ATOM 1841 N N . ALA B 1 21 ? 9.539 8.734 -5.148 1 98.12 21 ALA B N 1
ATOM 1842 C CA . ALA B 1 21 ? 8.336 7.965 -4.816 1 98.12 21 ALA B CA 1
ATOM 1843 C C . ALA B 1 21 ? 8.031 6.93 -5.898 1 98.12 21 ALA B C 1
ATOM 1845 O O . ALA B 1 21 ? 7.648 5.797 -5.59 1 98.12 21 ALA B O 1
ATOM 1846 N N . VAL B 1 22 ? 8.242 7.289 -7.125 1 97.94 22 VAL B N 1
ATOM 1847 C CA . VAL B 1 22 ? 7.996 6.379 -8.234 1 97.94 22 VAL B CA 1
ATOM 1848 C C . VAL B 1 22 ? 8.961 5.199 -8.156 1 97.94 22 VAL B C 1
ATOM 1850 O O . VAL B 1 22 ? 8.555 4.043 -8.289 1 97.94 22 VAL B O 1
ATOM 1853 N N . PHE B 1 23 ? 10.195 5.473 -7.91 1 98.69 23 PHE B N 1
ATOM 1854 C CA . PHE B 1 23 ? 11.188 4.406 -7.828 1 98.69 23 PHE B CA 1
ATOM 1855 C C . PHE B 1 23 ? 10.898 3.488 -6.648 1 98.69 23 PHE B C 1
ATOM 1857 O O . PHE B 1 23 ? 11.047 2.268 -6.75 1 98.69 23 PHE B O 1
ATOM 1864 N N . ALA B 1 24 ? 10.53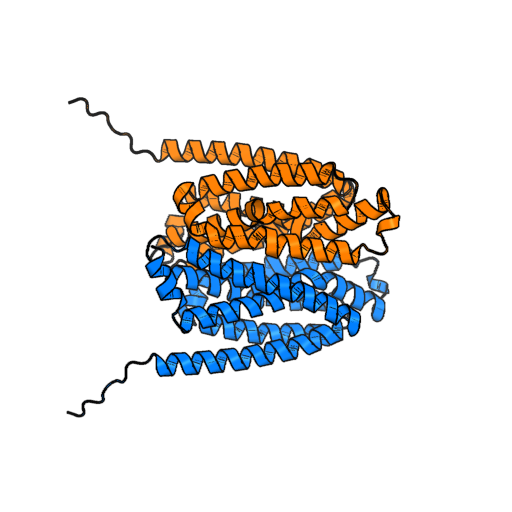9 4.098 -5.516 1 98.56 24 ALA B N 1
ATOM 1865 C CA . ALA B 1 24 ? 10.164 3.287 -4.359 1 98.56 24 ALA B CA 1
ATOM 1866 C C . ALA B 1 24 ? 8.984 2.377 -4.688 1 98.56 24 ALA B C 1
ATOM 1868 O O . ALA B 1 24 ? 8.945 1.226 -4.25 1 98.56 24 ALA B O 1
ATOM 1869 N N . GLY B 1 25 ? 8.039 2.924 -5.484 1 97.12 25 GLY B N 1
ATOM 1870 C CA . GLY B 1 25 ? 6.902 2.129 -5.926 1 97.12 25 GLY B CA 1
ATOM 1871 C C . GLY B 1 25 ? 7.297 0.975 -6.828 1 97.12 25 GLY B C 1
ATOM 1872 O O . GLY B 1 25 ? 6.789 -0.139 -6.676 1 97.12 25 GLY B O 1
ATOM 1873 N N . ILE B 1 26 ? 8.18 1.222 -7.703 1 97.31 26 ILE B N 1
ATOM 1874 C CA . ILE B 1 26 ? 8.656 0.185 -8.609 1 97.31 26 ILE B CA 1
ATOM 1875 C C . ILE B 1 26 ? 9.297 -0.946 -7.809 1 97.31 26 ILE B C 1
ATOM 1877 O O . ILE B 1 26 ? 8.977 -2.119 -8.023 1 97.31 26 ILE B O 1
ATOM 1881 N N . PHE B 1 27 ? 10.195 -0.595 -6.906 1 98.62 27 PHE B N 1
ATOM 1882 C CA . PHE B 1 27 ? 10.891 -1.598 -6.105 1 98.62 27 PHE B CA 1
ATOM 1883 C C . PHE B 1 27 ? 9.906 -2.387 -5.254 1 98.62 27 PHE B C 1
ATOM 1885 O O . PHE B 1 27 ? 10.016 -3.609 -5.137 1 98.62 27 PHE B O 1
ATOM 1892 N N . THR B 1 28 ? 8.938 -1.668 -4.711 1 96.81 28 THR B N 1
ATOM 1893 C CA . THR B 1 28 ? 7.926 -2.301 -3.869 1 96.81 28 THR B CA 1
ATOM 1894 C C . THR B 1 28 ? 7.066 -3.264 -4.684 1 96.81 28 THR B C 1
ATOM 1896 O O . THR B 1 28 ? 6.695 -4.336 -4.199 1 96.81 28 THR B O 1
ATOM 1899 N N . ALA B 1 29 ? 6.777 -2.93 -5.918 1 93.56 29 ALA B N 1
ATOM 1900 C CA . ALA B 1 29 ? 5.945 -3.754 -6.789 1 93.56 29 ALA B CA 1
ATOM 1901 C C . ALA B 1 29 ? 6.578 -5.121 -7.023 1 93.56 29 ALA B C 1
ATOM 1903 O O . ALA B 1 29 ? 5.883 -6.137 -7.059 1 93.56 29 ALA B O 1
ATOM 1904 N N . TYR B 1 30 ? 7.875 -5.18 -7.195 1 94.81 30 TYR B N 1
ATOM 1905 C CA . TYR B 1 30 ? 8.57 -6.449 -7.391 1 94.81 30 TYR B CA 1
ATOM 1906 C C . TYR B 1 30 ? 8.305 -7.398 -6.23 1 94.81 30 TYR B C 1
ATOM 1908 O O . TYR B 1 30 ? 8.102 -8.594 -6.434 1 94.81 30 TYR B O 1
ATOM 1916 N N . ILE B 1 31 ? 8.297 -6.785 -5.082 1 95.38 31 ILE B N 1
ATOM 1917 C CA . ILE B 1 31 ? 8.133 -7.598 -3.883 1 95.38 31 ILE B CA 1
ATOM 1918 C C . ILE B 1 31 ? 6.664 -7.98 -3.717 1 95.38 31 ILE B C 1
ATOM 1920 O O . ILE B 1 31 ? 6.34 -9.156 -3.51 1 95.38 31 ILE B O 1
ATOM 1924 N N . TRP B 1 32 ? 5.816 -7.047 -3.85 1 89.81 32 TRP B N 1
ATOM 1925 C CA . TRP B 1 32 ? 4.395 -7.25 -3.6 1 89.81 32 TRP B CA 1
ATOM 1926 C C . TRP B 1 32 ? 3.811 -8.266 -4.578 1 89.81 32 TRP B C 1
ATOM 1928 O O . TRP B 1 32 ? 2.982 -9.094 -4.203 1 89.81 32 TRP B O 1
ATOM 1938 N N . PHE B 1 33 ? 4.27 -8.281 -5.805 1 85.5 33 PHE B N 1
ATOM 1939 C CA . PHE B 1 33 ? 3.547 -9.055 -6.805 1 85.5 33 PHE B CA 1
ATOM 1940 C C . PHE B 1 33 ? 4.344 -10.289 -7.207 1 85.5 33 PHE B C 1
ATOM 1942 O O . PHE B 1 33 ? 3.783 -11.25 -7.738 1 85.5 33 PHE B O 1
ATOM 1949 N N . TYR B 1 34 ? 5.641 -10.328 -6.871 1 91.06 34 TYR B N 1
ATOM 1950 C CA . TYR B 1 34 ? 6.402 -11.422 -7.457 1 91.06 34 TYR B CA 1
ATOM 1951 C C . TYR B 1 34 ? 7.168 -12.188 -6.383 1 91.06 34 TYR B C 1
ATOM 1953 O O . TYR B 1 34 ? 7.887 -13.141 -6.688 1 91.06 34 TYR B O 1
ATOM 1961 N N . LEU B 1 35 ? 7.016 -11.797 -5.168 1 93.19 35 LEU B N 1
ATOM 1962 C CA . LEU B 1 35 ? 7.695 -12.5 -4.09 1 93.19 35 LEU B CA 1
ATOM 1963 C C . LEU B 1 35 ? 7.23 -13.953 -4.016 1 93.19 35 LEU B C 1
ATOM 1965 O O . LEU B 1 35 ? 8.047 -14.859 -3.818 1 93.19 35 LEU B O 1
ATOM 1969 N N . PHE B 1 36 ? 5.977 -14.211 -4.141 1 87.31 36 PHE B N 1
ATOM 1970 C CA . PHE B 1 36 ? 5.438 -15.57 -4.047 1 87.31 36 PHE B CA 1
ATOM 1971 C C . PHE B 1 36 ? 5.973 -16.438 -5.18 1 87.31 36 PHE B C 1
ATOM 1973 O O . PHE B 1 36 ? 6.352 -17.594 -4.953 1 87.31 36 PHE B O 1
ATOM 1980 N N . LEU B 1 37 ? 5.977 -15.883 -6.332 1 88.12 37 LEU B N 1
ATOM 1981 C CA . LEU B 1 37 ? 6.523 -16.609 -7.469 1 88.12 37 LEU B CA 1
ATOM 1982 C C . LEU B 1 37 ? 8.008 -16.906 -7.266 1 88.12 37 LEU B C 1
ATOM 1984 O O . LEU B 1 37 ? 8.492 -17.984 -7.629 1 88.12 37 LEU B O 1
ATOM 1988 N N . TYR B 1 38 ? 8.648 -15.953 -6.75 1 96.06 38 TYR B N 1
ATOM 1989 C CA . TYR B 1 38 ? 10.07 -16.109 -6.438 1 96.06 38 TYR B CA 1
ATOM 1990 C C . TYR B 1 38 ? 10.289 -17.25 -5.461 1 96.06 38 TYR B C 1
ATOM 1992 O O . TYR B 1 38 ? 11.148 -18.109 -5.684 1 96.06 38 TYR B O 1
ATOM 2000 N N . ILE B 1 39 ? 9.523 -17.312 -4.406 1 95.75 39 ILE B N 1
ATOM 2001 C CA . ILE B 1 39 ? 9.633 -18.359 -3.402 1 95.75 39 ILE B CA 1
ATOM 2002 C C . ILE B 1 39 ? 9.352 -19.719 -4.043 1 95.75 39 ILE B C 1
ATOM 2004 O O . ILE B 1 39 ? 10.055 -20.703 -3.783 1 95.75 39 ILE B O 1
ATOM 2008 N N . GLU B 1 40 ? 8.43 -19.781 -4.859 1 93.75 40 GLU B N 1
ATOM 2009 C CA . GLU B 1 40 ? 8.102 -21 -5.57 1 93.75 40 GLU B CA 1
ATOM 2010 C C . GLU B 1 40 ? 9.234 -21.438 -6.496 1 93.75 40 GLU B C 1
ATOM 2012 O O . GLU B 1 40 ? 9.555 -22.625 -6.59 1 93.75 40 GLU B O 1
ATOM 2017 N N . ASP B 1 41 ? 9.773 -20.484 -7.164 1 95.5 41 ASP B N 1
ATOM 2018 C CA . ASP B 1 41 ? 10.883 -20.75 -8.062 1 95.5 41 ASP B CA 1
ATOM 2019 C C . ASP B 1 41 ? 12.07 -21.359 -7.309 1 95.5 41 ASP B C 1
ATOM 2021 O O . ASP B 1 41 ? 12.703 -22.297 -7.789 1 95.5 41 ASP B O 1
ATOM 2025 N N . LEU B 1 42 ? 12.328 -20.797 -6.199 1 96.62 42 LEU B N 1
ATOM 2026 C CA . LEU B 1 42 ? 13.438 -21.297 -5.395 1 96.62 42 LEU B CA 1
ATOM 2027 C C . LEU B 1 42 ? 13.211 -22.766 -5.02 1 96.62 42 LEU B C 1
ATOM 2029 O O . LEU B 1 42 ? 14.133 -23.578 -5.09 1 96.62 42 LEU B O 1
ATOM 2033 N N . ALA B 1 43 ? 12.016 -23.031 -4.633 1 96.31 43 ALA B N 1
ATOM 2034 C CA . ALA B 1 43 ? 11.688 -24.406 -4.262 1 96.31 43 ALA B CA 1
ATOM 2035 C C . ALA B 1 43 ? 11.773 -25.328 -5.473 1 96.31 43 ALA B C 1
ATOM 2037 O O . ALA B 1 43 ? 12.367 -26.406 -5.395 1 96.31 43 ALA B O 1
ATOM 2038 N N . ASN B 1 44 ? 11.242 -24.953 -6.551 1 95.88 44 ASN B N 1
ATOM 2039 C CA . ASN B 1 44 ? 11.211 -25.766 -7.766 1 95.88 44 ASN B CA 1
ATOM 2040 C C . ASN B 1 44 ? 12.617 -26.047 -8.289 1 95.88 44 ASN B C 1
ATOM 2042 O O . ASN B 1 44 ? 12.891 -27.141 -8.773 1 95.88 44 ASN B O 1
ATOM 2046 N N . ILE B 1 45 ? 13.43 -25.109 -8.219 1 95.44 45 ILE B N 1
ATOM 2047 C CA . ILE B 1 45 ? 14.75 -25.203 -8.836 1 95.44 45 ILE B CA 1
ATOM 2048 C C . ILE B 1 45 ? 15.727 -25.875 -7.879 1 95.44 45 ILE B C 1
ATOM 2050 O O . ILE B 1 45 ? 16.5 -26.75 -8.273 1 95.44 45 ILE B O 1
ATOM 2054 N N . TYR B 1 46 ? 15.625 -25.5 -6.582 1 95.88 46 TYR B N 1
ATOM 2055 C CA . TYR B 1 46 ? 16.719 -25.875 -5.695 1 95.88 46 TYR B CA 1
ATOM 2056 C C . TYR B 1 46 ? 16.234 -26.812 -4.594 1 95.88 46 TYR B C 1
ATOM 2058 O O . TYR B 1 46 ? 17 -27.609 -4.055 1 95.88 46 TYR B O 1
ATOM 2066 N N . HIS B 1 47 ? 15.016 -26.641 -4.129 1 95 47 HIS B N 1
ATOM 2067 C CA . HIS B 1 47 ? 14.531 -27.359 -2.961 1 95 47 HIS B CA 1
ATOM 2068 C C . HIS B 1 47 ? 13.109 -27.875 -3.184 1 95 47 HIS B C 1
ATOM 2070 O O . HIS B 1 47 ? 12.188 -27.5 -2.465 1 95 47 HIS B O 1
ATOM 2076 N N . GLN B 1 48 ? 12.961 -28.906 -3.932 1 94.5 48 GLN B N 1
ATOM 2077 C CA . GLN B 1 48 ? 11.664 -29.453 -4.312 1 94.5 48 GLN B CA 1
ATOM 2078 C C . GLN B 1 48 ? 10.945 -30.062 -3.111 1 94.5 48 GLN B C 1
ATOM 2080 O O . GLN B 1 48 ? 9.719 -30.109 -3.07 1 94.5 48 GLN B O 1
ATOM 2085 N N . GLU B 1 49 ? 11.727 -30.469 -2.145 1 93.25 49 GLU B N 1
ATOM 2086 C CA . GLU B 1 49 ? 11.148 -31.094 -0.953 1 93.25 49 GLU B CA 1
ATOM 2087 C C . GLU B 1 49 ? 10.289 -30.094 -0.182 1 93.25 49 GLU B C 1
ATOM 2089 O O . GLU B 1 49 ? 9.484 -30.484 0.668 1 93.25 49 GLU B O 1
ATOM 2094 N N . ARG B 1 50 ? 10.453 -28.781 -0.443 1 91.75 50 ARG B N 1
ATOM 2095 C CA . ARG B 1 50 ? 9.703 -27.75 0.26 1 91.75 50 ARG B CA 1
ATOM 2096 C C . ARG B 1 50 ? 8.391 -27.438 -0.45 1 91.75 50 ARG B C 1
ATOM 2098 O O . ARG B 1 50 ? 7.562 -26.688 0.064 1 91.75 50 ARG B O 1
ATOM 2105 N N . LEU B 1 51 ? 8.18 -28.047 -1.541 1 91.06 51 LEU B N 1
ATOM 2106 C CA . LEU B 1 51 ? 7.023 -27.734 -2.369 1 91.06 51 LEU B CA 1
ATOM 2107 C C . LEU B 1 51 ? 5.727 -28 -1.616 1 91.06 51 LEU B C 1
ATOM 2109 O O . LEU B 1 51 ? 4.773 -27.219 -1.707 1 91.06 51 LEU B O 1
ATOM 2113 N N . PRO B 1 52 ? 5.707 -29.109 -0.811 1 90.75 52 PRO B N 1
ATOM 2114 C CA . PRO B 1 52 ? 4.465 -29.328 -0.067 1 90.75 52 PRO B CA 1
ATOM 2115 C C . PRO B 1 52 ? 4.188 -28.25 0.963 1 90.75 52 PRO B C 1
ATOM 2117 O O . PRO B 1 52 ? 3.035 -28.031 1.352 1 90.75 52 PRO B O 1
ATOM 2120 N N . LEU B 1 53 ? 5.211 -27.516 1.344 1 90.25 53 LEU B N 1
ATOM 2121 C CA . LEU B 1 53 ? 5.082 -26.484 2.377 1 90.25 53 LEU B CA 1
ATOM 2122 C C . LEU B 1 53 ? 5.168 -25.094 1.774 1 90.25 53 LEU B C 1
ATOM 2124 O O . LEU B 1 53 ? 5.316 -24.109 2.502 1 90.25 53 LEU B O 1
ATOM 2128 N N . ILE B 1 54 ? 4.996 -24.969 0.536 1 89.75 54 ILE B N 1
ATOM 2129 C CA . ILE B 1 54 ? 5.285 -23.719 -0.161 1 89.75 54 ILE B CA 1
ATOM 2130 C C . ILE B 1 54 ? 4.273 -22.656 0.254 1 89.75 54 ILE B C 1
ATOM 2132 O O . ILE B 1 54 ? 4.637 -21.5 0.449 1 89.75 54 ILE B O 1
ATOM 2136 N N . LYS B 1 55 ? 3.064 -23.016 0.419 1 83.25 55 LYS B N 1
ATOM 2137 C CA . LYS B 1 55 ? 2.025 -22.078 0.817 1 83.25 55 LYS B CA 1
ATOM 2138 C C . LYS B 1 55 ? 2.256 -21.562 2.238 1 83.25 55 LYS B C 1
ATOM 2140 O O . LYS B 1 55 ? 1.988 -20.406 2.539 1 83.25 55 LYS B O 1
ATOM 2145 N N . THR B 1 56 ? 2.689 -22.453 3.047 1 86.25 56 THR B N 1
ATOM 2146 C CA . THR B 1 56 ? 3.008 -22.078 4.422 1 86.25 56 THR B CA 1
ATOM 2147 C C . THR B 1 56 ? 4.172 -21.094 4.461 1 86.25 56 THR B C 1
ATOM 2149 O O . THR B 1 56 ? 4.129 -20.109 5.195 1 86.25 56 THR B O 1
ATOM 2152 N N . ILE B 1 57 ? 5.129 -21.328 3.631 1 91.44 57 ILE B N 1
ATOM 2153 C CA . ILE B 1 57 ? 6.289 -20.438 3.572 1 91.44 57 ILE B CA 1
ATOM 2154 C C . ILE B 1 57 ? 5.871 -19.078 3.037 1 91.44 57 ILE B C 1
ATOM 2156 O O . ILE B 1 57 ? 6.281 -18.047 3.568 1 91.44 57 ILE B O 1
ATOM 2160 N N . GLN B 1 58 ? 5.062 -19.062 2.062 1 87.94 58 GLN B N 1
ATOM 2161 C CA . GLN B 1 58 ? 4.547 -17.828 1.493 1 87.94 58 GLN B CA 1
ATOM 2162 C C . GLN B 1 58 ? 3.727 -17.047 2.52 1 87.94 58 GLN B C 1
ATOM 2164 O O . GLN B 1 58 ? 3.908 -15.844 2.68 1 87.94 58 GLN B O 1
ATOM 2169 N N . GLY B 1 59 ? 2.852 -17.688 3.252 1 83.81 59 GLY B N 1
ATOM 2170 C CA . GLY B 1 59 ? 2.07 -17.062 4.301 1 83.81 59 GLY B CA 1
ATOM 2171 C C . GLY B 1 59 ? 2.928 -16.469 5.406 1 83.81 59 GLY B C 1
ATOM 2172 O O . GLY B 1 59 ? 2.686 -15.344 5.848 1 83.81 59 GLY B O 1
ATOM 2173 N N . PHE B 1 60 ? 3.893 -17.125 5.77 1 89.06 60 PHE B N 1
ATOM 2174 C CA . PHE B 1 60 ? 4.793 -16.656 6.82 1 89.06 60 PHE B CA 1
ATOM 2175 C C . PHE B 1 60 ? 5.617 -15.469 6.336 1 89.06 60 PHE B C 1
ATOM 2177 O O . PHE B 1 60 ? 5.941 -14.57 7.117 1 89.06 60 PHE B O 1
ATOM 2184 N N . SER B 1 61 ? 5.969 -15.516 5.055 1 92.75 61 SER B N 1
ATOM 2185 C CA . SER B 1 61 ? 6.73 -14.383 4.531 1 92.75 61 SER B CA 1
ATOM 2186 C C . SER B 1 61 ? 5.945 -13.078 4.656 1 92.75 61 SER B C 1
ATOM 2188 O O . SER B 1 61 ? 6.508 -12.047 5.012 1 92.75 61 SER B O 1
ATOM 2190 N N . VAL B 1 62 ? 4.676 -13.141 4.469 1 87.69 62 VAL B N 1
ATOM 2191 C CA . VAL B 1 62 ? 3.832 -11.953 4.578 1 87.69 62 VAL B CA 1
ATOM 2192 C C . VAL B 1 62 ? 3.707 -11.547 6.043 1 87.69 62 VAL B C 1
ATOM 2194 O O . VAL B 1 62 ? 3.758 -10.352 6.367 1 87.69 62 VAL B O 1
ATOM 2197 N N . THR B 1 63 ? 3.553 -12.508 6.914 1 87.38 63 THR B N 1
ATOM 2198 C CA . THR B 1 63 ? 3.43 -12.242 8.344 1 87.38 63 THR B CA 1
ATOM 2199 C C . THR B 1 63 ? 4.695 -11.578 8.883 1 87.38 63 THR B C 1
ATOM 2201 O O . THR B 1 63 ? 4.621 -10.594 9.609 1 87.38 63 THR B O 1
ATOM 2204 N N . VAL B 1 64 ? 5.805 -12.125 8.484 1 92.81 64 VAL B N 1
ATOM 2205 C CA . VAL B 1 64 ? 7.074 -11.562 8.938 1 92.81 64 VAL B CA 1
ATOM 2206 C C . VAL B 1 64 ? 7.262 -10.164 8.367 1 92.81 64 VAL B C 1
ATOM 2208 O O . VAL B 1 64 ? 7.68 -9.242 9.078 1 92.81 64 VAL B O 1
ATOM 2211 N N . GLU B 1 65 ? 6.922 -9.992 7.152 1 94.31 65 GLU B N 1
ATOM 2212 C CA . GLU B 1 65 ? 7.07 -8.734 6.434 1 94.31 65 GLU B CA 1
ATOM 2213 C C . GLU B 1 65 ? 6.199 -7.641 7.055 1 94.31 65 GLU B C 1
ATOM 2215 O O . GLU B 1 65 ? 6.691 -6.559 7.379 1 94.31 65 GLU B O 1
ATOM 2220 N N . CYS B 1 66 ? 4.941 -7.895 7.273 1 89.5 66 CYS B N 1
ATOM 2221 C CA . CYS B 1 66 ? 3.963 -6.883 7.652 1 89.5 66 CYS B CA 1
ATOM 2222 C C . CYS B 1 66 ? 3.936 -6.691 9.164 1 89.5 66 CYS B C 1
ATOM 2224 O O . CYS B 1 66 ? 3.711 -5.582 9.648 1 89.5 66 CYS B O 1
ATOM 2226 N N . CYS B 1 67 ? 4.156 -7.754 9.969 1 88.19 67 CYS B N 1
ATOM 2227 C CA . CYS B 1 67 ? 4.066 -7.656 11.422 1 88.19 67 CYS B CA 1
ATOM 2228 C C . CYS B 1 67 ? 5.43 -7.363 12.031 1 88.19 67 CYS B C 1
ATOM 2230 O O . CYS B 1 67 ? 5.637 -6.301 12.617 1 88.19 67 CYS B O 1
ATOM 2232 N N . ILE B 1 68 ? 6.352 -8.117 11.758 1 91.38 68 ILE B N 1
ATOM 2233 C CA . ILE B 1 68 ? 7.637 -7.977 12.43 1 91.38 68 ILE B CA 1
ATOM 2234 C C . ILE B 1 68 ? 8.492 -6.945 11.695 1 91.38 68 ILE B C 1
ATOM 2236 O O . ILE B 1 68 ? 9.227 -6.176 12.32 1 91.38 68 ILE B O 1
ATOM 2240 N N . GLY B 1 69 ? 8.414 -6.918 10.414 1 95.62 69 GLY B N 1
ATOM 2241 C CA . GLY B 1 69 ? 9.227 -6.027 9.609 1 95.62 69 GLY B CA 1
ATOM 2242 C C . GLY B 1 69 ? 8.734 -4.59 9.625 1 95.62 69 GLY B C 1
ATOM 2243 O O . GLY B 1 69 ? 9.531 -3.658 9.758 1 95.62 69 GLY B O 1
ATOM 2244 N N . GLU B 1 70 ? 7.453 -4.387 9.586 1 96.75 70 GLU B N 1
ATOM 2245 C CA . GLU B 1 70 ? 6.906 -3.053 9.359 1 96.75 70 GLU B CA 1
ATOM 2246 C C . GLU B 1 70 ? 6.531 -2.375 10.672 1 96.75 70 GLU B C 1
ATOM 2248 O O . GLU B 1 70 ? 6.809 -1.191 10.867 1 96.75 70 GLU B O 1
ATOM 2253 N N . ILE B 1 71 ? 5.945 -3.055 1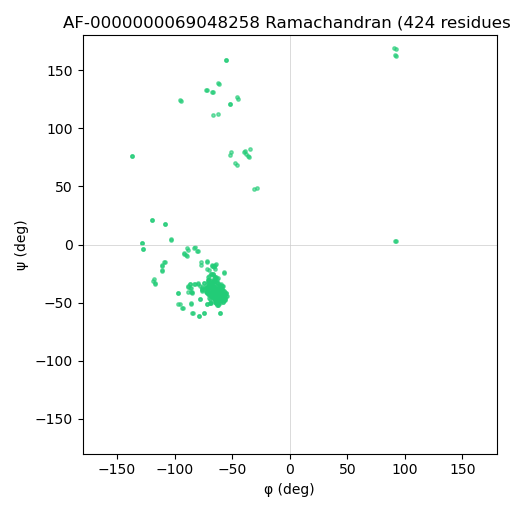1.602 1 95.69 71 ILE B N 1
ATOM 2254 C CA . ILE B 1 71 ? 5.27 -2.477 12.758 1 95.69 71 ILE B CA 1
ATOM 2255 C C . ILE B 1 71 ? 6.27 -1.68 13.594 1 95.69 71 ILE B C 1
ATOM 2257 O O . ILE B 1 71 ? 6.008 -0.528 13.945 1 95.69 71 ILE B O 1
ATOM 2261 N N . PRO B 1 72 ? 7.465 -2.201 13.906 1 96.38 72 PRO B N 1
ATOM 2262 C CA . PRO B 1 72 ? 8.422 -1.413 14.688 1 96.38 72 PRO B CA 1
ATOM 2263 C C . PRO B 1 72 ? 8.789 -0.095 14.008 1 96.38 72 PRO B C 1
ATOM 2265 O O . PRO B 1 72 ? 8.961 0.923 14.68 1 96.38 72 PRO B O 1
ATOM 2268 N N . ILE B 1 73 ? 8.867 -0.119 12.695 1 97.06 73 ILE B N 1
ATOM 2269 C CA . ILE B 1 73 ? 9.242 1.09 11.969 1 97.06 73 ILE B CA 1
ATOM 2270 C C . ILE B 1 73 ? 8.062 2.057 11.93 1 97.06 73 ILE B C 1
ATOM 2272 O O . ILE B 1 73 ? 8.242 3.27 12.07 1 97.06 73 ILE B O 1
ATOM 2276 N N . TYR B 1 74 ? 6.863 1.547 11.766 1 95.38 74 TYR B N 1
ATOM 2277 C CA . TYR B 1 74 ? 5.684 2.4 11.812 1 95.38 74 TYR B CA 1
ATOM 2278 C C . TYR B 1 74 ? 5.609 3.164 13.125 1 95.38 74 TYR B C 1
ATOM 2280 O O . TYR B 1 74 ? 5.367 4.371 13.133 1 95.38 74 TYR B O 1
ATOM 2288 N N . ILE B 1 75 ? 5.891 2.525 14.203 1 93.62 75 ILE B N 1
ATOM 2289 C CA . ILE B 1 75 ? 5.77 3.092 15.539 1 93.62 75 ILE B CA 1
ATOM 2290 C C . ILE B 1 75 ? 6.855 4.145 15.758 1 93.62 75 ILE B C 1
ATOM 2292 O O . ILE B 1 75 ? 6.617 5.168 16.406 1 93.62 75 ILE B O 1
ATOM 2296 N N . MET B 1 76 ? 7.961 3.947 15.125 1 95.31 76 MET B N 1
ATOM 2297 C CA . MET B 1 76 ? 9.109 4.801 15.414 1 95.31 76 MET B CA 1
ATOM 2298 C C . MET B 1 76 ? 9.312 5.832 14.312 1 95.31 76 MET B C 1
ATOM 2300 O O . MET B 1 76 ? 10.273 6.602 14.336 1 95.31 76 MET B O 1
ATOM 2304 N N . THR B 1 77 ? 8.492 5.84 13.445 1 91.88 77 THR B N 1
ATOM 2305 C CA . THR B 1 77 ? 8.773 6.605 12.234 1 91.88 77 THR B CA 1
ATOM 2306 C C . THR B 1 77 ? 8.852 8.102 12.547 1 91.88 77 THR B C 1
ATOM 2308 O O . THR B 1 77 ? 9.703 8.805 12 1 91.88 77 THR B O 1
ATOM 2311 N N . GLY B 1 78 ? 7.949 8.641 13.43 1 89.94 78 GLY B N 1
ATOM 2312 C CA . GLY B 1 78 ? 8.039 10.047 13.812 1 89.94 78 GLY B CA 1
ATOM 2313 C C . GLY B 1 78 ? 9.391 10.422 14.375 1 89.94 78 GLY B C 1
ATOM 2314 O O . GLY B 1 78 ? 9.969 11.445 13.984 1 89.94 78 GLY B O 1
ATOM 2315 N N . TYR B 1 79 ? 9.836 9.609 15.188 1 93.25 79 TYR B N 1
ATOM 2316 C CA . TYR B 1 79 ? 11.133 9.828 15.812 1 93.25 79 TYR B CA 1
ATOM 2317 C C . TYR B 1 79 ? 12.258 9.734 14.781 1 93.25 79 TYR B C 1
ATOM 2319 O O . TYR B 1 79 ? 13.148 10.578 14.75 1 93.25 79 TYR B O 1
ATOM 2327 N N . ILE B 1 80 ? 12.25 8.781 13.961 1 95.88 80 ILE B N 1
ATOM 2328 C CA . ILE B 1 80 ? 13.273 8.531 12.961 1 95.88 80 ILE B CA 1
ATOM 2329 C C . ILE B 1 80 ? 13.336 9.703 11.977 1 95.88 80 ILE B C 1
ATOM 2331 O O . ILE B 1 80 ? 14.414 10.227 11.688 1 95.88 80 ILE B O 1
ATOM 2335 N N . LEU B 1 81 ? 12.195 10.117 11.562 1 95.06 81 LEU B N 1
ATOM 2336 C CA . LEU B 1 81 ? 12.148 11.156 10.547 1 95.06 81 LEU B CA 1
ATOM 2337 C C . LEU B 1 81 ? 12.586 12.5 11.117 1 95.06 81 LEU B C 1
ATOM 2339 O O . LEU B 1 81 ? 13.188 13.312 10.414 1 95.06 81 LEU B O 1
ATOM 2343 N N . LYS B 1 82 ? 12.281 12.695 12.398 1 93 82 LYS B N 1
ATOM 2344 C CA . LYS B 1 82 ? 12.742 13.914 13.047 1 93 82 LYS B CA 1
ATOM 2345 C C . LYS B 1 82 ? 14.266 13.945 13.141 1 93 82 LYS B C 1
ATOM 2347 O O . LYS B 1 82 ? 14.875 15.016 13.047 1 93 82 LYS B O 1
ATOM 2352 N N . LYS B 1 83 ? 14.828 12.844 13.258 1 95.62 83 LYS B N 1
ATOM 2353 C CA . LYS B 1 83 ? 16.266 12.758 13.469 1 95.62 83 LYS B CA 1
ATOM 2354 C C . LYS B 1 83 ? 17.016 12.805 12.141 1 95.62 83 LYS B C 1
ATOM 2356 O O . LYS B 1 83 ? 18.047 13.484 12.023 1 95.62 83 LYS B O 1
ATOM 2361 N N . ILE B 1 84 ? 16.547 12.148 11.125 1 95.75 84 ILE B N 1
ATOM 2362 C CA . ILE B 1 84 ? 17.391 11.969 9.961 1 95.75 84 ILE B CA 1
ATOM 2363 C C . ILE B 1 84 ? 16.859 12.781 8.789 1 95.75 84 ILE B C 1
ATOM 2365 O O . ILE B 1 84 ? 17.547 12.992 7.793 1 95.75 84 ILE B O 1
ATOM 2369 N N . GLY B 1 85 ? 15.586 13.109 8.812 1 94.31 85 GLY B N 1
ATOM 2370 C CA . GLY B 1 85 ? 14.969 13.859 7.727 1 94.31 85 GLY B CA 1
ATOM 2371 C C . GLY B 1 85 ? 14.352 12.969 6.664 1 94.31 85 GLY B C 1
ATOM 2372 O O . GLY B 1 85 ? 14.68 11.781 6.578 1 94.31 85 GLY B O 1
ATOM 2373 N N . HIS B 1 86 ? 13.492 13.516 5.863 1 95.31 86 HIS B N 1
ATOM 2374 C CA . HIS B 1 86 ? 12.703 12.766 4.887 1 95.31 86 HIS B CA 1
ATOM 2375 C C . HIS B 1 86 ? 13.578 12.273 3.74 1 95.31 86 HIS B C 1
ATOM 2377 O O . HIS B 1 86 ? 13.469 11.125 3.318 1 95.31 86 HIS B O 1
ATOM 2383 N N . MET B 1 87 ? 14.508 13.133 3.242 1 95.62 87 MET B N 1
ATOM 2384 C CA . MET B 1 87 ? 15.305 12.773 2.076 1 95.62 87 MET B CA 1
ATOM 2385 C C . MET B 1 87 ? 16.328 11.695 2.428 1 95.62 87 MET B C 1
ATOM 2387 O O . MET B 1 87 ? 16.578 10.789 1.635 1 95.62 87 MET B O 1
ATOM 2391 N N . THR B 1 88 ? 16.844 11.812 3.621 1 96.94 88 THR B N 1
ATOM 2392 C CA . THR B 1 88 ? 17.781 10.797 4.078 1 96.94 88 THR B CA 1
ATOM 2393 C C . THR B 1 88 ? 17.078 9.461 4.27 1 96.94 88 THR B C 1
ATOM 2395 O O . THR B 1 88 ? 17.672 8.406 4.035 1 96.94 88 THR B O 1
ATOM 2398 N N . ALA B 1 89 ? 15.852 9.508 4.664 1 97.75 89 ALA B N 1
ATOM 2399 C CA . ALA B 1 89 ? 15.062 8.281 4.805 1 97.75 89 ALA B CA 1
ATOM 2400 C C . ALA B 1 89 ? 14.938 7.551 3.473 1 97.75 89 ALA B C 1
ATOM 2402 O O . ALA B 1 89 ? 15.055 6.324 3.416 1 97.75 89 ALA B O 1
ATOM 2403 N N . PHE B 1 90 ? 14.75 8.289 2.414 1 98 90 PHE B N 1
ATOM 2404 C CA . PHE B 1 90 ? 14.711 7.688 1.086 1 98 90 PHE B CA 1
ATOM 2405 C C . PHE B 1 90 ? 16.047 7.035 0.747 1 98 90 PHE B C 1
ATOM 2407 O O . PHE B 1 90 ? 16.078 5.922 0.217 1 98 90 PHE B O 1
ATOM 2414 N N . SER B 1 91 ? 17.109 7.742 1.064 1 98.44 91 SER B N 1
ATOM 2415 C CA . SER B 1 91 ? 18.438 7.203 0.784 1 98.44 91 SER B CA 1
ATOM 2416 C C . SER B 1 91 ? 18.656 5.867 1.492 1 98.44 91 SER B C 1
ATOM 2418 O O . SER B 1 91 ? 19.125 4.906 0.884 1 98.44 91 SER B O 1
ATOM 2420 N N . ILE B 1 92 ? 18.281 5.848 2.723 1 98.62 92 ILE B N 1
ATOM 2421 C CA . ILE B 1 92 ? 18.469 4.645 3.531 1 98.62 92 ILE B CA 1
ATOM 2422 C C . ILE B 1 92 ? 17.594 3.518 2.977 1 98.62 92 ILE B C 1
ATOM 2424 O O . ILE B 1 92 ? 18.047 2.371 2.883 1 98.62 92 ILE B O 1
ATOM 2428 N N . SER B 1 93 ? 16.406 3.824 2.59 1 98.81 93 SER B N 1
ATOM 2429 C CA . SER B 1 93 ? 15.5 2.824 2.035 1 98.81 93 SER B CA 1
ATOM 2430 C C . SER B 1 93 ? 16.047 2.248 0.731 1 98.81 93 SER B C 1
ATOM 2432 O O . SER B 1 93 ? 16.016 1.034 0.521 1 98.81 93 SER B O 1
ATOM 2434 N N . PHE B 1 94 ? 16.531 3.121 -0.12 1 98.88 94 PHE B N 1
ATOM 2435 C CA . PHE B 1 94 ? 17.031 2.648 -1.406 1 98.88 94 PHE B CA 1
ATOM 2436 C C . PHE B 1 94 ? 18.281 1.788 -1.221 1 98.88 94 PHE B C 1
ATOM 2438 O O . PHE B 1 94 ? 18.469 0.805 -1.939 1 98.88 94 PHE B O 1
ATOM 2445 N N . ALA B 1 95 ? 19.109 2.176 -0.26 1 98.88 95 ALA B N 1
ATOM 2446 C CA . ALA B 1 95 ? 20.25 1.335 0.063 1 98.88 95 ALA B CA 1
ATOM 2447 C C . ALA B 1 95 ? 19.812 -0.041 0.547 1 98.88 95 ALA B C 1
ATOM 2449 O O . ALA B 1 95 ? 20.359 -1.062 0.139 1 98.88 95 ALA B O 1
ATOM 2450 N N . MET B 1 96 ? 18.859 -0.02 1.396 1 98.94 96 MET B N 1
ATOM 2451 C CA . MET B 1 96 ? 18.359 -1.284 1.929 1 98.94 96 MET B CA 1
ATOM 2452 C C . MET B 1 96 ? 17.672 -2.102 0.839 1 98.94 96 MET B C 1
ATOM 2454 O O . MET B 1 96 ? 17.766 -3.33 0.83 1 98.94 96 MET B O 1
ATOM 2458 N N . PHE B 1 97 ? 16.953 -1.429 -0.084 1 98.88 97 PHE B N 1
ATOM 2459 C CA . PHE B 1 97 ? 16.391 -2.131 -1.226 1 98.88 97 PHE B CA 1
ATOM 2460 C C . PHE B 1 97 ? 17.469 -2.85 -2.02 1 98.88 97 PHE B C 1
ATOM 2462 O O . PHE B 1 97 ? 17.297 -3.996 -2.432 1 98.88 97 PHE B O 1
ATOM 2469 N N . SER B 1 98 ? 18.5 -2.109 -2.275 1 98.94 98 SER B N 1
ATOM 2470 C CA . SER B 1 98 ? 19.594 -2.709 -3.025 1 98.94 98 SER B CA 1
ATOM 2471 C C . SER B 1 98 ? 20.109 -3.971 -2.34 1 98.94 98 SER B C 1
ATOM 2473 O O . SER B 1 98 ? 20.281 -5.008 -2.982 1 98.94 98 SER B O 1
ATOM 2475 N N . MET B 1 99 ? 20.344 -3.924 -1.076 1 98.88 99 MET B N 1
ATOM 2476 C CA . MET B 1 99 ? 20.828 -5.066 -0.306 1 98.88 99 MET B CA 1
ATOM 2477 C C . MET B 1 99 ? 19.797 -6.191 -0.305 1 98.88 99 MET B C 1
ATOM 2479 O O . MET B 1 99 ? 20.156 -7.363 -0.464 1 98.88 99 MET B O 1
ATOM 2483 N N . ARG B 1 100 ? 18.562 -5.848 -0.117 1 98.81 100 ARG B N 1
ATOM 2484 C CA . ARG B 1 100 ? 17.469 -6.812 -0.094 1 98.81 100 ARG B CA 1
ATOM 2485 C C . ARG B 1 100 ? 17.391 -7.582 -1.406 1 98.81 100 ARG B C 1
ATOM 2487 O O . ARG B 1 100 ? 17.297 -8.812 -1.404 1 98.81 100 ARG B O 1
ATOM 2494 N N . PHE B 1 101 ? 17.453 -6.844 -2.494 1 98.88 101 PHE B N 1
ATOM 2495 C CA . PHE B 1 101 ? 17.375 -7.473 -3.807 1 98.88 101 PHE B CA 1
ATOM 2496 C C . PHE B 1 101 ? 18.609 -8.32 -4.082 1 98.88 101 PHE B C 1
ATOM 2498 O O . PHE B 1 101 ? 18.516 -9.367 -4.727 1 98.88 101 PHE B O 1
ATOM 2505 N N . PHE B 1 102 ? 19.734 -7.844 -3.619 1 98.88 102 PHE B N 1
ATOM 2506 C CA . PHE B 1 102 ? 20.938 -8.648 -3.758 1 98.88 102 PHE B CA 1
ATOM 2507 C C . PHE B 1 102 ? 20.812 -9.961 -3.004 1 98.88 102 PHE B C 1
ATOM 2509 O O . PHE B 1 102 ? 21.156 -11.023 -3.527 1 98.88 102 PHE B O 1
ATOM 2516 N N . LEU B 1 103 ? 20.344 -9.922 -1.789 1 98.88 103 LEU B N 1
ATOM 2517 C CA . LEU B 1 103 ? 20.141 -11.133 -1 1 98.88 103 LEU B CA 1
ATOM 2518 C C . LEU B 1 103 ? 19.188 -12.094 -1.709 1 98.88 103 LEU B C 1
ATOM 2520 O O . LEU B 1 103 ? 19.453 -13.297 -1.776 1 98.88 103 LEU B O 1
ATOM 2524 N N . TYR B 1 104 ? 18.125 -11.547 -2.26 1 98.62 104 TYR B N 1
ATOM 2525 C CA . TYR B 1 104 ? 17.188 -12.383 -3.012 1 98.62 104 TYR B CA 1
ATOM 2526 C C . TYR B 1 104 ? 17.906 -13.07 -4.176 1 98.62 104 TYR B C 1
ATOM 2528 O O . TYR B 1 104 ? 17.547 -14.188 -4.551 1 98.62 104 TYR B O 1
ATOM 2536 N N . SER B 1 105 ? 18.844 -12.391 -4.77 1 98.62 105 SER B N 1
ATOM 2537 C CA . SER B 1 105 ? 19.5 -12.906 -5.969 1 98.62 105 SER B CA 1
ATOM 2538 C C . SER B 1 105 ? 20.391 -14.102 -5.641 1 98.62 105 SER B C 1
ATOM 2540 O O . SER B 1 105 ? 20.656 -14.938 -6.508 1 98.62 105 SER B O 1
ATOM 2542 N N . ILE B 1 106 ? 20.828 -14.266 -4.414 1 98.38 106 ILE B N 1
ATOM 2543 C CA . ILE B 1 106 ? 21.812 -15.297 -4.117 1 98.38 106 ILE B CA 1
ATOM 2544 C C . ILE B 1 106 ? 21.156 -16.406 -3.285 1 98.38 106 ILE B C 1
ATOM 2546 O O . ILE B 1 106 ? 21.734 -17.484 -3.141 1 98.38 106 ILE B O 1
ATOM 2550 N N . ILE B 1 107 ? 20.031 -16.125 -2.674 1 98.31 107 ILE B N 1
ATOM 2551 C CA . ILE B 1 107 ? 19.312 -17.109 -1.858 1 98.31 107 ILE B CA 1
ATOM 2552 C C . ILE B 1 107 ? 18.891 -18.297 -2.725 1 98.31 107 ILE B C 1
ATOM 2554 O O . ILE B 1 107 ? 18.438 -18.109 -3.857 1 98.31 107 ILE B O 1
ATOM 2558 N N . LYS B 1 108 ? 19.062 -19.5 -2.16 1 97.75 108 LYS B N 1
ATOM 2559 C CA . LYS B 1 108 ? 18.656 -20.703 -2.891 1 97.75 108 LYS B CA 1
ATOM 2560 C C . LYS B 1 108 ? 17.562 -21.469 -2.15 1 97.75 108 LYS B C 1
ATOM 2562 O O . LYS B 1 108 ? 16.719 -22.125 -2.771 1 97.75 108 LYS B O 1
ATOM 2567 N N . ASP B 1 109 ? 17.578 -21.359 -0.824 1 97.56 109 ASP B N 1
ATOM 2568 C CA . ASP B 1 109 ? 16.547 -21.969 0.002 1 97.56 109 ASP B CA 1
ATOM 2569 C C . ASP B 1 109 ? 15.438 -20.969 0.326 1 97.56 109 ASP B C 1
ATOM 2571 O O . ASP B 1 109 ? 15.695 -19.922 0.921 1 97.56 109 ASP B O 1
ATOM 2575 N N . PRO B 1 110 ? 14.172 -21.344 -0.015 1 97.38 110 PRO B N 1
ATOM 2576 C CA . PRO B 1 110 ? 13.062 -20.422 0.211 1 97.38 110 PRO B CA 1
ATOM 2577 C C . PRO B 1 110 ? 12.93 -19.984 1.672 1 97.38 110 PRO B C 1
ATOM 2579 O O . PRO B 1 110 ? 12.422 -18.906 1.961 1 97.38 110 PRO B O 1
ATOM 2582 N N . LEU B 1 111 ? 13.414 -20.75 2.609 1 96.94 111 LEU B N 1
ATOM 2583 C CA . LEU B 1 111 ? 13.305 -20.422 4.023 1 96.94 111 LEU B CA 1
ATOM 2584 C C . LEU B 1 111 ? 14.125 -19.172 4.355 1 96.94 111 LEU B C 1
ATOM 2586 O O . LEU B 1 111 ? 13.805 -18.453 5.293 1 96.94 111 LEU B O 1
ATOM 2590 N N . TRP B 1 112 ? 15.102 -18.922 3.594 1 97.88 112 TRP B N 1
ATOM 2591 C CA . TRP B 1 112 ? 15.992 -17.797 3.867 1 97.88 112 TRP B CA 1
ATOM 2592 C C . TRP B 1 112 ? 15.375 -16.484 3.393 1 97.88 112 TRP B C 1
ATOM 2594 O O . TRP B 1 112 ? 15.891 -15.398 3.689 1 97.88 112 TRP B O 1
ATOM 2604 N N . VAL B 1 113 ? 14.266 -16.531 2.736 1 98.12 113 VAL B N 1
ATOM 2605 C CA . VAL B 1 113 ? 13.523 -15.344 2.354 1 98.12 113 VAL B CA 1
ATOM 2606 C C . VAL B 1 113 ? 12.906 -14.695 3.594 1 98.12 113 VAL B C 1
ATOM 2608 O O . VAL B 1 113 ? 12.773 -13.469 3.662 1 98.12 113 VAL B O 1
ATOM 2611 N N . LEU B 1 114 ? 12.633 -15.508 4.621 1 97.19 114 LEU B N 1
ATOM 2612 C CA . LEU B 1 114 ? 11.898 -15.047 5.797 1 97.19 114 LEU B CA 1
ATOM 2613 C C . LEU B 1 114 ? 12.688 -13.992 6.559 1 97.19 114 LEU B C 1
ATOM 2615 O O . LEU B 1 114 ? 12.172 -12.914 6.848 1 97.19 114 LEU B O 1
ATOM 2619 N N . PRO B 1 115 ? 13.938 -14.203 6.863 1 98 115 PRO B N 1
ATOM 2620 C CA . PRO B 1 115 ? 14.68 -13.148 7.559 1 98 115 PRO B CA 1
ATOM 2621 C C . PRO B 1 115 ? 14.859 -11.891 6.707 1 98 115 PRO B C 1
ATOM 2623 O O . PRO B 1 115 ? 14.938 -10.781 7.242 1 98 115 PRO B O 1
ATOM 2626 N N . VAL B 1 116 ? 14.953 -12.023 5.402 1 98.5 116 VAL B N 1
ATOM 2627 C CA . VAL B 1 116 ? 15.102 -10.875 4.516 1 98.5 116 VAL B CA 1
ATOM 2628 C C . VAL B 1 116 ? 13.852 -10.008 4.578 1 98.5 116 VAL B C 1
ATOM 2630 O O . VAL B 1 116 ? 13.93 -8.781 4.441 1 98.5 116 VAL B O 1
ATOM 2633 N N . GLU B 1 117 ? 12.695 -10.625 4.891 1 97.81 117 GLU B N 1
ATOM 2634 C CA . GLU B 1 117 ? 11.422 -9.906 4.953 1 97.81 117 GLU B CA 1
ATOM 2635 C C . GLU B 1 117 ? 11.406 -8.914 6.113 1 97.81 117 GLU B C 1
ATOM 2637 O O . GLU B 1 117 ? 10.633 -7.949 6.102 1 97.81 117 GLU B O 1
ATOM 2642 N N . LEU B 1 118 ? 12.305 -9.086 7.062 1 97.44 118 LEU B N 1
ATOM 2643 C CA . LEU B 1 118 ? 12.398 -8.18 8.203 1 97.44 118 LEU B CA 1
ATOM 2644 C C . LEU B 1 118 ? 12.844 -6.789 7.754 1 97.44 118 LEU B C 1
ATOM 2646 O O . LEU B 1 118 ? 12.625 -5.805 8.461 1 97.44 118 LEU B O 1
ATOM 2650 N N . THR B 1 119 ? 13.422 -6.715 6.562 1 98.25 119 THR B N 1
ATOM 2651 C CA . THR B 1 119 ? 13.953 -5.445 6.078 1 98.25 119 THR B CA 1
ATOM 2652 C C . THR B 1 119 ? 12.852 -4.594 5.469 1 98.25 119 THR B C 1
ATOM 2654 O O . THR B 1 119 ? 13.07 -3.432 5.117 1 98.25 119 THR B O 1
ATOM 2657 N N . ASN B 1 120 ? 11.617 -5.133 5.422 1 97.62 120 ASN B N 1
ATOM 2658 C CA . ASN B 1 120 ? 10.523 -4.434 4.754 1 97.62 120 ASN B CA 1
ATOM 2659 C C . ASN B 1 120 ? 10.18 -3.125 5.461 1 97.62 120 ASN B C 1
ATOM 2661 O O . ASN B 1 120 ? 9.711 -2.176 4.828 1 97.62 120 ASN B O 1
ATOM 2665 N N . GLY B 1 121 ? 10.422 -3.105 6.719 1 97.5 121 GLY B N 1
ATOM 2666 C CA . GLY B 1 121 ? 10.219 -1.865 7.453 1 97.5 121 GLY B CA 1
ATOM 2667 C C . GLY B 1 121 ? 11.109 -0.737 6.977 1 97.5 121 GLY B C 1
ATOM 2668 O O . GLY B 1 121 ? 10.664 0.408 6.859 1 97.5 121 GLY B O 1
ATOM 2669 N N . ILE B 1 122 ? 12.289 -1.032 6.676 1 98.06 122 ILE B N 1
ATOM 2670 C CA . ILE B 1 122 ? 13.25 -0.018 6.254 1 98.06 122 ILE B CA 1
ATOM 2671 C C . ILE B 1 122 ? 13.062 0.283 4.77 1 98.06 122 ILE B C 1
ATOM 2673 O O . ILE B 1 122 ? 13.219 1.429 4.34 1 98.06 122 ILE B O 1
ATOM 2677 N N . THR B 1 123 ? 12.695 -0.72 3.992 1 98.25 123 THR B N 1
ATOM 2678 C CA . THR B 1 123 ? 12.516 -0.506 2.561 1 98.25 123 THR B CA 1
ATOM 2679 C C . THR B 1 123 ? 11.18 0.172 2.279 1 98.25 123 THR B C 1
ATOM 2681 O O . THR B 1 123 ? 11.125 1.388 2.078 1 98.25 123 THR B O 1
ATOM 2684 N N . PHE B 1 124 ? 10.164 -0.435 2.607 1 97.75 124 PHE B N 1
ATOM 2685 C CA . PHE B 1 124 ? 8.844 0.058 2.25 1 97.75 124 PHE B CA 1
ATOM 2686 C C . PHE B 1 124 ? 8.359 1.089 3.262 1 97.75 124 PHE B C 1
ATOM 2688 O O . PHE B 1 124 ? 8.109 2.242 2.908 1 97.75 124 PHE B O 1
ATOM 2695 N N . THR B 1 125 ? 8.258 0.727 4.504 1 97.75 125 THR B N 1
ATOM 2696 C CA . THR B 1 125 ? 7.59 1.541 5.512 1 97.75 125 THR B CA 1
ATOM 2697 C C . THR B 1 125 ? 8.281 2.895 5.66 1 97.75 125 THR B C 1
ATOM 2699 O O . THR B 1 125 ? 7.621 3.938 5.652 1 97.75 125 THR B O 1
ATOM 2702 N N . LEU B 1 126 ? 9.539 2.867 5.758 1 97.75 126 LEU B N 1
ATOM 2703 C CA . LEU B 1 126 ? 10.289 4.098 5.969 1 97.75 126 LEU B CA 1
ATOM 2704 C C . LEU B 1 126 ? 10.156 5.031 4.77 1 97.75 126 LEU B C 1
ATOM 2706 O O . LEU B 1 126 ? 9.906 6.227 4.93 1 97.75 126 LEU B O 1
ATOM 2710 N N . ALA B 1 127 ? 10.289 4.504 3.562 1 97.62 127 ALA B N 1
ATOM 2711 C CA . ALA B 1 127 ? 10.156 5.324 2.363 1 97.62 127 ALA B CA 1
ATOM 2712 C C . ALA B 1 127 ? 8.734 5.867 2.223 1 97.62 127 ALA B C 1
ATOM 2714 O O . ALA B 1 127 ? 8.547 7.047 1.917 1 97.62 127 ALA B O 1
ATOM 2715 N N . PHE B 1 128 ? 7.84 5.055 2.531 1 97.25 128 PHE B N 1
ATOM 2716 C CA . PHE B 1 128 ? 6.441 5.426 2.346 1 97.25 128 PHE B CA 1
ATOM 2717 C C . PHE B 1 128 ? 6.035 6.516 3.33 1 97.25 128 PHE B C 1
ATOM 2719 O O . PHE B 1 128 ? 5.473 7.539 2.934 1 97.25 128 PHE B O 1
ATOM 2726 N N . VAL B 1 129 ? 6.332 6.293 4.578 1 96.38 129 VAL B N 1
ATOM 2727 C CA . VAL B 1 129 ? 5.91 7.254 5.59 1 96.38 129 VAL B CA 1
ATOM 2728 C C . VAL B 1 129 ? 6.703 8.547 5.434 1 96.38 129 VAL B C 1
ATOM 2730 O O . VAL B 1 129 ? 6.172 9.641 5.656 1 96.38 129 VAL B O 1
ATOM 2733 N N . ALA B 1 130 ? 7.984 8.398 5.031 1 96.75 130 ALA B N 1
ATOM 2734 C CA . ALA B 1 130 ? 8.766 9.602 4.742 1 96.75 130 ALA B CA 1
ATOM 2735 C C . ALA B 1 130 ? 8.125 10.414 3.625 1 96.75 130 ALA B C 1
ATOM 2737 O O . ALA B 1 130 ? 8.016 11.641 3.727 1 96.75 130 ALA B O 1
ATOM 2738 N N . GLY B 1 131 ? 7.652 9.727 2.631 1 97 131 GLY B N 1
ATOM 2739 C CA . GLY B 1 131 ? 7.043 10.414 1.504 1 97 131 GLY B CA 1
ATOM 2740 C C . GLY B 1 131 ? 5.711 11.062 1.845 1 97 131 GLY B C 1
ATOM 2741 O O . GLY B 1 131 ? 5.48 12.227 1.523 1 97 131 GLY B O 1
ATOM 2742 N N . ILE B 1 132 ? 4.895 10.305 2.518 1 95.62 132 ILE B N 1
ATOM 2743 C CA . ILE B 1 132 ? 3.545 10.789 2.787 1 95.62 132 ILE B CA 1
ATOM 2744 C C . ILE B 1 132 ? 3.596 11.914 3.814 1 95.62 132 ILE B C 1
ATOM 2746 O O . ILE B 1 132 ? 2.818 12.867 3.736 1 95.62 132 ILE B O 1
ATOM 2750 N N 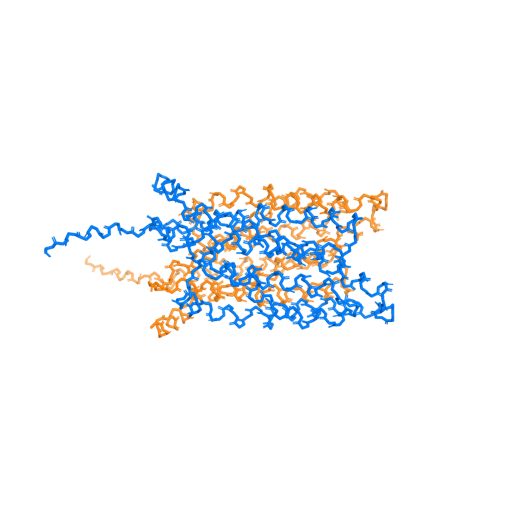. SER B 1 133 ? 4.465 11.867 4.797 1 95.12 133 SER B N 1
ATOM 2751 C CA . SER B 1 133 ? 4.562 12.914 5.812 1 95.12 133 SER B CA 1
ATOM 2752 C C . SER B 1 133 ? 5.23 14.164 5.258 1 95.12 133 SER B C 1
ATOM 2754 O O . SER B 1 133 ? 4.91 15.281 5.672 1 95.12 133 SER B O 1
ATOM 2756 N N . TYR B 1 134 ? 6.16 13.992 4.344 1 95.06 134 TYR B N 1
ATOM 2757 C CA . TYR B 1 134 ? 6.734 15.148 3.666 1 95.06 134 TYR B CA 1
ATOM 2758 C C . TYR B 1 134 ? 5.672 15.914 2.891 1 95.06 134 TYR B C 1
ATOM 2760 O O . TYR B 1 134 ? 5.625 17.141 2.934 1 95.06 134 TYR B O 1
ATOM 2768 N N . ALA B 1 135 ? 4.828 15.18 2.197 1 94.69 135 ALA B N 1
ATOM 2769 C CA . ALA B 1 135 ? 3.725 15.789 1.461 1 94.69 135 ALA B CA 1
ATOM 2770 C C . ALA B 1 135 ? 2.83 16.609 2.391 1 94.69 135 ALA B C 1
ATOM 2772 O O . ALA B 1 135 ? 2.41 17.719 2.045 1 94.69 135 ALA B O 1
ATOM 2773 N N . ALA B 1 136 ? 2.566 16.047 3.539 1 92.81 136 ALA B N 1
ATOM 2774 C CA . ALA B 1 136 ? 1.73 16.734 4.516 1 92.81 136 ALA B CA 1
ATOM 2775 C C . ALA B 1 136 ? 2.42 18 5.031 1 92.81 136 ALA B C 1
ATOM 2777 O O . ALA B 1 136 ? 1.768 19.016 5.254 1 92.81 136 ALA B O 1
ATOM 2778 N N . GLU B 1 137 ? 3.691 17.906 5.203 1 91.56 137 GLU B N 1
ATOM 2779 C CA . GLU B 1 137 ? 4.457 19 5.781 1 91.56 137 GLU B CA 1
ATOM 2780 C C . GLU B 1 137 ? 4.551 20.188 4.812 1 91.56 137 GLU B C 1
ATOM 2782 O O . GLU B 1 137 ? 4.52 21.344 5.23 1 91.56 137 GLU B O 1
ATOM 2787 N N . VAL B 1 138 ? 4.668 19.953 3.566 1 91.56 138 VAL B N 1
ATOM 2788 C CA . VAL B 1 138 ? 4.898 21.016 2.607 1 91.56 138 VAL B CA 1
ATOM 2789 C C . VAL B 1 138 ? 3.564 21.531 2.07 1 91.56 138 VAL B C 1
ATOM 2791 O O . VAL B 1 138 ? 3.516 22.547 1.379 1 91.56 138 VAL B O 1
ATOM 2794 N N . ALA B 1 139 ? 2.512 20.828 2.436 1 91.25 139 ALA B N 1
ATOM 2795 C CA . ALA B 1 139 ? 1.189 21.219 1.946 1 91.25 139 ALA B CA 1
ATOM 2796 C C . ALA B 1 139 ? 0.709 22.5 2.613 1 91.25 139 ALA B C 1
ATOM 2798 O O . ALA B 1 139 ? 0.866 22.672 3.824 1 91.25 139 ALA B O 1
ATOM 2799 N N . PRO B 1 140 ? 0.182 23.484 1.758 1 88.19 140 PRO B N 1
ATOM 2800 C CA . PRO B 1 140 ? -0.522 24.594 2.391 1 88.19 140 PRO B CA 1
ATOM 2801 C C . PRO B 1 140 ? -1.666 24.141 3.291 1 88.19 140 PRO B C 1
ATOM 2803 O O . PRO B 1 140 ? -2.127 23 3.182 1 88.19 140 PRO B O 1
ATOM 2806 N N . SER B 1 141 ? -2.041 25 4.184 1 84.06 141 SER B N 1
ATOM 2807 C CA . SER B 1 141 ? -3.098 24.672 5.133 1 84.06 141 SER B CA 1
ATOM 2808 C C . SER B 1 141 ? -4.344 24.156 4.418 1 84.06 141 SER B C 1
ATOM 2810 O O . SER B 1 141 ? -4.801 24.766 3.449 1 84.06 141 SER B O 1
ATOM 2812 N N . GLY B 1 142 ? -4.707 22.984 4.746 1 82.75 142 GLY B N 1
ATOM 2813 C CA . GLY B 1 142 ? -5.941 22.438 4.207 1 82.75 142 GLY B CA 1
ATOM 2814 C C . GLY B 1 142 ? -5.734 21.641 2.924 1 82.75 142 GLY B C 1
ATOM 2815 O O . GLY B 1 142 ? -6.699 21.156 2.328 1 82.75 142 GLY B O 1
ATOM 2816 N N . SER B 1 143 ? -4.449 21.5 2.5 1 88.19 143 SER B N 1
ATOM 2817 C CA . SER B 1 143 ? -4.223 20.844 1.219 1 88.19 143 SER B CA 1
ATOM 2818 C C . SER B 1 143 ? -3.371 19.578 1.385 1 88.19 143 SER B C 1
ATOM 2820 O O . SER B 1 143 ? -2.729 19.125 0.435 1 88.19 143 SER B O 1
ATOM 2822 N N . ALA B 1 144 ? -3.33 19.031 2.562 1 90.44 144 ALA B N 1
ATOM 2823 C CA . ALA B 1 144 ? -2.543 17.828 2.812 1 90.44 144 ALA B CA 1
ATOM 2824 C C . ALA B 1 144 ? -3.023 16.672 1.943 1 90.44 144 ALA B C 1
ATOM 2826 O O . ALA B 1 144 ? -2.215 15.953 1.351 1 90.44 144 ALA B O 1
ATOM 2827 N N . GLY B 1 145 ? -4.316 16.547 1.839 1 91.5 145 GLY B N 1
ATOM 2828 C CA . GLY B 1 145 ? -4.887 15.484 1.037 1 91.5 145 GLY B CA 1
ATOM 2829 C C . GLY B 1 145 ? -4.492 15.555 -0.426 1 91.5 145 GLY B C 1
ATOM 2830 O O . GLY B 1 145 ? -4.277 14.531 -1.07 1 91.5 145 GLY B O 1
ATOM 2831 N N . THR B 1 146 ? -4.367 16.719 -0.917 1 91.94 146 THR B N 1
ATOM 2832 C CA . THR B 1 146 ? -4.008 16.906 -2.316 1 91.94 146 THR B CA 1
ATOM 2833 C C . THR B 1 146 ? -2.576 16.453 -2.58 1 91.94 146 THR B C 1
ATOM 2835 O O . THR B 1 146 ? -2.322 15.695 -3.512 1 91.94 146 THR B O 1
ATOM 2838 N N . LEU B 1 147 ? -1.682 16.922 -1.78 1 93.69 147 LEU B N 1
ATOM 2839 C CA . LEU B 1 147 ? -0.282 16.562 -1.989 1 93.69 147 LEU B CA 1
ATOM 2840 C C . LEU B 1 147 ? -0.041 15.094 -1.663 1 93.69 147 LEU B C 1
ATOM 2842 O O . LEU B 1 147 ? 0.794 14.438 -2.293 1 93.69 147 LEU B O 1
ATOM 2846 N N . GLN B 1 148 ? -0.718 14.586 -0.697 1 94.5 148 GLN B N 1
ATOM 2847 C CA . GLN B 1 148 ? -0.609 13.172 -0.375 1 94.5 148 GLN B CA 1
ATOM 2848 C C . GLN B 1 148 ? -1.238 12.312 -1.466 1 94.5 148 GLN B C 1
ATOM 2850 O O . GLN B 1 148 ? -0.768 11.203 -1.739 1 94.5 148 GLN B O 1
ATOM 2855 N N . GLY B 1 149 ? -2.311 12.836 -2.057 1 94.31 149 GLY B N 1
ATOM 2856 C CA . GLY B 1 149 ? -2.826 12.188 -3.252 1 94.31 149 GLY B CA 1
ATOM 2857 C C . GLY B 1 149 ? -1.81 12.109 -4.375 1 94.31 149 GLY B C 1
ATOM 2858 O O . GLY B 1 149 ? -1.672 11.07 -5.023 1 94.31 149 GLY B O 1
ATOM 2859 N N . LEU B 1 150 ? -1.082 13.109 -4.559 1 94.31 150 LEU B N 1
ATOM 2860 C CA . LEU B 1 150 ? -0.063 13.141 -5.602 1 94.31 150 LEU B CA 1
ATOM 2861 C C . LEU B 1 150 ? 1.066 12.164 -5.289 1 94.31 150 LEU B C 1
ATOM 2863 O O . LEU B 1 150 ? 1.591 11.508 -6.191 1 94.31 150 LEU B O 1
ATOM 2867 N N . PHE B 1 151 ? 1.429 12.18 -4.051 1 96.06 151 PHE B N 1
ATOM 2868 C CA . PHE B 1 151 ? 2.406 11.18 -3.652 1 96.06 151 PHE B CA 1
ATOM 2869 C C . PHE B 1 151 ? 1.882 9.773 -3.932 1 96.06 151 PHE B C 1
ATOM 2871 O O . PHE B 1 151 ? 2.607 8.93 -4.457 1 96.06 151 PHE B O 1
ATOM 2878 N N . GLY B 1 152 ? 0.646 9.508 -3.496 1 95.44 152 GLY B N 1
ATOM 2879 C CA . GLY B 1 152 ? 0.041 8.211 -3.754 1 95.44 152 GLY B CA 1
ATOM 2880 C C . GLY B 1 152 ? 0.01 7.848 -5.227 1 95.44 152 GLY B C 1
ATOM 2881 O O . GLY B 1 152 ? 0.255 6.695 -5.594 1 95.44 152 GLY B O 1
ATOM 2882 N N . MET B 1 153 ? -0.303 8.797 -6.012 1 95.19 153 MET B N 1
ATOM 2883 C CA . MET B 1 153 ? -0.307 8.586 -7.457 1 95.19 153 MET B CA 1
ATOM 2884 C C . MET B 1 153 ? 1.083 8.203 -7.953 1 95.19 153 MET B C 1
ATOM 2886 O O . MET B 1 153 ? 1.228 7.277 -8.75 1 95.19 153 MET B O 1
ATOM 2890 N N . ALA B 1 154 ? 2.082 8.891 -7.531 1 96.56 154 ALA B N 1
ATOM 2891 C CA . ALA B 1 154 ? 3.453 8.617 -7.953 1 96.56 154 ALA B CA 1
ATOM 2892 C C . ALA B 1 154 ? 3.912 7.246 -7.48 1 96.56 154 ALA B C 1
ATOM 2894 O O . ALA B 1 154 ? 4.445 6.457 -8.266 1 96.56 154 ALA B O 1
ATOM 2895 N N . PHE B 1 155 ? 3.656 6.973 -6.219 1 96.38 155 PHE B N 1
ATOM 2896 C CA . PHE B 1 155 ? 4.137 5.742 -5.602 1 96.38 155 PHE B CA 1
ATOM 2897 C C . PHE B 1 155 ? 3.326 4.543 -6.074 1 96.38 155 PHE B C 1
ATOM 2899 O O . PHE B 1 155 ? 3.879 3.598 -6.641 1 96.38 155 PHE B O 1
ATOM 2906 N N . HIS B 1 156 ? 2.059 4.637 -5.812 1 93.19 156 HIS B N 1
ATOM 2907 C CA . HIS B 1 156 ? 1.181 3.508 -6.098 1 93.19 156 HIS B CA 1
ATOM 2908 C C . HIS B 1 156 ? 0.697 3.537 -7.543 1 93.19 156 HIS B C 1
ATOM 2910 O O . HIS B 1 156 ? 0.865 2.561 -8.281 1 93.19 156 HIS B O 1
ATOM 2916 N N . GLY B 1 157 ? 0.171 4.609 -8.016 1 90.81 157 GLY B N 1
ATOM 2917 C CA . GLY B 1 157 ? -0.405 4.723 -9.352 1 90.81 157 GLY B CA 1
ATOM 2918 C C . GLY B 1 157 ? 0.603 4.488 -10.461 1 90.81 157 GLY B C 1
ATOM 2919 O O . GLY B 1 157 ? 0.42 3.598 -11.289 1 90.81 157 GLY B O 1
ATOM 2920 N N . ILE B 1 158 ? 1.648 5.129 -10.383 1 93.75 158 ILE B N 1
ATOM 2921 C CA . ILE B 1 158 ? 2.643 5.051 -11.445 1 93.75 158 ILE B CA 1
ATOM 2922 C C . ILE B 1 158 ? 3.719 4.035 -11.078 1 93.75 158 ILE B C 1
ATOM 2924 O O . ILE B 1 158 ? 3.994 3.105 -11.844 1 93.75 158 ILE B O 1
ATOM 2928 N N . GLY B 1 159 ? 4.285 4.156 -9.898 1 95.31 159 GLY B N 1
ATOM 2929 C CA . GLY B 1 159 ? 5.398 3.322 -9.477 1 95.31 159 GLY B CA 1
ATOM 2930 C C . GLY B 1 159 ? 5.055 1.845 -9.445 1 95.31 159 GLY B C 1
ATOM 2931 O O . GLY B 1 159 ? 5.664 1.042 -10.148 1 95.31 159 GLY B O 1
ATOM 2932 N N . VAL B 1 160 ? 4.082 1.532 -8.68 1 92.12 160 VAL B N 1
ATOM 2933 C CA . VAL B 1 160 ? 3.717 0.13 -8.508 1 92.12 160 VAL B CA 1
ATOM 2934 C C . VAL B 1 160 ? 3.248 -0.453 -9.836 1 92.12 160 VAL B C 1
ATOM 2936 O O . VAL B 1 160 ? 3.576 -1.594 -10.172 1 92.12 160 VAL B O 1
ATOM 2939 N N . SER B 1 161 ? 2.52 0.348 -10.602 1 89.12 161 SER B N 1
ATOM 2940 C CA . SER B 1 161 ? 2.062 -0.127 -11.906 1 89.12 161 SER B CA 1
ATOM 2941 C C . SER B 1 161 ? 3.238 -0.423 -12.828 1 89.12 161 SER B C 1
ATOM 2943 O O . SER B 1 161 ? 3.32 -1.508 -13.406 1 89.12 161 SER B O 1
ATOM 2945 N N . LEU B 1 162 ? 4.082 0.442 -12.984 1 92.5 162 LEU B N 1
ATOM 2946 C CA . LEU B 1 162 ? 5.258 0.252 -13.836 1 92.5 162 LEU B CA 1
ATOM 2947 C C . LEU B 1 162 ? 6.121 -0.895 -13.32 1 92.5 162 LEU B C 1
ATOM 2949 O O . LEU B 1 162 ? 6.637 -1.689 -14.102 1 92.5 162 LEU B O 1
ATOM 2953 N N . GLY B 1 163 ? 6.27 -0.911 -12.031 1 93.75 163 GLY B N 1
ATOM 2954 C CA . GLY B 1 163 ? 7.066 -1.968 -11.43 1 93.75 163 GLY B CA 1
ATOM 2955 C C . GLY B 1 163 ? 6.508 -3.355 -11.68 1 93.75 163 GLY B C 1
ATOM 2956 O O . GLY B 1 163 ? 7.262 -4.301 -11.914 1 93.75 163 GLY B O 1
ATOM 2957 N N . SER B 1 164 ? 5.176 -3.436 -11.547 1 89 164 SER B N 1
ATOM 2958 C CA . SER B 1 164 ? 4.555 -4.738 -11.758 1 89 164 SER B CA 1
ATOM 2959 C C . SER B 1 164 ? 4.789 -5.234 -13.18 1 89 164 SER B C 1
ATOM 2961 O O . SER B 1 164 ? 5.039 -6.422 -13.398 1 89 164 SER B O 1
ATOM 2963 N N . PHE B 1 165 ? 4.734 -4.355 -14.094 1 87.69 165 PHE B N 1
ATOM 2964 C CA . PHE B 1 165 ? 4.98 -4.719 -15.484 1 87.69 165 PHE B CA 1
ATOM 2965 C C . PHE B 1 165 ? 6.449 -5.066 -15.703 1 87.69 165 PHE B C 1
ATOM 2967 O O . PHE B 1 165 ? 6.766 -6.039 -16.391 1 87.69 165 PHE B O 1
ATOM 2974 N N . MET B 1 166 ? 7.281 -4.332 -15.18 1 93.19 166 MET B N 1
ATOM 2975 C CA . MET B 1 166 ? 8.711 -4.586 -15.305 1 93.19 166 MET B CA 1
ATOM 2976 C C . MET B 1 166 ? 9.094 -5.918 -14.672 1 93.19 166 MET B C 1
ATOM 2978 O O . MET B 1 166 ? 9.898 -6.668 -15.219 1 93.19 166 MET B O 1
ATOM 2982 N N . ALA B 1 167 ? 8.492 -6.086 -13.555 1 93.12 167 ALA B N 1
ATOM 2983 C CA . ALA B 1 167 ? 8.758 -7.34 -12.859 1 93.12 167 ALA B CA 1
ATOM 2984 C C . ALA B 1 167 ? 8.312 -8.539 -13.688 1 93.12 167 ALA B C 1
ATOM 2986 O O . ALA B 1 167 ? 9.039 -9.523 -13.812 1 93.12 167 ALA B O 1
ATOM 2987 N N . GLY B 1 168 ? 7.098 -8.469 -14.211 1 88.38 168 GLY B N 1
ATOM 2988 C CA . GLY B 1 168 ? 6.625 -9.547 -15.062 1 88.38 168 GLY B CA 1
ATOM 2989 C C . GLY B 1 168 ? 7.527 -9.789 -16.266 1 88.38 168 GLY B C 1
ATOM 2990 O O . GLY B 1 168 ? 7.836 -10.938 -16.578 1 88.38 168 GLY B O 1
ATOM 2991 N N . TYR B 1 169 ? 7.918 -8.766 -16.828 1 91.62 169 TYR B N 1
ATOM 2992 C CA . TYR B 1 169 ? 8.766 -8.859 -18.016 1 91.62 169 TYR B CA 1
ATOM 2993 C C . TYR B 1 169 ? 10.117 -9.484 -17.672 1 91.62 169 TYR B C 1
ATOM 2995 O O . TYR B 1 169 ? 10.57 -10.406 -18.344 1 91.62 169 TYR B O 1
ATOM 3003 N N . THR B 1 170 ? 10.797 -9.086 -16.641 1 96.06 170 THR B N 1
ATOM 3004 C CA . THR B 1 170 ? 12.125 -9.57 -16.297 1 96.06 170 THR B CA 1
ATOM 3005 C C . THR B 1 170 ? 12.062 -10.992 -15.758 1 96.06 170 THR B C 1
ATOM 3007 O O . THR B 1 170 ? 12.945 -11.805 -16.016 1 96.06 170 THR B O 1
ATOM 3010 N N . PHE B 1 171 ? 11.031 -11.266 -15.008 1 93.94 171 PHE B N 1
ATOM 3011 C CA . PHE B 1 171 ? 10.875 -12.617 -14.492 1 93.94 171 PHE B CA 1
ATOM 3012 C C . PHE B 1 171 ? 10.695 -13.617 -15.625 1 93.94 171 PHE B C 1
ATOM 3014 O O . PHE B 1 171 ? 11.242 -14.719 -15.578 1 93.94 171 PHE B O 1
ATOM 3021 N N . GLU B 1 172 ? 9.953 -13.219 -16.609 1 91.5 172 GLU B N 1
ATOM 3022 C CA . GLU B 1 172 ? 9.711 -14.094 -17.75 1 91.5 172 GLU B CA 1
ATOM 3023 C C . GLU B 1 172 ? 10.969 -14.258 -18.594 1 91.5 172 GLU B C 1
ATOM 3025 O O . GLU B 1 172 ? 11.281 -15.352 -19.062 1 91.5 172 GLU B O 1
ATOM 3030 N N . ARG B 1 173 ? 11.703 -13.281 -18.719 1 94.62 173 ARG B N 1
ATOM 3031 C CA . ARG B 1 173 ? 12.812 -13.281 -19.672 1 94.62 173 ARG B CA 1
ATOM 3032 C C . ARG B 1 173 ? 14.078 -13.844 -19.047 1 94.62 173 ARG B C 1
ATOM 3034 O O . ARG B 1 173 ? 14.859 -14.523 -19.719 1 94.62 173 ARG B O 1
ATOM 3041 N N . MET B 1 174 ? 14.273 -13.547 -17.766 1 96.62 174 MET B N 1
ATOM 3042 C CA . MET B 1 174 ? 15.594 -13.906 -17.25 1 96.62 174 MET B CA 1
ATOM 3043 C C . MET B 1 174 ? 15.469 -14.75 -15.984 1 96.62 174 MET B C 1
ATOM 3045 O O . MET B 1 174 ? 16.469 -15.203 -15.43 1 96.62 174 MET B O 1
ATOM 3049 N N . GLY B 1 175 ? 14.305 -14.953 -15.531 1 95.5 175 GLY B N 1
ATOM 3050 C CA . GLY B 1 175 ? 14.109 -15.703 -14.297 1 95.5 175 GLY B CA 1
ATOM 3051 C C . GLY B 1 175 ? 14.086 -14.828 -13.062 1 95.5 175 GLY B C 1
ATOM 3052 O O . GLY B 1 175 ? 14.469 -13.656 -13.117 1 95.5 175 GLY B O 1
ATOM 3053 N N . SER B 1 176 ? 13.695 -15.422 -11.969 1 96.75 176 SER B N 1
ATOM 3054 C CA . SER B 1 176 ? 13.43 -14.672 -10.742 1 96.75 176 SER B CA 1
ATOM 3055 C C . SER B 1 176 ? 14.727 -14.172 -10.109 1 96.75 176 SER B C 1
ATOM 3057 O O . SER B 1 176 ? 14.891 -12.969 -9.875 1 96.75 176 SER B O 1
ATOM 3059 N N . SER B 1 177 ? 15.719 -15.023 -9.891 1 98.06 177 SER B N 1
ATOM 3060 C CA . SER B 1 177 ? 16.953 -14.648 -9.219 1 98.06 177 SER B CA 1
ATOM 3061 C C . SER B 1 177 ? 17.719 -13.594 -10.016 1 98.06 177 SER B C 1
ATOM 3063 O O . SER B 1 177 ? 18.219 -12.625 -9.445 1 98.06 177 SER B O 1
ATOM 3065 N N . ALA B 1 178 ? 17.75 -13.773 -11.305 1 98.25 178 ALA B N 1
ATOM 3066 C CA . ALA B 1 178 ? 18.453 -12.82 -12.156 1 98.25 178 ALA B CA 1
ATOM 3067 C C . ALA B 1 178 ? 17.734 -11.477 -12.188 1 98.25 178 ALA B C 1
ATOM 3069 O O . ALA B 1 178 ? 18.375 -10.422 -12.281 1 98.25 178 ALA B O 1
ATOM 3070 N N . SER B 1 179 ? 16.453 -11.547 -12.156 1 98.38 179 SER B N 1
ATOM 3071 C CA . SER B 1 179 ? 15.68 -10.312 -12.102 1 98.38 179 SER B CA 1
ATOM 3072 C C . SER B 1 179 ? 16 -9.508 -10.844 1 98.38 179 SER B C 1
ATOM 3074 O O . SER B 1 179 ? 16.172 -8.289 -10.906 1 98.38 179 SER B O 1
ATOM 3076 N N . PHE B 1 180 ? 16.094 -10.211 -9.734 1 98.75 180 PHE B N 1
ATOM 3077 C CA . PHE B 1 180 ? 16.406 -9.531 -8.484 1 98.75 180 PHE B CA 1
ATOM 3078 C C . PHE B 1 180 ? 17.844 -9.047 -8.477 1 98.75 180 PHE B C 1
ATOM 3080 O O . PHE B 1 180 ? 18.156 -8 -7.891 1 98.75 180 PHE B O 1
ATOM 3087 N N . GLU B 1 181 ? 18.703 -9.742 -9.141 1 98.81 181 GLU B N 1
ATOM 3088 C CA . GLU B 1 181 ? 20.078 -9.266 -9.273 1 98.81 181 GLU B CA 1
ATOM 3089 C C . GLU B 1 181 ? 20.125 -7.953 -10.047 1 98.81 181 GLU B C 1
ATOM 3091 O O . GLU B 1 181 ? 20.766 -6.996 -9.602 1 98.81 181 GLU B O 1
ATOM 3096 N N . LEU B 1 182 ? 19.5 -7.961 -11.133 1 98.75 182 LEU B N 1
ATOM 3097 C CA . LEU B 1 182 ? 19.438 -6.738 -11.922 1 98.75 182 LEU B CA 1
ATOM 3098 C C . LEU B 1 182 ? 18.844 -5.59 -11.109 1 98.75 182 LEU B C 1
ATOM 3100 O O . LEU B 1 182 ? 19.375 -4.477 -11.125 1 98.75 182 LEU B O 1
ATOM 3104 N N . LEU B 1 183 ? 17.781 -5.883 -10.414 1 98.81 183 LEU B N 1
ATOM 3105 C CA . LEU B 1 183 ? 17.094 -4.855 -9.633 1 98.81 183 LEU B CA 1
ATOM 3106 C C . LEU B 1 183 ? 17.984 -4.344 -8.508 1 98.81 183 LEU B C 1
ATOM 3108 O O . LEU B 1 183 ? 17.875 -3.186 -8.102 1 98.81 183 LEU B O 1
ATOM 3112 N N . SER B 1 184 ? 18.828 -5.246 -8.008 1 98.88 184 SER B N 1
ATOM 3113 C CA . SER B 1 184 ? 19.766 -4.82 -6.973 1 98.88 184 SER B CA 1
ATOM 3114 C C . SER B 1 184 ? 20.703 -3.736 -7.488 1 98.88 184 SER B C 1
ATOM 3116 O O . SER B 1 184 ? 20.984 -2.764 -6.785 1 98.88 184 SER B O 1
ATOM 3118 N N . TYR B 1 185 ? 21.109 -3.846 -8.703 1 98.88 185 TYR B N 1
ATOM 3119 C CA . TYR B 1 185 ? 21.984 -2.834 -9.305 1 98.88 185 TYR B CA 1
ATOM 3120 C C . TYR B 1 185 ? 21.203 -1.549 -9.57 1 98.88 185 TYR B C 1
ATOM 3122 O O . TYR B 1 185 ? 21.719 -0.449 -9.375 1 98.88 185 TYR B O 1
ATOM 3130 N N . VAL B 1 186 ? 20.016 -1.707 -10.031 1 98.88 186 VAL B N 1
ATOM 3131 C CA . VAL B 1 186 ? 19.188 -0.537 -10.305 1 98.88 186 VAL B CA 1
ATOM 3132 C C . VAL B 1 186 ? 18.922 0.222 -9 1 98.88 186 VAL B C 1
ATOM 3134 O O . VAL B 1 186 ? 19 1.452 -8.969 1 98.88 186 VAL B O 1
ATOM 3137 N N . ALA B 1 187 ? 18.625 -0.523 -7.945 1 98.88 187 ALA B N 1
ATOM 3138 C CA . ALA B 1 187 ? 18.359 0.098 -6.648 1 98.88 187 ALA B CA 1
ATOM 3139 C C . ALA B 1 187 ? 19.609 0.78 -6.102 1 98.88 187 ALA B C 1
ATOM 3141 O O . ALA B 1 187 ? 19.516 1.85 -5.492 1 98.88 187 ALA B O 1
ATOM 3142 N N . PHE B 1 188 ? 20.734 0.165 -6.305 1 98.88 188 PHE B N 1
ATOM 3143 C CA . PHE B 1 188 ? 21.984 0.754 -5.852 1 98.88 188 PHE B CA 1
ATOM 3144 C C . PHE B 1 188 ? 22.266 2.049 -6.602 1 98.88 188 PHE B C 1
ATOM 3146 O O . PHE B 1 188 ? 22.656 3.049 -5.992 1 98.88 188 PHE B O 1
ATOM 3153 N N . THR B 1 189 ? 22.078 1.994 -7.867 1 98.88 189 THR B N 1
ATOM 3154 C CA . THR B 1 189 ? 22.266 3.193 -8.672 1 98.88 189 THR B CA 1
ATOM 3155 C C . THR B 1 189 ? 21.281 4.289 -8.25 1 98.88 189 THR B C 1
ATOM 3157 O O . THR B 1 189 ? 21.656 5.461 -8.156 1 98.88 189 THR B O 1
ATOM 3160 N N . THR B 1 190 ? 20.047 3.902 -8.031 1 98.81 190 THR B N 1
ATOM 3161 C CA . THR B 1 190 ? 19.047 4.852 -7.566 1 98.81 190 THR B CA 1
ATOM 3162 C C . THR B 1 190 ? 19.469 5.484 -6.246 1 98.81 190 THR B C 1
ATOM 3164 O O . THR B 1 190 ? 19.297 6.688 -6.039 1 98.81 190 THR B O 1
ATOM 3167 N N . PHE B 1 191 ? 20.016 4.633 -5.336 1 98.81 191 PHE B N 1
ATOM 3168 C CA . PHE B 1 191 ? 20.531 5.121 -4.062 1 98.81 191 PHE B CA 1
ATOM 3169 C C . PHE B 1 191 ? 21.594 6.184 -4.285 1 98.81 191 PHE B C 1
ATOM 3171 O O . PHE B 1 191 ? 21.516 7.277 -3.727 1 98.81 191 PHE B O 1
ATOM 3178 N N . LEU B 1 192 ? 22.516 5.953 -5.164 1 98.75 192 LEU B N 1
ATOM 3179 C CA . LEU B 1 192 ? 23.625 6.875 -5.422 1 98.75 192 LEU B CA 1
ATOM 3180 C C . LEU B 1 192 ? 23.125 8.164 -6.059 1 98.75 192 LEU B C 1
ATOM 3182 O O . LEU B 1 192 ? 23.547 9.258 -5.68 1 98.75 192 LEU B O 1
ATOM 3186 N N . VAL B 1 193 ? 22.25 8.031 -7 1 98.62 193 VAL B N 1
ATOM 3187 C CA . VAL B 1 193 ? 21.719 9.203 -7.68 1 98.62 193 VAL B CA 1
ATOM 3188 C C . VAL B 1 193 ? 20.891 10.039 -6.695 1 98.62 193 VAL B C 1
ATOM 3190 O O . VAL B 1 193 ? 20.969 11.273 -6.699 1 98.62 193 VAL B O 1
ATOM 3193 N N . GLN B 1 194 ? 20.125 9.359 -5.926 1 98.19 194 GLN B N 1
ATOM 3194 C CA . GLN B 1 194 ? 19.266 10.047 -4.953 1 98.19 194 GLN B CA 1
ATOM 3195 C C . GLN B 1 194 ? 20.109 10.844 -3.957 1 98.19 194 GLN B C 1
ATOM 3197 O O . GLN B 1 194 ? 19.797 11.992 -3.645 1 98.19 194 GLN B O 1
ATOM 3202 N N . VAL B 1 195 ? 21.188 10.258 -3.426 1 97.75 195 VAL B N 1
ATOM 3203 C CA . VAL B 1 195 ? 22.062 10.93 -2.482 1 97.75 195 VAL B CA 1
ATOM 3204 C C . VAL B 1 195 ? 22.734 12.125 -3.16 1 97.75 195 VAL B C 1
ATOM 3206 O O . VAL B 1 195 ? 22.812 13.211 -2.58 1 97.75 195 VAL B O 1
ATOM 3209 N N . SER B 1 196 ? 23.188 11.93 -4.395 1 97.69 196 SER B N 1
ATOM 3210 C CA . SER B 1 196 ? 23.859 12.992 -5.133 1 97.69 196 SER B CA 1
ATOM 3211 C C . SER B 1 196 ? 22.922 14.164 -5.402 1 97.69 196 SER B C 1
ATOM 3213 O O . SER B 1 196 ? 23.297 15.32 -5.223 1 97.69 196 SER B O 1
ATOM 3215 N N . VAL B 1 197 ? 21.734 13.859 -5.863 1 96.31 197 VAL B N 1
ATOM 3216 C CA . VAL B 1 197 ? 20.75 14.891 -6.168 1 96.31 197 VAL B CA 1
ATOM 3217 C C . VAL B 1 197 ? 20.375 15.633 -4.891 1 96.31 197 VAL B C 1
ATOM 3219 O O . VAL B 1 197 ? 20.234 16.859 -4.895 1 96.31 197 VAL B O 1
ATOM 3222 N N . ASN B 1 198 ? 20.156 14.844 -3.783 1 94.12 198 ASN B N 1
ATOM 3223 C CA . ASN B 1 198 ? 19.828 15.461 -2.504 1 94.12 198 ASN B CA 1
ATOM 3224 C C . ASN B 1 198 ? 20.922 16.406 -2.039 1 94.12 198 ASN B C 1
ATOM 3226 O O . ASN B 1 198 ? 20.641 17.5 -1.532 1 94.12 198 ASN B O 1
ATOM 3230 N N . GLN B 1 199 ? 22.172 16.109 -2.188 1 93.94 199 GLN B N 1
ATOM 3231 C CA . GLN B 1 199 ? 23.297 16.953 -1.822 1 93.94 199 GLN B CA 1
ATOM 3232 C C . GLN B 1 199 ? 23.344 18.203 -2.701 1 93.94 199 GLN B C 1
ATOM 3234 O O . GLN B 1 199 ? 23.641 19.297 -2.219 1 93.94 199 GLN B O 1
ATOM 3239 N N . LEU B 1 200 ? 23.062 18.016 -3.965 1 92.75 200 LEU B N 1
ATOM 3240 C CA . LEU B 1 200 ? 23.078 19.125 -4.898 1 92.75 200 LEU B CA 1
ATOM 3241 C C . LEU B 1 200 ? 21.984 20.141 -4.562 1 92.75 200 LEU B C 1
ATOM 3243 O O . LEU B 1 200 ? 22.203 21.344 -4.582 1 92.75 200 LEU B O 1
ATOM 3247 N N . ILE B 1 201 ? 20.812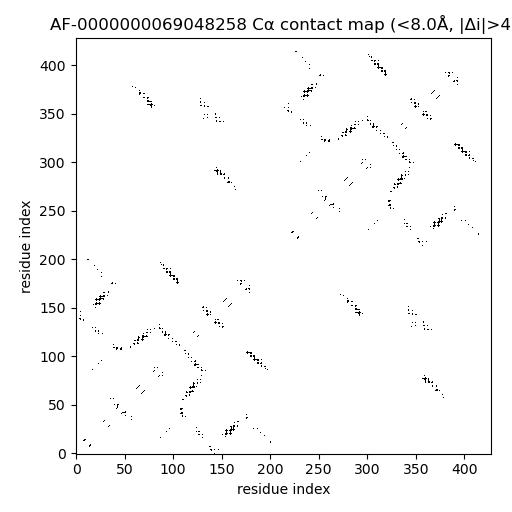 19.641 -4.258 1 91.12 201 ILE B N 1
ATOM 3248 C CA . ILE B 1 201 ? 19.672 20.5 -3.932 1 91.12 201 ILE B CA 1
ATOM 3249 C C . ILE B 1 201 ? 19.953 21.25 -2.639 1 91.12 201 ILE B C 1
ATOM 3251 O O . ILE B 1 201 ? 19.641 22.438 -2.531 1 91.12 201 ILE B O 1
ATOM 3255 N N . MET B 1 202 ? 20.5 20.594 -1.621 1 86.88 202 MET B N 1
ATOM 3256 C CA . MET B 1 202 ? 20.828 21.219 -0.343 1 86.88 202 MET B CA 1
ATOM 3257 C C . MET B 1 202 ? 21.875 22.312 -0.521 1 86.88 202 MET B C 1
ATOM 3259 O O . MET B 1 202 ? 21.828 23.344 0.164 1 86.88 202 MET B O 1
ATOM 3263 N N . ARG B 1 203 ? 22.703 22.219 -1.453 1 86.38 203 ARG B N 1
ATOM 3264 C CA . ARG B 1 203 ? 23.766 23.188 -1.717 1 86.38 203 ARG B CA 1
ATOM 3265 C C . ARG B 1 203 ? 23.219 24.422 -2.418 1 86.38 203 ARG B C 1
ATOM 3267 O O . ARG B 1 203 ? 23.641 25.547 -2.131 1 86.38 203 ARG B O 1
ATOM 3274 N N . ILE B 1 204 ? 22.266 24.172 -3.254 1 86.19 204 ILE B N 1
ATOM 3275 C CA . ILE B 1 204 ? 21.719 25.281 -4.031 1 86.19 204 ILE B CA 1
ATOM 3276 C C . ILE B 1 204 ? 20.734 26.078 -3.172 1 86.19 204 ILE B C 1
ATOM 3278 O O . ILE B 1 204 ? 20.609 27.281 -3.326 1 86.19 204 ILE B O 1
ATOM 3282 N N . SER B 1 205 ? 20 25.359 -2.266 1 75 205 SER B N 1
ATOM 3283 C CA . SER B 1 205 ? 19.016 26.016 -1.415 1 75 205 SER B CA 1
ATOM 3284 C C . SER B 1 205 ? 19.688 26.766 -0.269 1 75 205 SER B C 1
ATOM 3286 O O . SER B 1 205 ? 19.031 27.484 0.476 1 75 205 SER B O 1
ATOM 3288 N N . LYS B 1 206 ? 20.859 26.641 0.184 1 68.25 206 LYS B N 1
ATOM 3289 C CA . LYS B 1 206 ? 21.578 27.391 1.214 1 68.25 206 LYS B CA 1
ATOM 3290 C C . LYS B 1 206 ? 21.75 28.844 0.814 1 68.25 206 LYS B C 1
ATOM 3292 O O . LYS B 1 206 ? 22.203 29.141 -0.296 1 68.25 206 LYS B O 1
ATOM 3297 N N . PRO B 1 207 ? 21.016 29.766 1.6 1 59.41 207 PRO B N 1
ATOM 3298 C CA . PRO B 1 207 ? 21.234 31.188 1.331 1 59.41 207 PRO B CA 1
ATOM 3299 C C . PRO B 1 207 ? 22.719 31.531 1.182 1 59.41 207 PRO B C 1
ATOM 3301 O O . PRO B 1 207 ? 23.562 30.906 1.805 1 59.41 207 PRO B O 1
ATOM 3304 N N . ILE B 1 208 ? 23.078 32.156 0.065 1 50.44 208 ILE B N 1
ATOM 3305 C CA . ILE B 1 208 ? 24.391 32.781 -0.08 1 50.44 208 ILE B CA 1
ATOM 3306 C C . ILE B 1 208 ? 24.719 33.594 1.166 1 50.44 208 ILE B C 1
ATOM 3308 O O . ILE B 1 208 ? 24.031 34.562 1.476 1 50.44 208 ILE B O 1
ATOM 3312 N N . GLU B 1 209 ? 24.938 33 2.264 1 47.88 209 GLU B N 1
ATOM 3313 C CA . GLU B 1 209 ? 25.547 33.875 3.264 1 47.88 209 GLU B CA 1
ATOM 3314 C C . GLU B 1 209 ? 26.531 34.844 2.625 1 47.88 209 GLU B C 1
ATOM 3316 O O . GLU B 1 209 ? 27.531 34.438 2.039 1 47.88 209 GLU B O 1
ATOM 3321 N N . ASN B 1 210 ? 25.984 35.812 2.018 1 43.34 210 ASN B N 1
ATOM 3322 C CA . ASN B 1 210 ? 26.891 36.938 1.755 1 43.34 210 ASN B CA 1
ATOM 3323 C C . ASN B 1 210 ? 27.812 37.188 2.941 1 43.34 210 ASN B C 1
ATOM 3325 O O . ASN B 1 210 ? 27.344 37.438 4.055 1 43.34 210 ASN B O 1
ATOM 3329 N N . GLY B 1 211 ? 28.828 36.5 3.146 1 42.94 211 GLY B N 1
ATOM 3330 C CA . GLY B 1 211 ? 29.953 37 3.904 1 42.94 211 GLY B CA 1
ATOM 3331 C C . GLY B 1 211 ? 30.109 38.5 3.818 1 42.94 211 GLY B C 1
ATOM 3332 O O . GLY B 1 211 ? 30.797 39 2.926 1 42.94 211 GLY B O 1
ATOM 3333 N N . ILE B 1 212 ? 29.078 39.312 4.012 1 40.44 212 ILE B N 1
ATOM 3334 C CA . ILE B 1 212 ? 29.484 40.688 4.254 1 40.44 212 ILE B CA 1
ATOM 3335 C C . ILE B 1 212 ? 30.516 40.75 5.375 1 40.44 212 ILE B C 1
ATOM 3337 O O . ILE B 1 212 ? 30.219 40.375 6.516 1 40.44 212 ILE B O 1
ATOM 3341 N N . MET B 1 213 ? 31.734 40.406 5.074 1 38.75 213 MET B N 1
ATOM 3342 C CA . MET B 1 213 ? 32.906 41 5.73 1 38.75 213 MET B CA 1
ATOM 3343 C C . MET B 1 213 ? 32.656 42.469 6.051 1 38.75 213 MET B C 1
ATOM 3345 O O . MET B 1 213 ? 32.469 43.281 5.145 1 38.75 213 MET B O 1
ATOM 3349 N N . ASP B 1 214 ? 31.828 42.719 7.125 1 29.41 214 ASP B N 1
ATOM 3350 C CA . ASP B 1 214 ? 32.344 43.938 7.789 1 29.41 214 ASP B CA 1
ATOM 3351 C C . ASP B 1 214 ? 33.75 43.688 8.352 1 29.41 214 ASP B C 1
ATOM 3353 O O . ASP B 1 214 ? 34.062 42.594 8.812 1 29.41 214 ASP B O 1
#

Foldseek 3Di:
DVVLVVVLCPDPVLVLLLLLLLQLLLLVLLCVPCVLVLLCVLCVPFNVVCVVVSVVLVVLLVCLQPPQQAPVLLVCLVVVCVPQNLLVLSLQLLLLSLVLLLCSLVDRHSNVSNVSSSNNNSNPVSNLCSSLVVLQVSDDPPCSVVSSVSSCCSNNVNRSVVSNVLSVVCCVPPNSSVSSNVVSVVSVVVSVVSVVVVVVSVVVPPPPPPPPPD/DVVLVVVLCPDPVLVLLLLLLLQLLLLVLLCVPCVLVLLCVLCVPFNVVCVVVSVVLVVLLVCLQPPQQAPVLLVCLVVVCVPQNLLVLSLQLLLLSLVLLLCSLVDRHSNVSNVSSSNNNSNPVSNLCSSLVVLQVSDDVPCSVVSSVSSCCSNPVNRSVVSNVLSVVCCVPPNDSVSSNVVSVVSVVVSVVSVVVVVVSVVVPPPPPPPPPD

Organism: Acyrthosiphon pisum (NCBI:txid7029)

Solvent-accessible surface area (backbone atoms only — not comparable to full-atom values): 20396 Å² total; per-residue (Å²): 110,66,67,60,49,53,55,49,59,66,34,67,68,52,45,51,50,42,53,50,31,21,53,53,14,22,59,47,18,38,50,75,72,37,42,62,58,39,41,50,47,26,16,69,75,68,34,57,86,45,54,89,46,43,65,61,52,48,53,47,36,49,44,35,21,26,43,66,10,22,32,65,39,23,69,40,34,30,62,49,40,71,72,61,32,50,70,50,35,41,35,54,11,27,44,46,40,12,50,52,25,40,50,54,32,69,60,51,55,50,74,63,50,42,71,57,25,45,48,36,9,49,30,51,46,39,31,50,48,29,50,46,32,48,25,39,67,72,30,57,92,92,34,28,36,33,39,31,15,46,44,44,27,27,17,47,22,46,8,24,38,53,15,41,52,50,38,53,52,36,36,72,74,61,30,53,42,53,34,28,38,54,46,14,52,51,27,40,50,49,21,52,49,48,48,51,53,51,54,52,49,56,61,69,67,49,74,77,71,69,75,71,76,122,111,68,67,59,50,53,55,49,58,66,34,66,68,51,45,49,52,41,53,51,31,22,53,54,16,21,59,46,18,38,50,75,73,38,41,62,58,39,41,49,46,26,16,67,75,68,34,57,87,44,53,89,46,41,66,60,53,47,53,48,35,49,43,36,21,27,46,66,9,23,32,65,41,21,70,41,34,30,62,49,39,71,72,60,34,49,69,50,34,41,35,53,11,27,45,45,40,13,52,51,24,40,51,53,33,69,59,52,54,50,73,62,51,41,70,58,24,44,47,37,9,50,30,51,46,39,32,49,47,32,51,46,34,49,26,40,67,72,29,59,92,92,33,28,33,34,39,31,16,47,46,45,26,29,18,48,21,46,8,24,37,53,14,42,51,50,39,54,52,35,35,70,73,60,30,52,42,51,34,27,38,54,47,13,52,52,28,41,51,48,22,53,50,49,49,52,50,52,52,51,50,57,60,69,68,49,75,77,72,72,75,71,77,123

Secondary structure (DSSP, 8-state):
-HHHHHHHHTSHHHHHHHHHHHHHHHHHHHHHHHHHHHHHHHHHHH-GGGGGGHHHHHHHHHHIIIIIITHHHHHHHHHHHHHH-HHHHHHHHHHHHHHHHHHHHH--SGGGHHHHHTTHIIIIIHHHHHHHHHHHHHSPTT-HHHHHHHHHIIIIIIIIHHHHHHHHHHHHHH-HHHHHHHHHHHHHHHHHHHHHHHHHHHHHHS--------/-HHHHHHHHTSHHHHHHHHHHHHHHHHHHHHHHHHHHHHHHHHHHH-GGGGGGHHHHHHHHHHIIIIIIIHHHHHHHHHHHHHH-HHHHHHHHHHHHHHHHHHHHH--SGGGHHHHHTTHIIIIIHHHHHHHHHHHHHSPTT-HHHHHHHHHIIIIIIIIHHHHHHHHHHHHHH-HHHHHHHHHHHHHHHHHHHHHHHHHHHHHHS--------

Nearest PDB structures (foldseek):
  4oaa-assembly1_B  TM=7.790E-01  e=5.573E-04  Escherichia coli str. K-12 substr. DH10B
  4zyr-assembly2_B  TM=7.469E-01  e=1.049E-03  Escherichia coli K-12
  8tgg-assembly1_A  TM=7.288E-01  e=1.378E-02  Homo sapiens
  8tgk-assembly1_A  TM=7.425E-01  e=2.595E-02  Homo sapiens
  8tgn-assembly1_A  TM=7.246E-01  e=2.266E-02  Homo sapiens

Sequence (428 aa):
MTKDVIKILSDVKVCSYLVWAVFAGIFTAYIWFYLFLYIEDLANIYHQERLPLIKTIQGFSVTVECCIGEIPIYIMTGYILKKIGHMTAFSISFAMFSMRFFLYSIIKDPLWVLPVELTNGITFTLAFVAGISYAAEVAPSGSAGTLQGLFGMAFHGIGVSLGSFMAGYTFERMGSSASFELLSYVAFTTFLVQVSVNQLIMRISKPIENGIMDMTKDVIKILSDVKVCSYLVWAVFAGIFTAYIWFYLFLYIEDLANIYHQERLPLIKTIQGFSVTVECCIGEIPIYIMTGYILKKIGHMTAFSISFAMFSMRFFLYSIIKDPLWVLPVELTNGITFTLAFVAGISYAAEVAPSGSAGTLQGLFGMAFHGIGVSLGSFMAGYTFERMGSSASFELLSYVAFTTFLVQVSVNQLIMRISKPIENGIMD

Radius of gyration: 22.2 Å; Cα contacts (8 Å, |Δi|>4): 634; chains: 2; bounding box: 67×75×50 Å